Protein AF-0000000084926744 (afdb_homodimer)

Secondary structure (DSSP, 8-state):
----EEEEE--SHHHHHHHHHHHHTT-EEEEE-S-HHHHHHHHHTTS-SEE-S-GGG--S--SEEEE-S-HHHHHHHHHHHHHH-SSSEEEE--S--HHHHHHHHHTT-TTEEEEEE----S--SGGG--GGGGTT-EEEEE--TTS-HHHHHHHHHHHHHTT-EEEE--HHHHHHHHIIIIIHHHHHHHHHHHTTTT-HHHHHH--HHHHHHTGGGGS-HHHHHHHHHHTHHHHHHHHHHHHHHHHHHHHHHHTT-HHHHHHHHHHHHHHHHHHHHHT-/----EEEEE--SHHHHHHHHHHHHTT-EEEEE-S-HHHHHHHHHTTS-SEE-S-GGG--S--SEEEE-S-HHHHHHHHHHHHHH-SSSEEEE--S--HHHHHHHHHTT-TTEEEEEE----S--SGGG--GGGGTT-EEEEE--TTS-HHHHHHHHHHHHTTT-EEEE--HHHHHHHHIIIIIHHHHHHHHHHHTTTT-HHHHHH--HHHHHHTGGGGS-HHHHHHHHHHTHHHHHHHHHHHHHHHHHHHHHHHTT-HHHHHHHHHHHHHHHHHHHHHT-

Radius of gyration: 28.36 Å; Cα contacts (8 Å, |Δi|>4): 1069; chains: 2; bounding box: 51×88×56 Å

Nearest PDB structures (foldseek):
  3ggp-assembly2_D  TM=9.443E-01  e=4.704E-26  Aquifex aeolicus
  5uyy-assembly2_D  TM=9.403E-01  e=2.926E-25  Bacillus anthracis
  2g5c-assembly1_A  TM=9.363E-01  e=4.675E-24  Aquifex aeolicus VF5
  2f1k-assembly2_C  TM=8.724E-01  e=5.919E-24  Synechocystis sp. PCC 6803
  3dzb-assembly1_B  TM=9.112E-01  e=1.608E-22  Streptococcus thermophilus LMG 18311

Organism: Caldicellulosiruptor owensensis (strain ATCC 700167 / DSM 13100 / OL) (NCBI:txid632518)

Foldseek 3Di:
DQQLEEEEEDQKQVSLLLLQQSVVVVGAYEYEYPPVVLVVVCVVVVSHVYYDDDLLPDAQRHQEYEYEDFPVVRQVSCVSNLVHHPNHAYEYAYQAQVVNVVSCVVVLSQRYKYKHWPFDDLDMGSVNHHHLRAAATEMEIEDDPSYDPVSVVVVVVSSVSSHYDYDYDHRVVSLLVCLVPPLLLLVVLLVVVVVCVPPPVCVVPCDDVNCVSNVCPSHDPVNSVSSCVNSVVSNVVVVVVVVVVVVVLVVCVVVVVVVVVVVVVVVVVVVVVVVVVVVD/DQQLEEEEEDQKQVSLLLLQQSVVVVGAYEYEDPPVVLVVVCVVVVSHVYYDDDLLPDAQRHQEYEYEDFPVVRQVSCVSNLVHHPNHAYEYAYQAQVVNVVSCVVVLSQRYKYKHWPFDDLDMGSVNHHHLRAAATEMEIEDDPSYDPVSVVVVVVSSVSSHYDYDYDHRVVSLLVCLVPPLLLLVVLLVVVVVCVPPPVCVVPCDDVNCVSNVCPSHDPVNSVSSCVNSVVSNVVVVVVVVVVVVVLVVCVVVVVVVVVVVVVVVVVVVVVVVVVVVD

Sequence (560 aa):
MVRERILIAGLGLIGGSLAKAFNKCGYEIHAYDVNKTAVEKAIYEGIVKEKIENLDETEDEYAFTFICVPVLESIPILGKLASKIKNGIITDVGSTKTQICKYSIEHKIKNFIGGHPMAGTEKIGYEHSFDALFNGAYYFITPTEINRKEDIEKLKKLLQSIGCKVEEIDFELHDKITAVISHLPHVVSAGLVNMLNSSEIYCKFAGGGFKDITRISSSSPKMWADISVSNKNTLLELIESYIELLKNFKLSLQNQNYNEIYSYFEKAKLIRDKIVSDGKMVRERILIAGLGLIGGSLAKAFNKCGYEIHAYDVNKTAVEKAIYEGIVKEKIENLDETEDEYAFTFICVPVLESIPILGKLASKIKNGIITDVGSTKTQICKYSIEHKIKNFIGGHPMAGTEKIGYEHSFDALFNGAYYFITPTEINRKEDIEKLKKLLQSIGCKVEEIDFELHDKITAVISHLPHVVSAGLVNMLNSSEIYCKFAGGGFKDITRISSSSPKMWADISVSNKNTLLELIESYIELLKNFKLSLQNQNYNEIYSYFEKAKLIRDKIVSDGK

pLDDT: mean 95.23, std 7.41, range [35.88, 98.88]

Structure (mmCIF, N/CA/C/O backbone):
data_AF-0000000084926744-model_v1
#
loop_
_entity.id
_entity.type
_entity.pdbx_description
1 polymer 'Prephenate dehydrogenase'
#
loop_
_atom_site.group_PDB
_atom_site.id
_atom_site.type_symbol
_atom_site.label_atom_id
_atom_site.label_alt_id
_atom_site.label_comp_id
_atom_site.label_asym_id
_atom_site.label_entity_id
_atom_site.label_seq_id
_atom_site.pdbx_PDB_ins_code
_atom_site.Cartn_x
_atom_site.Cartn_y
_atom_site.Cartn_z
_atom_site.occupancy
_atom_site.B_iso_or_equiv
_atom_site.auth_seq_id
_atom_site.auth_comp_id
_atom_site.auth_asym_id
_atom_site.auth_atom_id
_atom_site.pdbx_PDB_model_num
ATOM 1 N N . MET A 1 1 ? -13.742 -44.25 -19.391 1 35.88 1 MET A N 1
ATOM 2 C CA . MET A 1 1 ? -14.656 -43.531 -18.516 1 35.88 1 MET A CA 1
ATOM 3 C C . MET A 1 1 ? -13.984 -42.281 -17.922 1 35.88 1 MET A C 1
ATOM 5 O O . MET A 1 1 ? -12.812 -42.312 -17.562 1 35.88 1 MET A O 1
ATOM 9 N N . VAL A 1 2 ? -14.312 -41.094 -18.359 1 45.53 2 VAL A N 1
ATOM 10 C CA . VAL A 1 2 ? -13.672 -39.812 -18.016 1 45.53 2 VAL A CA 1
ATOM 11 C C . VAL A 1 2 ? -13.328 -39.812 -16.531 1 45.53 2 VAL A C 1
ATOM 13 O O . VAL A 1 2 ? -14.188 -40.094 -15.688 1 45.53 2 VAL A O 1
ATOM 16 N N . ARG A 1 3 ? -12.008 -40.094 -16.203 1 61.88 3 ARG A N 1
ATOM 17 C CA . ARG A 1 3 ? -11.617 -40.188 -14.797 1 61.88 3 ARG A CA 1
ATOM 18 C C . ARG A 1 3 ? -12.18 -39 -14.016 1 61.88 3 ARG A C 1
ATOM 20 O O . ARG A 1 3 ? -12.109 -37.844 -14.469 1 61.88 3 ARG A O 1
ATOM 27 N N . GLU A 1 4 ? -12.93 -39.188 -13.07 1 85.94 4 GLU A N 1
ATOM 28 C CA . GLU A 1 4 ? -13.688 -38.219 -12.273 1 85.94 4 GLU A CA 1
ATOM 29 C C . GLU A 1 4 ? -12.945 -37.875 -10.984 1 85.94 4 GLU A C 1
ATOM 31 O O . GLU A 1 4 ? -13.531 -37.344 -10.047 1 85.94 4 GLU A O 1
ATOM 36 N N . ARG A 1 5 ? -11.516 -38.25 -11.133 1 96.81 5 ARG A N 1
ATOM 37 C CA . ARG A 1 5 ? -10.75 -38.062 -9.898 1 96.81 5 ARG A CA 1
ATOM 38 C C . ARG A 1 5 ? -9.711 -36.969 -10.07 1 96.81 5 ARG A C 1
ATOM 40 O O . ARG A 1 5 ? -9.07 -36.875 -11.117 1 96.81 5 ARG A O 1
ATOM 47 N N . ILE A 1 6 ? -9.578 -36.188 -9.062 1 98.25 6 ILE A N 1
ATOM 48 C CA . ILE A 1 6 ? -8.586 -35.125 -9.016 1 98.25 6 ILE A CA 1
ATOM 49 C C . ILE A 1 6 ? -7.68 -35.312 -7.801 1 98.25 6 ILE A C 1
ATOM 51 O O . ILE A 1 6 ? -8.156 -35.625 -6.707 1 98.25 6 ILE A O 1
ATOM 55 N N . LEU A 1 7 ? -6.371 -35.281 -8.07 1 98.25 7 LEU A N 1
ATOM 56 C CA . LEU A 1 7 ? -5.406 -35.312 -6.977 1 98.25 7 LEU A CA 1
ATOM 57 C C . LEU A 1 7 ? -4.938 -33.906 -6.645 1 98.25 7 LEU A C 1
ATOM 59 O O . LEU A 1 7 ? -4.535 -33.156 -7.539 1 98.25 7 LEU A O 1
ATOM 63 N N . ILE A 1 8 ? -5.039 -33.562 -5.391 1 98.62 8 ILE A N 1
ATOM 64 C CA . ILE A 1 8 ? -4.523 -32.281 -4.914 1 98.62 8 ILE A CA 1
ATOM 65 C C . ILE A 1 8 ? -3.336 -32.531 -3.98 1 98.62 8 ILE A C 1
ATOM 67 O O . ILE A 1 8 ? -3.494 -33.094 -2.9 1 98.62 8 ILE A O 1
ATOM 71 N N . ALA A 1 9 ? -2.17 -32.094 -4.426 1 98.19 9 ALA A N 1
ATOM 72 C CA . ALA A 1 9 ? -0.977 -32.156 -3.586 1 98.19 9 ALA A CA 1
ATOM 73 C C . ALA A 1 9 ? -0.736 -30.844 -2.875 1 98.19 9 ALA A C 1
ATOM 75 O O . ALA A 1 9 ? -0.091 -29.938 -3.422 1 98.19 9 ALA A O 1
ATOM 76 N N . GLY A 1 10 ? -1.075 -30.75 -1.598 1 97.81 10 GLY A N 1
ATOM 77 C CA . GLY A 1 10 ? -1.06 -29.531 -0.817 1 97.81 10 GLY A CA 1
ATOM 78 C C . GLY A 1 10 ? -2.447 -29 -0.516 1 97.81 10 GLY A C 1
ATOM 79 O O . GLY A 1 10 ? -3.162 -28.562 -1.423 1 97.81 10 GLY A O 1
ATOM 80 N N . LEU A 1 11 ? -2.803 -29.047 0.76 1 97.75 11 LEU A N 1
ATOM 81 C CA . LEU A 1 11 ? -4.129 -28.609 1.182 1 97.75 11 LEU A CA 1
ATOM 82 C C . LEU A 1 11 ? -4.031 -27.328 2.02 1 97.75 11 LEU A C 1
ATOM 84 O O . LEU A 1 11 ? -4.555 -27.281 3.135 1 97.75 11 LEU A O 1
ATOM 88 N N . GLY A 1 12 ? -3.416 -26.328 1.443 1 96.19 12 GLY A N 1
ATOM 89 C CA . GLY A 1 12 ? -3.49 -25 2.01 1 96.19 12 GLY A CA 1
ATOM 90 C C . GLY A 1 12 ? -4.738 -24.25 1.594 1 96.19 12 GLY A C 1
ATOM 91 O O . GLY A 1 12 ? -5.77 -24.859 1.296 1 96.19 12 GLY A O 1
ATOM 92 N N . LEU A 1 13 ? -4.688 -22.984 1.627 1 96.19 13 LEU A N 1
ATOM 93 C CA . LEU A 1 13 ? -5.824 -22.156 1.237 1 96.19 13 LEU A CA 1
ATOM 94 C C . LEU A 1 13 ? -6.23 -22.438 -0.206 1 96.19 13 LEU A C 1
ATOM 96 O O . LEU A 1 13 ? -7.402 -22.703 -0.484 1 96.19 13 LEU A O 1
ATOM 100 N N . ILE A 1 14 ? -5.211 -22.375 -1.109 1 97.31 14 ILE A N 1
ATOM 101 C CA . ILE A 1 14 ? -5.488 -22.547 -2.531 1 97.31 14 ILE A CA 1
ATOM 102 C C . ILE A 1 14 ? -5.891 -24 -2.811 1 97.31 14 ILE A C 1
ATOM 104 O O . ILE A 1 14 ? -6.953 -24.25 -3.377 1 97.31 14 ILE A O 1
ATOM 108 N N . GLY A 1 15 ? -5.062 -24.922 -2.316 1 98.31 15 GLY A N 1
ATOM 109 C CA . GLY A 1 15 ? -5.363 -26.328 -2.543 1 98.31 15 GLY A CA 1
ATOM 110 C C . GLY A 1 15 ? -6.672 -26.766 -1.915 1 98.31 15 GLY A C 1
ATOM 111 O O . GLY A 1 15 ? -7.438 -27.516 -2.521 1 98.31 15 GLY A O 1
ATOM 112 N N . GLY A 1 16 ? -6.891 -26.266 -0.723 1 98.56 16 GLY A N 1
ATOM 113 C CA . GLY A 1 16 ? -8.156 -26.562 -0.066 1 98.56 16 GLY A CA 1
ATOM 114 C C . GLY A 1 16 ? -9.352 -25.969 -0.795 1 98.56 16 GLY A C 1
ATOM 115 O O . GLY A 1 16 ? -10.391 -26.625 -0.909 1 98.56 16 GLY A O 1
ATOM 116 N N . SER A 1 17 ? -9.188 -24.797 -1.308 1 98.75 17 SER A N 1
ATOM 117 C CA . SER A 1 17 ? -10.273 -24.141 -2.039 1 98.75 17 SER A CA 1
ATOM 118 C C . SER A 1 17 ? -10.555 -24.859 -3.359 1 98.75 17 SER A C 1
ATOM 120 O O . SER A 1 17 ? -11.711 -25.016 -3.756 1 98.75 17 SER A O 1
ATOM 122 N N . LEU A 1 18 ? -9.523 -25.328 -3.996 1 98.69 18 LEU A N 1
ATOM 123 C CA . LEU A 1 18 ? -9.703 -26.109 -5.215 1 98.69 18 LEU A CA 1
ATOM 124 C C . LEU A 1 18 ? -10.422 -27.422 -4.914 1 98.69 18 LEU A C 1
ATOM 126 O O . LEU A 1 18 ? -11.336 -27.812 -5.641 1 98.69 18 LEU A O 1
ATOM 130 N N . ALA A 1 19 ? -9.977 -28.078 -3.865 1 98.62 19 ALA A N 1
ATOM 131 C CA . ALA A 1 19 ? -10.609 -29.344 -3.459 1 98.62 19 ALA A CA 1
ATOM 132 C C . ALA A 1 19 ? -12.109 -29.156 -3.242 1 98.62 19 ALA A C 1
ATOM 134 O O . ALA A 1 19 ? -12.914 -29.922 -3.768 1 98.62 19 ALA A O 1
ATOM 135 N N . LYS A 1 20 ? -12.438 -28.109 -2.518 1 98.62 20 LYS A N 1
ATOM 136 C CA . LYS A 1 20 ? -13.836 -27.828 -2.219 1 98.62 20 LYS A CA 1
ATOM 137 C C . LYS A 1 20 ? -14.609 -27.5 -3.49 1 98.62 20 LYS A C 1
ATOM 139 O O . LYS A 1 20 ? -15.727 -27.984 -3.691 1 98.62 20 LYS A O 1
ATOM 144 N N . ALA A 1 21 ? -14.047 -26.672 -4.309 1 98.38 21 ALA A N 1
ATOM 145 C CA . ALA A 1 21 ? -14.711 -26.25 -5.535 1 98.38 21 ALA A CA 1
ATOM 146 C C . ALA A 1 21 ? -14.953 -27.422 -6.473 1 98.38 21 ALA A C 1
ATOM 148 O O . ALA A 1 21 ? -16.062 -27.609 -6.988 1 98.38 21 ALA A O 1
ATOM 149 N N . PHE A 1 22 ? -13.961 -28.266 -6.676 1 98.12 22 PHE A N 1
ATOM 150 C CA . PHE A 1 22 ? -14.078 -29.391 -7.605 1 98.12 22 PHE A CA 1
ATOM 151 C C . PHE A 1 22 ? -14.969 -30.484 -7.027 1 98.12 22 PHE A C 1
ATOM 153 O O . PHE A 1 22 ? -15.672 -31.172 -7.766 1 98.12 22 PHE A O 1
ATOM 160 N N . ASN A 1 23 ? -14.859 -30.641 -5.73 1 97.56 23 ASN A N 1
ATOM 161 C CA . ASN A 1 23 ? -15.797 -31.562 -5.086 1 97.56 23 ASN A CA 1
ATOM 162 C C . ASN A 1 23 ? -17.25 -31.188 -5.363 1 97.56 23 ASN A C 1
ATOM 164 O O . ASN A 1 23 ? -18.062 -32.031 -5.672 1 97.56 23 ASN A O 1
ATOM 168 N N . LYS A 1 24 ? -17.5 -29.953 -5.293 1 96.75 24 LYS A N 1
ATOM 169 C CA . LYS A 1 24 ? -18.844 -29.453 -5.57 1 96.75 24 LYS A CA 1
ATOM 170 C C . LYS A 1 24 ? -19.234 -29.719 -7.016 1 96.75 24 LYS A C 1
ATOM 172 O O . LYS A 1 24 ? -20.422 -29.906 -7.316 1 96.75 24 LYS A O 1
ATOM 177 N N . CYS A 1 25 ? -18.281 -29.734 -7.879 1 95.94 25 CYS A N 1
ATOM 178 C CA . CYS A 1 25 ? -18.531 -30 -9.289 1 95.94 25 CYS A CA 1
ATOM 179 C C . CYS A 1 25 ? -18.719 -31.5 -9.539 1 95.94 25 CYS A C 1
ATOM 181 O O . CYS A 1 25 ? -18.969 -31.922 -10.664 1 95.94 25 CYS A O 1
ATOM 183 N N . GLY A 1 26 ? -18.516 -32.312 -8.547 1 95.25 26 GLY A N 1
ATOM 184 C CA . GLY A 1 26 ? -18.828 -33.75 -8.664 1 95.25 26 GLY A CA 1
ATOM 185 C C . GLY A 1 26 ? -17.578 -34.594 -8.805 1 95.25 26 GLY A C 1
ATOM 186 O O . GLY A 1 26 ? -17.688 -35.812 -8.961 1 95.25 26 GLY A O 1
ATOM 187 N N . TYR A 1 27 ? -16.422 -34 -8.695 1 97.44 27 TYR A N 1
ATOM 188 C CA . TYR A 1 27 ? -15.188 -34.781 -8.805 1 97.44 27 TYR A CA 1
ATOM 189 C C . TYR A 1 27 ? -14.867 -35.5 -7.496 1 97.44 27 TYR A C 1
ATOM 191 O O . TYR A 1 27 ? -15.156 -34.969 -6.418 1 97.44 27 TYR A O 1
ATOM 199 N N . GLU A 1 28 ? -14.32 -36.656 -7.645 1 97.69 28 GLU A N 1
ATOM 200 C CA . GLU A 1 28 ? -13.734 -37.312 -6.48 1 97.69 28 GLU A CA 1
ATOM 201 C C . GLU A 1 28 ? -12.328 -36.812 -6.199 1 97.69 28 GLU A C 1
ATOM 203 O O . GLU A 1 28 ? -11.461 -36.844 -7.078 1 97.69 28 GLU A O 1
ATOM 208 N N . ILE A 1 29 ? -12.117 -36.344 -4.98 1 98.25 29 ILE A N 1
ATOM 209 C CA . ILE A 1 29 ? -10.859 -35.688 -4.656 1 98.25 29 ILE A CA 1
ATOM 210 C C . ILE A 1 29 ? -9.992 -36.594 -3.803 1 98.25 29 ILE A C 1
ATOM 212 O O . ILE A 1 29 ? -10.469 -37.188 -2.82 1 98.25 29 ILE A O 1
ATOM 216 N N . HIS A 1 30 ? -8.773 -36.812 -4.211 1 97.81 30 HIS A N 1
ATOM 217 C CA . HIS A 1 30 ? -7.711 -37.375 -3.383 1 97.81 30 HIS A CA 1
ATOM 218 C C . HIS A 1 30 ? -6.68 -36.312 -3.029 1 97.81 30 HIS A C 1
ATOM 220 O O . HIS A 1 30 ? -6.5 -35.344 -3.77 1 97.81 30 HIS A O 1
ATOM 226 N N . ALA A 1 31 ? -6.082 -36.469 -1.822 1 98.12 31 ALA A N 1
ATOM 227 C CA . ALA A 1 31 ? -5.199 -35.375 -1.41 1 98.12 31 ALA A CA 1
ATOM 228 C C . ALA A 1 31 ? -3.932 -35.906 -0.752 1 98.12 31 ALA A C 1
ATOM 230 O O . ALA A 1 31 ? -3.959 -36.969 -0.102 1 98.12 31 ALA A O 1
ATOM 231 N N . TYR A 1 32 ? -2.887 -35.219 -0.998 1 97.5 32 TYR A N 1
ATOM 232 C CA . TYR A 1 32 ? -1.612 -35.375 -0.304 1 97.5 32 TYR A CA 1
ATOM 233 C C . TYR A 1 32 ? -1.213 -34.062 0.382 1 97.5 32 TYR A C 1
ATOM 235 O O . TYR A 1 32 ? -1.303 -33 -0.213 1 97.5 32 TYR A O 1
ATOM 243 N N . ASP A 1 33 ? -0.879 -34.156 1.614 1 97.12 33 ASP A N 1
ATOM 244 C CA . ASP A 1 33 ? -0.331 -33 2.34 1 97.12 33 ASP A CA 1
ATOM 245 C C . ASP A 1 33 ? 0.577 -33.469 3.479 1 97.12 33 ASP A C 1
ATOM 247 O O . ASP A 1 33 ? 0.285 -34.469 4.152 1 97.12 33 ASP A O 1
ATOM 251 N N . VAL A 1 34 ? 1.639 -32.75 3.68 1 94.81 34 VAL A N 1
ATOM 252 C CA . VAL A 1 34 ? 2.523 -33.062 4.797 1 94.81 34 VAL A CA 1
ATOM 253 C C . VAL A 1 34 ? 1.807 -32.781 6.117 1 94.81 34 VAL A C 1
ATOM 255 O O . VAL A 1 34 ? 2.119 -33.406 7.141 1 94.81 34 VAL A O 1
ATOM 258 N N . ASN A 1 35 ? 0.881 -31.797 6.066 1 95.19 35 ASN A N 1
ATOM 259 C CA . ASN A 1 35 ? 0.017 -31.547 7.215 1 95.19 35 ASN A CA 1
ATOM 260 C C . ASN A 1 35 ? -1.136 -32.562 7.277 1 95.19 35 ASN A C 1
ATOM 262 O O . ASN A 1 35 ? -2.195 -32.312 6.691 1 95.19 35 ASN A O 1
ATOM 266 N N . LYS A 1 36 ? -0.979 -33.5 8.125 1 94.25 36 LYS A N 1
ATOM 267 C CA . LYS A 1 36 ? -1.942 -34.594 8.211 1 94.25 36 LYS A CA 1
ATOM 268 C C . LYS A 1 36 ? -3.289 -34.094 8.727 1 94.25 36 LYS A C 1
ATOM 270 O O . LYS A 1 36 ? -4.34 -34.625 8.344 1 94.25 36 LYS A O 1
ATOM 275 N N . THR A 1 37 ? -3.229 -33.125 9.547 1 96.06 37 THR A N 1
ATOM 276 C CA . THR A 1 37 ? -4.453 -32.562 10.125 1 96.06 37 THR A CA 1
ATOM 277 C C . THR A 1 37 ? -5.336 -31.953 9.047 1 96.06 37 THR A C 1
ATOM 279 O O . THR A 1 37 ? -6.566 -32.062 9.109 1 96.06 37 THR A O 1
ATOM 282 N N . ALA A 1 38 ? -4.711 -31.328 8.078 1 97.12 38 ALA A N 1
ATOM 283 C CA . ALA A 1 38 ? -5.461 -30.734 6.973 1 97.12 38 ALA A CA 1
ATOM 284 C C . ALA A 1 38 ? -6.199 -31.812 6.176 1 97.12 38 ALA A C 1
ATOM 286 O O . ALA A 1 38 ? -7.375 -31.641 5.84 1 97.12 38 ALA A O 1
ATOM 287 N N . VAL A 1 39 ? -5.559 -32.906 5.961 1 97.31 39 VAL A N 1
ATOM 288 C CA . VAL A 1 39 ? -6.148 -33.969 5.172 1 97.31 39 VAL A CA 1
ATOM 289 C C . VAL A 1 39 ? -7.289 -34.625 5.953 1 97.31 39 VAL A C 1
ATOM 291 O O . VAL A 1 39 ? -8.352 -34.906 5.398 1 97.31 39 VAL A O 1
ATOM 294 N N . GLU A 1 40 ? -7.039 -34.844 7.207 1 96.81 40 GLU A N 1
ATOM 295 C CA . GLU A 1 40 ? -8.055 -35.469 8.055 1 96.81 40 GLU A CA 1
ATOM 296 C C . GLU A 1 40 ? -9.312 -34.594 8.125 1 96.81 40 GLU A C 1
ATOM 298 O O . GLU A 1 40 ? -10.43 -35.125 8.023 1 96.81 40 GLU A O 1
ATOM 303 N N . LYS A 1 41 ? -9.094 -33.375 8.289 1 97.81 41 LYS A N 1
ATOM 304 C CA . LYS A 1 41 ? -10.219 -32.438 8.32 1 97.81 41 LYS A CA 1
ATOM 305 C C . LYS A 1 41 ? -10.984 -32.469 7.004 1 97.81 41 LYS A C 1
ATOM 307 O O . LYS A 1 41 ? -12.219 -32.469 7.004 1 97.81 41 LYS A O 1
ATOM 312 N N . ALA A 1 42 ? -10.266 -32.469 5.922 1 98.56 42 ALA A N 1
ATOM 313 C CA . ALA A 1 42 ? -10.883 -32.469 4.602 1 98.56 42 ALA A CA 1
ATOM 314 C C . ALA A 1 42 ? -11.703 -33.75 4.387 1 98.56 42 ALA A C 1
ATOM 316 O O . ALA A 1 42 ? -12.766 -33.688 3.758 1 98.56 42 ALA A O 1
ATOM 317 N N . ILE A 1 43 ? -11.234 -34.875 4.883 1 98.19 43 ILE A N 1
ATOM 318 C CA . ILE A 1 43 ? -11.945 -36.125 4.793 1 98.19 43 ILE A CA 1
ATOM 319 C C . ILE A 1 43 ? -13.203 -36.094 5.652 1 98.19 43 ILE A C 1
ATOM 321 O O . ILE A 1 43 ? -14.281 -36.469 5.207 1 98.19 43 ILE A O 1
ATOM 325 N N . TYR A 1 44 ? -12.992 -35.562 6.844 1 98 44 TYR A N 1
ATOM 326 C CA . TYR A 1 44 ? -14.109 -35.438 7.77 1 98 44 TYR A CA 1
ATOM 327 C C . TYR A 1 44 ? -15.227 -34.594 7.176 1 98 44 TYR A C 1
ATOM 329 O O . TYR A 1 44 ? -16.406 -34.906 7.352 1 98 44 TYR A O 1
ATOM 337 N N . GLU A 1 45 ? -14.859 -33.594 6.414 1 98.12 45 GLU A N 1
ATOM 338 C CA . GLU A 1 45 ? -15.82 -32.656 5.805 1 98.12 45 GLU A CA 1
ATOM 339 C C . GLU A 1 45 ? -16.422 -33.25 4.539 1 98.12 45 GLU A C 1
ATOM 341 O O . GLU A 1 45 ? -17.328 -32.656 3.936 1 98.12 45 GLU A O 1
ATOM 346 N N . GLY A 1 46 ? -15.914 -34.375 4.082 1 97.88 46 GLY A N 1
ATOM 347 C CA . GLY A 1 46 ? -16.422 -35 2.889 1 97.88 46 GLY A CA 1
ATOM 348 C C . GLY A 1 46 ? -15.859 -34.438 1.604 1 97.88 46 GLY A C 1
ATOM 349 O O . GLY A 1 46 ? -16.375 -34.719 0.516 1 97.88 46 GLY A O 1
ATOM 350 N N . ILE A 1 47 ? -14.859 -33.656 1.733 1 98.44 47 ILE A N 1
ATOM 351 C CA . ILE A 1 47 ? -14.266 -33 0.577 1 98.44 47 ILE A CA 1
ATOM 352 C C . ILE A 1 47 ? -13.258 -33.938 -0.097 1 98.44 47 ILE A C 1
ATOM 354 O O . ILE A 1 47 ? -13.211 -34 -1.326 1 98.44 47 ILE A O 1
ATOM 358 N N . VAL A 1 48 ? -12.484 -34.594 0.739 1 98.06 48 VAL A N 1
ATOM 359 C CA . VAL A 1 48 ? -11.461 -35.5 0.256 1 98.06 48 VAL A CA 1
ATOM 360 C C . VAL A 1 48 ? -11.883 -36.938 0.531 1 98.06 48 VAL A C 1
ATOM 362 O O . VAL A 1 48 ? -12.305 -37.281 1.642 1 98.06 48 VAL A O 1
ATOM 365 N N . LYS A 1 49 ? -11.812 -37.719 -0.494 1 97.25 49 LYS A N 1
ATOM 366 C CA . LYS A 1 49 ? -12.219 -39.125 -0.37 1 97.25 49 LYS A CA 1
ATOM 367 C C . LYS A 1 49 ? -11.094 -39.969 0.232 1 97.25 49 LYS A C 1
ATOM 369 O O . LYS A 1 49 ? -11.344 -40.812 1.074 1 97.25 49 LYS A O 1
ATOM 374 N N . GLU A 1 50 ? -9.875 -39.688 -0.236 1 95.31 50 GLU A N 1
ATOM 375 C CA . GLU A 1 50 ? -8.766 -40.562 0.162 1 95.31 50 GLU A CA 1
ATOM 376 C C . GLU A 1 50 ? -7.48 -39.75 0.347 1 95.31 50 GLU A C 1
ATOM 378 O O . GLU A 1 50 ? -7.188 -38.844 -0.44 1 95.31 50 GLU A O 1
ATOM 383 N N . LYS A 1 51 ? -6.809 -40.156 1.364 1 96.62 51 LYS A N 1
ATOM 384 C CA . LYS A 1 51 ? -5.48 -39.594 1.613 1 96.62 51 LYS A CA 1
ATOM 385 C C . LYS A 1 51 ? -4.41 -40.375 0.852 1 96.62 51 LYS A C 1
ATOM 387 O O . LYS A 1 51 ? -4.402 -41.625 0.864 1 96.62 51 LYS A O 1
ATOM 392 N N . ILE A 1 52 ? -3.58 -39.625 0.177 1 95.44 52 ILE A N 1
ATOM 393 C CA . ILE A 1 52 ? -2.381 -40.188 -0.411 1 95.44 52 ILE A CA 1
ATOM 394 C C . ILE A 1 52 ? -1.206 -40.031 0.551 1 95.44 52 ILE A C 1
ATOM 396 O O . ILE A 1 52 ? -0.756 -38.938 0.817 1 95.44 52 ILE A O 1
ATOM 400 N N . GLU A 1 53 ? -0.667 -41.094 1.011 1 94 53 GLU A N 1
ATOM 401 C CA . GLU A 1 53 ? 0.38 -41.062 2.027 1 94 53 GLU A CA 1
ATOM 402 C C . GLU A 1 53 ? 1.733 -40.719 1.415 1 94 53 GLU A C 1
ATOM 404 O O . GLU A 1 53 ? 2.527 -40 2.021 1 94 53 GLU A O 1
ATOM 409 N N . ASN A 1 54 ? 1.912 -41.312 0.29 1 94.25 54 ASN A N 1
ATOM 410 C CA . ASN A 1 54 ? 3.172 -41.125 -0.427 1 94.25 54 ASN A CA 1
ATOM 411 C C . ASN A 1 54 ? 2.941 -40.938 -1.921 1 94.25 54 ASN A C 1
ATOM 413 O O . ASN A 1 54 ? 2.297 -41.75 -2.578 1 94.25 54 ASN A O 1
ATOM 417 N N . LEU A 1 55 ? 3.549 -39.812 -2.424 1 94.69 55 LEU A N 1
ATOM 418 C CA . LEU A 1 55 ? 3.342 -39.469 -3.826 1 94.69 55 LEU A CA 1
ATOM 419 C C . LEU A 1 55 ? 3.975 -40.5 -4.742 1 94.69 55 LEU A C 1
ATOM 421 O O . LEU A 1 55 ? 3.541 -40.688 -5.883 1 94.69 55 LEU A O 1
ATOM 425 N N . ASP A 1 56 ? 4.926 -41.25 -4.207 1 91.06 56 ASP A N 1
ATOM 426 C CA . ASP A 1 56 ? 5.605 -42.281 -4.98 1 91.06 56 ASP A CA 1
ATOM 427 C C . ASP A 1 56 ? 4.672 -43.469 -5.262 1 91.06 56 ASP A C 1
ATOM 429 O O . ASP A 1 56 ? 4.945 -44.281 -6.141 1 91.06 56 ASP A O 1
ATOM 433 N N . GLU A 1 57 ? 3.6 -43.531 -4.562 1 88.12 57 GLU A N 1
ATOM 434 C CA . GLU A 1 57 ? 2.674 -44.656 -4.711 1 88.12 57 GLU A CA 1
ATOM 435 C C . GLU A 1 57 ? 1.429 -44.25 -5.492 1 88.12 57 GLU A C 1
ATOM 437 O O . GLU A 1 57 ? 0.499 -45.031 -5.652 1 88.12 57 GLU A O 1
ATOM 442 N N . THR A 1 58 ? 1.471 -43.062 -5.934 1 93 58 THR A N 1
ATOM 443 C CA . THR A 1 58 ? 0.33 -42.562 -6.691 1 93 58 THR A CA 1
ATOM 444 C C . THR A 1 58 ? 0.148 -43.344 -7.984 1 93 58 THR A C 1
ATOM 446 O O . THR A 1 58 ? 1.126 -43.688 -8.641 1 93 58 THR A O 1
ATOM 449 N N . GLU A 1 59 ? -1.065 -43.656 -8.344 1 91.31 59 GLU A N 1
ATOM 450 C CA . GLU A 1 59 ? -1.387 -44.375 -9.578 1 91.31 59 GLU A CA 1
ATOM 451 C C . GLU A 1 59 ? -1.886 -43.406 -10.656 1 91.31 59 GLU A C 1
ATOM 453 O O . GLU A 1 59 ? -2.248 -42.281 -10.367 1 91.31 59 GLU A O 1
ATOM 458 N N . ASP A 1 60 ? -1.849 -43.906 -11.922 1 94.5 60 ASP A N 1
ATOM 459 C CA . ASP A 1 60 ? -2.283 -43.094 -13.062 1 94.5 60 ASP A CA 1
ATOM 460 C C . ASP A 1 60 ? -3.799 -43.156 -13.234 1 94.5 60 ASP A C 1
ATOM 462 O O . ASP A 1 60 ? -4.297 -43.688 -14.234 1 94.5 60 ASP A O 1
ATOM 466 N N . GLU A 1 61 ? -4.52 -42.625 -12.25 1 94.19 61 GLU A N 1
ATOM 467 C CA . GLU A 1 61 ? -5.973 -42.75 -12.258 1 94.19 61 GLU A CA 1
ATOM 468 C C . GLU A 1 61 ? -6.645 -41.375 -12.211 1 94.19 61 GLU A C 1
ATOM 470 O O . GLU A 1 61 ? -7.871 -41.281 -12.172 1 94.19 61 GLU A O 1
ATOM 475 N N . TYR A 1 62 ? -5.859 -40.375 -12.203 1 96.38 62 TYR A N 1
ATOM 476 C CA . TYR A 1 62 ? -6.391 -39.031 -12.039 1 96.38 62 TYR A CA 1
ATOM 477 C C . TYR A 1 62 ? -6.516 -38.312 -13.375 1 96.38 62 TYR A C 1
ATOM 479 O O . TYR A 1 62 ? -5.586 -38.344 -14.188 1 96.38 62 TYR A O 1
ATOM 487 N N . ALA A 1 63 ? -7.68 -37.719 -13.531 1 96.75 63 ALA A N 1
ATOM 488 C CA . ALA A 1 63 ? -7.852 -36.844 -14.711 1 96.75 63 ALA A CA 1
ATOM 489 C C . ALA A 1 63 ? -6.988 -35.594 -14.609 1 96.75 63 ALA A C 1
ATOM 491 O O . ALA A 1 63 ? -6.43 -35.156 -15.609 1 96.75 63 ALA A O 1
ATOM 492 N N . PHE A 1 64 ? -6.953 -35.062 -13.422 1 98.25 64 PHE A N 1
ATOM 493 C CA . PHE A 1 64 ? -6.152 -33.875 -13.133 1 98.25 64 PHE A CA 1
ATOM 494 C C . PHE A 1 64 ? -5.406 -34.031 -11.82 1 98.25 64 PHE A C 1
ATOM 496 O O . PHE A 1 64 ? -5.914 -34.625 -10.875 1 98.25 64 PHE A O 1
ATOM 503 N N . THR A 1 65 ? -4.219 -33.5 -11.797 1 98.5 65 THR A N 1
ATOM 504 C CA . THR A 1 65 ? -3.422 -33.406 -10.578 1 98.5 65 THR A CA 1
ATOM 505 C C . THR A 1 65 ? -2.92 -31.984 -10.375 1 98.5 65 THR A C 1
ATOM 507 O O . THR A 1 65 ? -2.309 -31.406 -11.266 1 98.5 65 THR A O 1
ATOM 510 N N . PHE A 1 66 ? -3.225 -31.422 -9.195 1 98.88 66 PHE A N 1
ATOM 511 C CA . PHE A 1 66 ? -2.826 -30.062 -8.859 1 98.88 66 PHE A CA 1
ATOM 512 C C . PHE A 1 66 ? -1.704 -30.062 -7.828 1 98.88 66 PHE A C 1
ATOM 514 O O . PHE A 1 66 ? -1.865 -30.594 -6.727 1 98.88 66 PHE A O 1
ATOM 521 N N . ILE A 1 67 ? -0.599 -29.484 -8.219 1 98.75 67 ILE A N 1
ATOM 522 C CA . ILE A 1 67 ? 0.488 -29.234 -7.273 1 98.75 67 ILE A CA 1
ATOM 523 C C . ILE A 1 67 ? 0.267 -27.906 -6.562 1 98.75 67 ILE A C 1
ATOM 525 O O . ILE A 1 67 ? 0.416 -26.844 -7.168 1 98.75 67 ILE A O 1
ATOM 529 N N . CYS A 1 68 ? -0.084 -27.984 -5.273 1 98.25 68 CYS A N 1
ATOM 530 C CA . CYS A 1 68 ? -0.475 -26.797 -4.504 1 98.25 68 CYS A CA 1
ATOM 531 C C . CYS A 1 68 ? 0.448 -26.594 -3.309 1 98.25 68 CYS A C 1
ATOM 533 O O . CYS A 1 68 ? -0.015 -26.312 -2.205 1 98.25 68 CYS A O 1
ATOM 535 N N . VAL A 1 69 ? 1.754 -26.797 -3.504 1 96.56 69 VAL A N 1
ATOM 536 C CA . VAL A 1 69 ? 2.771 -26.609 -2.477 1 96.56 69 VAL A CA 1
ATOM 537 C C . VAL A 1 69 ? 3.564 -25.344 -2.766 1 96.56 69 VAL A C 1
ATOM 539 O O . VAL A 1 69 ? 3.412 -24.734 -3.828 1 96.56 69 VAL A O 1
ATOM 542 N N . PRO A 1 70 ? 4.383 -24.859 -1.834 1 95 70 PRO A N 1
ATOM 543 C CA . PRO A 1 70 ? 5.211 -23.688 -2.084 1 95 70 PRO A CA 1
ATOM 544 C C . PRO A 1 70 ? 6.074 -23.828 -3.338 1 95 70 PRO A C 1
ATOM 546 O O . PRO A 1 70 ? 6.512 -24.922 -3.67 1 95 70 PRO A O 1
ATOM 549 N N . VAL A 1 71 ? 6.316 -22.734 -3.959 1 96 71 VAL A N 1
ATOM 550 C CA . VAL A 1 71 ? 6.879 -22.688 -5.305 1 96 71 VAL A CA 1
ATOM 551 C C . VAL A 1 71 ? 8.211 -23.438 -5.332 1 96 71 VAL A C 1
ATOM 553 O O . VAL A 1 71 ? 8.508 -24.141 -6.293 1 96 71 VAL A O 1
ATOM 556 N N . LEU A 1 72 ? 9.023 -23.344 -4.309 1 95.62 72 LEU A N 1
ATOM 557 C CA . LEU A 1 72 ? 10.344 -23.969 -4.332 1 95.62 72 LEU A CA 1
ATOM 558 C C . LEU A 1 72 ? 10.234 -25.469 -4.133 1 95.62 72 LEU A C 1
ATOM 560 O O . LEU A 1 72 ? 11.188 -26.203 -4.41 1 95.62 72 LEU A O 1
ATOM 564 N N . GLU A 1 73 ? 9.094 -25.906 -3.711 1 95.88 73 GLU A N 1
ATOM 565 C CA . GLU A 1 73 ? 8.883 -27.344 -3.475 1 95.88 73 GLU A CA 1
ATOM 566 C C . GLU A 1 73 ? 8.148 -27.984 -4.645 1 95.88 73 GLU A C 1
ATOM 568 O O . GLU A 1 73 ? 8.031 -29.219 -4.703 1 95.88 73 GLU A O 1
ATOM 573 N N . SER A 1 74 ? 7.742 -27.234 -5.578 1 97.75 74 SER A N 1
ATOM 574 C CA . SER A 1 74 ? 6.844 -27.703 -6.625 1 97.75 74 SER A CA 1
ATOM 575 C C . SER A 1 74 ? 7.574 -28.578 -7.633 1 97.75 74 SER A C 1
ATOM 577 O O . SER A 1 74 ? 7.02 -29.562 -8.125 1 97.75 74 SER A O 1
ATOM 579 N N . ILE A 1 75 ? 8.82 -28.281 -7.902 1 97.12 75 ILE A N 1
ATOM 580 C CA . ILE A 1 75 ? 9.539 -28.953 -8.984 1 97.12 75 ILE A CA 1
ATOM 581 C C . ILE A 1 75 ? 9.836 -30.391 -8.602 1 97.12 75 ILE A C 1
ATOM 583 O O . ILE A 1 75 ? 9.547 -31.312 -9.359 1 97.12 75 ILE A O 1
ATOM 587 N N . PRO A 1 76 ? 10.359 -30.625 -7.367 1 96.69 76 PRO A N 1
ATOM 588 C CA . PRO A 1 76 ? 10.539 -32.031 -6.969 1 96.69 76 PRO A CA 1
ATOM 589 C C . PRO A 1 76 ? 9.234 -32.812 -6.996 1 96.69 76 PRO A C 1
ATOM 591 O O . PRO A 1 76 ? 9.227 -34 -7.375 1 96.69 76 PRO A O 1
ATOM 594 N N . ILE A 1 77 ? 8.172 -32.219 -6.656 1 97.81 77 ILE A N 1
ATOM 595 C CA . ILE A 1 77 ? 6.871 -32.875 -6.641 1 97.81 77 ILE A CA 1
ATOM 596 C C . ILE A 1 77 ? 6.43 -33.188 -8.07 1 97.81 77 ILE A C 1
ATOM 598 O O . ILE A 1 77 ? 5.934 -34.281 -8.352 1 97.81 77 ILE A O 1
ATOM 602 N N . LEU A 1 78 ? 6.645 -32.25 -8.945 1 98.31 78 LEU A N 1
ATOM 603 C CA . LEU A 1 78 ? 6.34 -32.5 -10.352 1 98.31 78 LEU A CA 1
ATOM 604 C C . LEU A 1 78 ? 7.117 -33.688 -10.875 1 98.31 78 LEU A C 1
ATOM 606 O O . LEU A 1 78 ? 6.562 -34.531 -11.586 1 98.31 78 LEU A O 1
ATOM 610 N N . GLY A 1 79 ? 8.398 -33.719 -10.516 1 97.19 79 GLY A N 1
ATOM 611 C CA . GLY A 1 79 ? 9.211 -34.844 -10.945 1 97.19 79 GLY A CA 1
ATOM 612 C C . GLY A 1 79 ? 8.641 -36.188 -10.516 1 97.19 79 GLY A C 1
ATOM 613 O O . GLY A 1 79 ? 8.547 -37.094 -11.32 1 97.19 79 GLY A O 1
ATOM 614 N N . LYS A 1 80 ? 8.219 -36.281 -9.281 1 96.81 80 LYS A N 1
ATOM 615 C CA . LYS A 1 80 ? 7.645 -37.5 -8.734 1 96.81 80 LYS A CA 1
ATOM 616 C C . LYS A 1 80 ? 6.336 -37.844 -9.438 1 96.81 80 LYS A C 1
ATOM 618 O O . LYS A 1 80 ? 6.145 -39 -9.867 1 96.81 80 LYS A O 1
ATOM 623 N N . LEU A 1 81 ? 5.48 -36.938 -9.602 1 97.69 81 LEU A N 1
ATOM 624 C CA . LEU A 1 81 ? 4.152 -37.156 -10.156 1 97.69 81 LEU A CA 1
ATOM 625 C C . LEU A 1 81 ? 4.234 -37.5 -11.633 1 97.69 81 LEU A C 1
ATOM 627 O O . LEU A 1 81 ? 3.455 -38.344 -12.125 1 97.69 81 LEU A O 1
ATOM 631 N N . ALA A 1 82 ? 5.184 -36.844 -12.336 1 97.25 82 ALA A N 1
ATOM 632 C CA . ALA A 1 82 ? 5.332 -37.062 -13.766 1 97.25 82 ALA A CA 1
ATOM 633 C C . ALA A 1 82 ? 5.742 -38.5 -14.062 1 97.25 82 ALA A C 1
ATOM 635 O O . ALA A 1 82 ? 5.438 -39.062 -15.133 1 97.25 82 ALA A O 1
ATOM 636 N N . SER A 1 83 ? 6.43 -39.156 -13.102 1 95.88 83 SER A N 1
ATOM 637 C CA . SER A 1 83 ? 6.852 -40.531 -13.273 1 95.88 83 SER A CA 1
ATOM 638 C C . SER A 1 83 ? 5.684 -41.5 -13.094 1 95.88 83 SER A C 1
ATOM 640 O O . SER A 1 83 ? 5.73 -42.625 -13.57 1 95.88 83 SER A O 1
ATOM 642 N N . LYS A 1 84 ? 4.609 -41.062 -12.461 1 95.88 84 LYS A N 1
ATOM 643 C CA . LYS A 1 84 ? 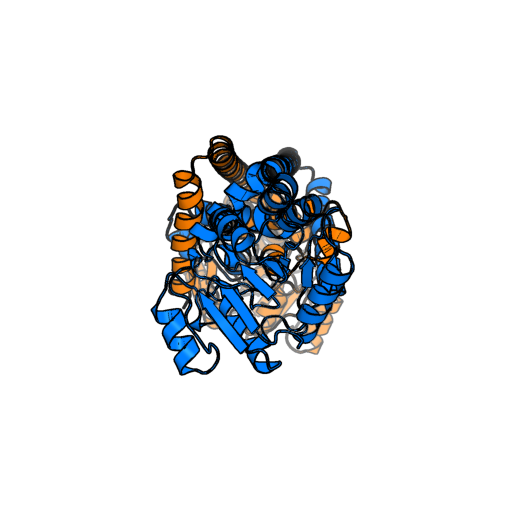3.496 -41.938 -12.102 1 95.88 84 LYS A CA 1
ATOM 644 C C . LYS A 1 84 ? 2.268 -41.656 -12.953 1 95.88 84 LYS A C 1
ATOM 646 O O . LYS A 1 84 ? 1.511 -42.562 -13.297 1 95.88 84 LYS A O 1
ATOM 651 N N . ILE A 1 85 ? 2.076 -40.438 -13.266 1 96 85 ILE A N 1
ATOM 652 C CA . ILE A 1 85 ? 0.891 -40 -13.992 1 96 85 ILE A CA 1
ATOM 653 C C . ILE A 1 85 ? 1.249 -39.719 -15.453 1 96 85 ILE A C 1
ATOM 655 O O . ILE A 1 85 ? 1.943 -38.75 -15.758 1 96 85 ILE A O 1
ATOM 659 N N . LYS A 1 86 ? 0.673 -40.531 -16.328 1 94.38 86 LYS A N 1
ATOM 660 C CA . LYS A 1 86 ? 1.062 -40.469 -17.734 1 94.38 86 LYS A CA 1
ATOM 661 C C . LYS A 1 86 ? -0.1 -40 -18.594 1 94.38 86 LYS A C 1
ATOM 663 O O . LYS A 1 86 ? 0.111 -39.344 -19.641 1 94.38 86 LYS A O 1
ATOM 668 N N . ASN A 1 87 ? -1.28 -40.25 -18.141 1 94 87 ASN A N 1
ATOM 669 C CA . ASN A 1 87 ? -2.439 -40 -18.984 1 94 87 ASN A CA 1
ATOM 670 C C . ASN A 1 87 ? -3.232 -38.781 -18.5 1 94 87 ASN A C 1
ATOM 672 O O . ASN A 1 87 ? -4.008 -38.188 -19.25 1 94 87 ASN A O 1
ATOM 676 N N . GLY A 1 88 ? -3.109 -38.438 -17.219 1 97 88 GLY A N 1
ATOM 677 C CA . GLY A 1 88 ? -3.787 -37.281 -16.656 1 97 88 GLY A CA 1
ATOM 678 C C . GLY A 1 88 ? -2.99 -36 -16.797 1 97 88 GLY A C 1
ATOM 679 O O . GLY A 1 88 ? -1.786 -36.031 -17.062 1 97 88 GLY A O 1
ATOM 680 N N . ILE A 1 89 ? -3.641 -34.875 -16.656 1 98.19 89 ILE A N 1
ATOM 681 C CA . ILE A 1 89 ? -3.006 -33.562 -16.734 1 98.19 89 ILE A CA 1
ATOM 682 C C . ILE A 1 89 ? -2.453 -33.188 -15.359 1 98.19 89 ILE A C 1
ATOM 684 O O . ILE A 1 89 ? -3.141 -33.312 -14.344 1 98.19 89 ILE A O 1
ATOM 688 N N . ILE A 1 90 ? -1.183 -32.812 -15.328 1 98.75 90 ILE A N 1
ATOM 689 C CA . ILE A 1 90 ? -0.572 -32.25 -14.125 1 98.75 90 ILE A CA 1
ATOM 690 C C . ILE A 1 90 ? -0.463 -30.734 -14.258 1 98.75 90 ILE A C 1
ATOM 692 O O . ILE A 1 90 ? -0.097 -30.219 -15.32 1 98.75 90 ILE A O 1
ATOM 696 N N . THR A 1 91 ? -0.893 -30.031 -13.25 1 98.88 91 THR A N 1
ATOM 697 C CA . THR A 1 91 ? -0.762 -28.578 -13.211 1 98.88 91 THR A CA 1
ATOM 698 C C . THR A 1 91 ? -0.33 -28.109 -11.828 1 98.88 91 THR A C 1
ATOM 700 O O . THR A 1 91 ? -0.139 -28.922 -10.922 1 98.88 91 THR A O 1
ATOM 703 N N . ASP A 1 92 ? 0.067 -26.875 -11.68 1 98.81 92 ASP A N 1
ATOM 704 C CA . ASP A 1 92 ? 0.38 -26.281 -10.383 1 98.81 92 ASP A CA 1
ATOM 705 C C . ASP A 1 92 ? -0.383 -24.969 -10.188 1 98.81 92 ASP A C 1
ATOM 707 O O . ASP A 1 92 ? -1.226 -24.609 -11.008 1 98.81 92 ASP A O 1
ATOM 711 N N . VAL A 1 93 ? -0.182 -24.406 -9 1 98.38 93 VAL A N 1
ATOM 712 C CA . VAL A 1 93 ? -0.87 -23.156 -8.695 1 98.38 93 VAL A CA 1
ATOM 713 C C . VAL A 1 93 ? 0.141 -22.109 -8.234 1 98.38 93 VAL A C 1
ATOM 715 O O . VAL A 1 93 ? -0.23 -21.125 -7.605 1 98.38 93 VAL A O 1
ATOM 718 N N . GLY A 1 94 ? 1.399 -22.344 -8.508 1 97.44 94 GLY A N 1
ATOM 719 C CA . GLY A 1 94 ? 2.479 -21.547 -7.941 1 97.44 94 GLY A CA 1
ATOM 720 C C . GLY A 1 94 ? 2.49 -20.109 -8.438 1 97.44 94 GLY A C 1
ATOM 721 O O . GLY A 1 94 ? 2.035 -19.828 -9.547 1 97.44 94 GLY A O 1
ATOM 722 N N . SER A 1 95 ? 3.178 -19.234 -7.742 1 97.38 95 SER A N 1
ATOM 723 C CA . SER A 1 95 ? 3.209 -17.797 -8 1 97.38 95 SER A CA 1
ATOM 724 C C . SER A 1 95 ? 4.215 -17.453 -9.094 1 97.38 95 SER A C 1
ATOM 726 O O . SER A 1 95 ? 4.223 -16.344 -9.602 1 97.38 95 SER A O 1
ATOM 728 N N . THR A 1 96 ? 5.055 -18.359 -9.422 1 98.5 96 THR A N 1
ATOM 729 C CA . THR A 1 96 ? 6.016 -18.203 -10.508 1 98.5 96 THR A CA 1
ATOM 730 C C . THR A 1 96 ? 5.973 -19.422 -11.438 1 98.5 96 THR A C 1
ATOM 732 O O . THR A 1 96 ? 5.652 -20.531 -11.008 1 98.5 96 THR A O 1
ATOM 735 N N . LYS A 1 97 ? 6.293 -19.188 -12.695 1 98.69 97 LYS A N 1
ATOM 736 C CA . LYS A 1 97 ? 6.02 -20.25 -13.672 1 98.69 97 LYS A CA 1
ATOM 737 C C . LYS A 1 97 ? 7.281 -20.625 -14.438 1 98.69 97 LYS A C 1
ATOM 739 O O . LYS A 1 97 ? 7.383 -21.75 -14.961 1 98.69 97 LYS A O 1
ATOM 744 N N . THR A 1 98 ? 8.281 -19.734 -14.547 1 98.62 98 THR A N 1
ATOM 745 C CA . THR A 1 98 ? 9.406 -19.953 -15.453 1 98.62 98 THR A CA 1
ATOM 746 C C . THR A 1 98 ? 10.18 -21.203 -15.07 1 98.62 98 THR A C 1
ATOM 748 O O . THR A 1 98 ? 10.398 -22.078 -15.906 1 98.62 98 THR A O 1
ATOM 751 N N . GLN A 1 99 ? 10.523 -21.391 -13.836 1 98 99 GLN A N 1
ATOM 752 C CA . GLN A 1 99 ? 11.359 -22.516 -13.406 1 98 99 GLN A CA 1
ATOM 753 C C . GLN A 1 99 ? 10.648 -23.844 -13.617 1 98 99 GLN A C 1
ATOM 755 O O . GLN A 1 99 ? 11.227 -24.781 -14.172 1 98 99 GLN A O 1
ATOM 760 N N . ILE A 1 100 ? 9.414 -23.953 -13.273 1 98.56 100 ILE A N 1
ATOM 761 C CA . ILE A 1 100 ? 8.703 -25.234 -13.336 1 98.56 100 ILE A CA 1
ATOM 762 C C . ILE A 1 100 ? 8.375 -25.562 -14.789 1 98.56 100 ILE A C 1
ATOM 764 O O . ILE A 1 100 ? 8.414 -26.734 -15.188 1 98.56 100 ILE A O 1
ATOM 768 N N . CYS A 1 101 ? 8.031 -24.562 -15.609 1 98.69 101 CYS A N 1
ATOM 769 C CA . CYS A 1 101 ? 7.762 -24.797 -17.031 1 98.69 101 CYS A CA 1
ATOM 770 C C . CYS A 1 101 ? 9.031 -25.234 -17.75 1 98.69 101 CYS A C 1
ATOM 772 O O . CYS A 1 101 ? 9 -26.156 -18.562 1 98.69 101 CYS A O 1
ATOM 774 N N . LYS A 1 102 ? 10.141 -24.578 -17.438 1 98.5 102 LYS A N 1
ATOM 775 C CA . LYS A 1 102 ? 11.406 -24.984 -18.047 1 98.5 102 LYS A CA 1
ATOM 776 C C . LYS A 1 102 ? 11.781 -26.406 -17.656 1 98.5 102 LYS A C 1
ATOM 778 O O . LYS A 1 102 ? 12.289 -27.172 -18.484 1 98.5 102 LYS A O 1
ATOM 783 N N . TYR A 1 103 ? 11.57 -26.703 -16.375 1 98.38 103 TYR A N 1
ATOM 784 C CA . TYR A 1 103 ? 11.805 -28.078 -15.922 1 98.38 103 TYR A CA 1
ATOM 785 C C . TYR A 1 103 ? 10.984 -29.078 -16.734 1 98.38 103 TYR A C 1
ATOM 787 O O . TYR A 1 103 ? 11.5 -30.094 -17.172 1 98.38 103 TYR A O 1
ATOM 795 N N . SER A 1 104 ? 9.68 -28.781 -16.953 1 98.69 104 SER A N 1
ATOM 796 C CA . SER A 1 104 ? 8.797 -29.672 -17.688 1 98.69 104 SER A CA 1
ATOM 797 C C . SER A 1 104 ? 9.273 -29.844 -19.125 1 98.69 104 SER A C 1
ATOM 799 O O . SER A 1 104 ? 9.227 -30.953 -19.672 1 98.69 104 SER A O 1
ATOM 801 N N . ILE A 1 105 ? 9.688 -28.719 -19.734 1 98.5 105 ILE A N 1
ATOM 802 C CA . ILE A 1 105 ? 10.188 -28.75 -21.109 1 98.5 105 ILE A CA 1
ATOM 803 C C . ILE A 1 105 ? 11.445 -29.609 -21.188 1 98.5 105 ILE A C 1
ATOM 805 O O . ILE A 1 105 ? 11.539 -30.516 -22.016 1 98.5 105 ILE A O 1
ATOM 809 N N . GLU A 1 106 ? 12.375 -29.344 -20.281 1 98.38 106 GLU A N 1
ATOM 810 C CA . GLU A 1 106 ? 13.656 -30.047 -20.25 1 98.38 106 GLU A CA 1
ATOM 811 C C . GLU A 1 106 ? 13.469 -31.547 -20.078 1 98.38 106 GLU A C 1
ATOM 813 O O . GLU A 1 106 ? 14.195 -32.344 -20.672 1 98.38 106 GLU A O 1
ATOM 818 N N . HIS A 1 107 ? 12.477 -31.969 -19.344 1 98.19 107 HIS A N 1
ATOM 819 C CA . HIS A 1 107 ? 12.281 -33.375 -19.016 1 98.19 107 HIS A CA 1
ATOM 820 C C . HIS A 1 107 ? 11.156 -33.969 -19.844 1 98.19 107 HIS A C 1
ATOM 822 O O . HIS A 1 107 ? 10.727 -35.094 -19.578 1 98.19 107 HIS A O 1
ATOM 828 N N . LYS A 1 108 ? 10.617 -33.219 -20.781 1 97.88 108 LYS A N 1
ATOM 829 C CA . LYS A 1 108 ? 9.625 -33.656 -21.766 1 97.88 108 LYS A CA 1
ATOM 830 C C . LYS A 1 108 ? 8.359 -34.188 -21.078 1 97.88 108 LYS A C 1
ATOM 832 O O . LYS A 1 108 ? 7.836 -35.219 -21.438 1 97.88 108 LYS A O 1
ATOM 837 N N . ILE A 1 109 ? 8.008 -33.5 -19.984 1 98.31 109 ILE A N 1
ATOM 838 C CA . ILE A 1 109 ? 6.746 -33.781 -19.312 1 98.31 109 ILE A CA 1
ATOM 839 C C . ILE A 1 109 ? 5.594 -33.125 -20.078 1 98.31 109 ILE A C 1
ATOM 841 O O . ILE A 1 109 ? 5.184 -32 -19.75 1 98.31 109 ILE A O 1
ATOM 845 N N . LYS A 1 110 ? 4.965 -33.844 -20.984 1 98.06 110 LYS A N 1
ATOM 846 C CA . LYS A 1 110 ? 4.059 -33.281 -21.984 1 98.06 110 LYS A CA 1
ATOM 847 C C . LYS A 1 110 ? 2.686 -33 -21.375 1 98.06 110 LYS A C 1
ATOM 849 O O . LYS A 1 110 ? 1.913 -32.188 -21.922 1 98.06 110 LYS A O 1
ATOM 854 N N . ASN A 1 111 ? 2.398 -33.688 -20.281 1 98.12 111 ASN A N 1
ATOM 855 C CA . ASN A 1 111 ? 1.061 -33.531 -19.734 1 98.12 111 ASN A CA 1
ATOM 856 C C . ASN A 1 111 ? 1.063 -32.562 -18.547 1 98.12 111 ASN A C 1
ATOM 858 O O . ASN A 1 111 ? 0.13 -32.562 -17.75 1 98.12 111 ASN A O 1
ATOM 862 N N . PHE A 1 112 ? 2.195 -31.781 -18.375 1 98.81 112 PHE A N 1
ATOM 863 C CA . PHE A 1 112 ? 2.217 -30.688 -17.391 1 98.81 112 PHE A CA 1
ATOM 864 C C . PHE A 1 112 ? 1.861 -29.359 -18.047 1 98.81 112 PHE A C 1
ATOM 866 O O . PHE A 1 112 ? 2.43 -29 -19.094 1 98.81 112 PHE A O 1
ATOM 873 N N . ILE A 1 113 ? 0.896 -28.641 -17.484 1 98.88 113 ILE A N 1
ATOM 874 C CA . ILE A 1 113 ? 0.541 -27.281 -17.859 1 98.88 113 ILE A CA 1
ATOM 875 C C . ILE A 1 113 ? 0.562 -26.375 -16.641 1 98.88 113 ILE A C 1
ATOM 877 O O . ILE A 1 113 ? -0.198 -26.578 -15.688 1 98.88 113 ILE A O 1
ATOM 881 N N . GLY A 1 114 ? 1.448 -25.344 -16.625 1 98.81 114 GLY A N 1
ATOM 882 C CA . GLY A 1 114 ? 1.538 -24.438 -15.484 1 98.81 114 GLY A CA 1
ATOM 883 C C . GLY A 1 114 ? 0.26 -23.656 -15.234 1 98.81 114 GLY A C 1
ATOM 884 O O . GLY A 1 114 ? -0.422 -23.25 -16.188 1 98.81 114 GLY A O 1
ATOM 885 N N . GLY A 1 115 ? -0.052 -23.422 -13.945 1 98.81 115 GLY A N 1
ATOM 886 C CA . GLY A 1 115 ? -1.227 -22.656 -13.555 1 98.81 115 GLY A CA 1
ATOM 887 C C . GLY A 1 115 ? -0.964 -21.719 -12.398 1 98.81 115 GLY A C 1
ATOM 888 O O . GLY A 1 115 ? -0.069 -21.953 -11.586 1 98.81 115 GLY A O 1
ATOM 889 N N . HIS A 1 116 ? -1.713 -20.656 -12.359 1 98.56 116 HIS A N 1
ATOM 890 C CA . HIS A 1 116 ? -1.604 -19.703 -11.273 1 98.56 116 HIS A CA 1
ATOM 891 C C . HIS A 1 116 ? -2.916 -18.953 -11.07 1 98.56 116 HIS A C 1
ATOM 893 O O . HIS A 1 116 ? -3.203 -17.984 -11.781 1 98.56 116 HIS A O 1
ATOM 899 N N . PRO A 1 117 ? -3.684 -19.375 -10.055 1 97.75 117 PRO A N 1
ATOM 900 C CA . PRO A 1 117 ? -4.855 -18.562 -9.727 1 97.75 117 PRO A CA 1
ATOM 901 C C . PRO A 1 117 ? -4.48 -17.234 -9.094 1 97.75 117 PRO A C 1
ATOM 903 O O . PRO A 1 117 ? -3.723 -17.188 -8.125 1 97.75 117 PRO A O 1
ATOM 906 N N . MET A 1 118 ? -4.969 -16.203 -9.719 1 94.62 118 MET A N 1
ATOM 907 C CA . MET A 1 118 ? -4.785 -14.875 -9.148 1 94.62 118 MET A CA 1
ATOM 908 C C . MET A 1 118 ? -5.855 -14.578 -8.109 1 94.62 118 MET A C 1
ATOM 910 O O . MET A 1 118 ? -6.594 -13.594 -8.234 1 94.62 118 MET A O 1
ATOM 914 N N . ALA A 1 119 ? -5.867 -15.453 -7.188 1 89.62 119 ALA A N 1
ATOM 915 C CA . ALA A 1 119 ? -6.816 -15.422 -6.082 1 89.62 119 ALA A CA 1
ATOM 916 C C . ALA A 1 119 ? -6.141 -15.797 -4.766 1 89.62 119 ALA A C 1
ATOM 918 O O . ALA A 1 119 ? -5.145 -16.531 -4.758 1 89.62 119 ALA A O 1
ATOM 919 N N . GLY A 1 120 ? -6.449 -15.234 -3.729 1 84.75 120 GLY A N 1
ATOM 920 C CA . GLY A 1 120 ? -5.895 -15.531 -2.416 1 84.75 120 GLY A CA 1
ATOM 921 C C . GLY A 1 120 ? -6.227 -14.477 -1.378 1 84.75 120 GLY A C 1
ATOM 922 O O . GLY A 1 120 ? -6.742 -13.406 -1.713 1 84.75 120 GLY A O 1
ATOM 923 N N . THR A 1 121 ? -6.055 -14.922 -0.175 1 80 121 THR A N 1
ATOM 924 C CA . THR A 1 121 ? -6.223 -14.031 0.968 1 80 121 THR A CA 1
ATOM 925 C C . THR A 1 121 ? -4.961 -14.016 1.827 1 80 121 THR A C 1
ATOM 927 O O . THR A 1 121 ? -3.988 -14.711 1.526 1 80 121 THR A O 1
ATOM 930 N N . GLU A 1 122 ? -4.883 -13.219 2.771 1 78.5 122 GLU A N 1
ATOM 931 C CA . GLU A 1 122 ? -3.75 -13.141 3.691 1 78.5 122 GLU A CA 1
ATOM 932 C C . GLU A 1 122 ? -3.762 -14.305 4.676 1 78.5 122 GLU A C 1
ATOM 934 O O . GLU A 1 122 ? -2.777 -14.539 5.383 1 78.5 122 GLU A O 1
ATOM 939 N N . LYS A 1 123 ? -4.797 -15.086 4.645 1 82.06 123 LYS A N 1
ATOM 940 C CA . LYS A 1 123 ? -4.926 -16.219 5.555 1 82.06 123 LYS A CA 1
ATOM 941 C C . LYS A 1 123 ? -4.258 -17.469 4.977 1 82.06 123 LYS A C 1
ATOM 943 O O . LYS A 1 123 ? -4.082 -17.578 3.764 1 82.06 123 LYS A O 1
ATOM 948 N N . ILE A 1 124 ? -3.807 -18.344 5.863 1 86.69 124 ILE A N 1
ATOM 949 C CA . ILE A 1 124 ? -3.094 -19.531 5.441 1 86.69 124 ILE A CA 1
ATOM 950 C C . ILE A 1 124 ? -3.771 -20.781 6.027 1 86.69 124 ILE A C 1
ATOM 952 O O . ILE A 1 124 ? -4.281 -20.734 7.148 1 86.69 124 ILE A O 1
ATOM 956 N N . GLY A 1 125 ? -3.76 -21.859 5.164 1 93.06 125 GLY A N 1
ATOM 957 C CA . GLY A 1 125 ? -4.211 -23.125 5.711 1 93.06 125 GLY A CA 1
ATOM 958 C C . GLY A 1 125 ? -5.555 -23.562 5.16 1 93.06 125 GLY A C 1
ATOM 959 O O . GLY A 1 125 ? -6.336 -22.734 4.684 1 93.06 125 GLY A O 1
ATOM 960 N N . TYR A 1 126 ? -5.789 -24.828 5.328 1 97.19 126 TYR A N 1
ATOM 961 C CA . TYR A 1 126 ? -7 -25.484 4.82 1 97.19 126 TYR A CA 1
ATOM 962 C C . TYR A 1 126 ? -8.242 -24.891 5.48 1 97.19 126 TYR A C 1
ATOM 964 O O . TYR A 1 126 ? -9.289 -24.75 4.836 1 97.19 126 TYR A O 1
ATOM 972 N N . GLU A 1 127 ? -8.062 -24.5 6.746 1 96 127 GLU A N 1
ATOM 973 C CA . GLU A 1 127 ? -9.195 -24.047 7.547 1 96 127 GLU A CA 1
ATOM 974 C C . GLU A 1 127 ? -9.789 -22.75 6.992 1 96 127 GLU A C 1
ATOM 976 O O . GLU A 1 127 ? -10.945 -22.422 7.27 1 96 127 GLU A O 1
ATOM 981 N N . HIS A 1 128 ? -9.078 -22.062 6.211 1 95.56 128 HIS A N 1
ATOM 982 C CA . HIS A 1 128 ? -9.555 -20.797 5.66 1 95.56 128 HIS A CA 1
ATOM 983 C C . HIS A 1 128 ? -9.977 -20.969 4.203 1 95.56 128 HIS A C 1
ATOM 985 O O . HIS A 1 128 ? -10.391 -20 3.561 1 95.56 128 HIS A O 1
ATOM 991 N N . SER A 1 129 ? -9.914 -22.156 3.689 1 97.5 129 SER A N 1
ATOM 992 C CA . SER A 1 129 ? -10.273 -22.422 2.301 1 97.5 129 SER A CA 1
ATOM 993 C C . SER A 1 129 ? -11.789 -22.422 2.111 1 97.5 129 SER A C 1
ATOM 995 O O . SER A 1 129 ? -12.531 -22.734 3.043 1 97.5 129 SER A O 1
ATOM 997 N N . PHE A 1 130 ? -12.219 -22.016 0.933 1 97.25 130 PHE A N 1
ATOM 998 C CA . PHE A 1 130 ? -13.641 -22.016 0.611 1 97.25 130 PHE A CA 1
ATOM 999 C C . PHE A 1 130 ? -13.859 -22.141 -0.893 1 97.25 130 PHE A C 1
ATOM 1001 O O . PHE A 1 130 ? -13 -21.75 -1.683 1 97.25 130 PHE A O 1
ATOM 1008 N N . ASP A 1 131 ? -14.969 -22.656 -1.32 1 97 131 ASP A N 1
ATOM 1009 C CA . ASP A 1 131 ? -15.219 -23.109 -2.684 1 97 131 ASP A CA 1
ATOM 1010 C C . ASP A 1 131 ? -15.359 -21.938 -3.645 1 97 131 ASP A C 1
ATOM 1012 O O . ASP A 1 131 ? -15.109 -22.078 -4.844 1 97 131 ASP A O 1
ATOM 1016 N N . ALA A 1 132 ? -15.758 -20.734 -3.178 1 97.25 132 ALA A N 1
ATOM 1017 C CA . ALA A 1 132 ? -16.062 -19.609 -4.055 1 97.25 132 ALA A CA 1
ATOM 1018 C C . ALA A 1 132 ? -14.844 -18.703 -4.246 1 97.25 132 ALA A C 1
ATOM 1020 O O . ALA A 1 132 ? -14.945 -17.625 -4.836 1 97.25 132 ALA A O 1
ATOM 1021 N N . LEU A 1 133 ? -13.672 -19.141 -3.814 1 96.75 133 LEU A N 1
ATOM 1022 C CA . LEU A 1 133 ? -12.461 -18.328 -3.822 1 96.75 133 LEU A CA 1
ATOM 1023 C C . LEU A 1 133 ? -12.125 -17.875 -5.238 1 96.75 133 LEU A C 1
ATOM 1025 O O . LEU A 1 133 ? -11.602 -16.781 -5.434 1 96.75 133 LEU A O 1
ATOM 1029 N N . PHE A 1 134 ? -12.438 -18.688 -6.219 1 96.88 134 PHE A N 1
ATOM 1030 C CA . PHE A 1 134 ? -11.906 -18.484 -7.562 1 96.88 134 PHE A CA 1
ATOM 1031 C C . PHE A 1 134 ? -12.961 -17.859 -8.461 1 96.88 134 PHE A C 1
ATOM 1033 O O . PHE A 1 134 ? -12.688 -17.547 -9.625 1 96.88 134 PHE A O 1
ATOM 1040 N N . ASN A 1 135 ? -14.172 -17.703 -7.926 1 96.25 135 ASN A N 1
ATOM 1041 C CA . ASN A 1 135 ? -15.25 -17.141 -8.727 1 96.25 135 ASN A CA 1
ATOM 1042 C C . ASN A 1 135 ? -14.891 -15.75 -9.258 1 96.25 135 ASN A C 1
ATOM 1044 O O . ASN A 1 135 ? -14.695 -14.812 -8.484 1 96.25 135 ASN A O 1
ATOM 1048 N N . GLY A 1 136 ? -14.719 -15.664 -10.586 1 95.12 136 GLY A N 1
ATOM 1049 C CA . GLY A 1 136 ? -14.445 -14.391 -11.234 1 95.12 136 GLY A CA 1
ATOM 1050 C C . GLY A 1 136 ? -12.977 -14.031 -11.25 1 95.12 136 GLY A C 1
ATOM 1051 O O . GLY A 1 136 ? -12.586 -13.008 -11.812 1 95.12 136 GLY A O 1
ATOM 1052 N N . ALA A 1 137 ? -12.18 -14.859 -10.719 1 95.31 137 ALA A N 1
ATOM 1053 C CA . ALA A 1 137 ? -10.758 -14.562 -10.633 1 95.31 137 ALA A CA 1
ATOM 1054 C C . ALA A 1 137 ? -10.031 -14.984 -11.906 1 95.31 137 ALA A C 1
ATOM 1056 O O . ALA A 1 137 ? -10.414 -15.961 -12.555 1 95.31 137 ALA A O 1
ATOM 1057 N N . TYR A 1 138 ? -9.07 -14.203 -12.25 1 96.25 138 TYR A N 1
ATOM 1058 C CA . TYR A 1 138 ? -8.188 -14.641 -13.32 1 96.25 138 TYR A CA 1
ATOM 1059 C C . TYR A 1 138 ? -7.41 -15.891 -12.922 1 96.25 138 TYR A C 1
ATOM 1061 O O . TYR A 1 138 ? -6.973 -16.016 -11.773 1 96.25 138 TYR A O 1
ATOM 1069 N N . TYR A 1 139 ? -7.273 -16.797 -13.797 1 98.31 139 TYR A N 1
ATOM 1070 C CA . TYR A 1 139 ? -6.434 -17.984 -13.68 1 98.31 139 TYR A CA 1
ATOM 1071 C C . TYR A 1 139 ? -5.512 -18.125 -14.883 1 98.31 139 TYR A C 1
ATOM 1073 O O . TYR A 1 139 ? -5.969 -18.391 -16 1 98.31 139 TYR A O 1
ATOM 1081 N N . PHE A 1 140 ? -4.211 -17.906 -14.633 1 98.56 140 PHE A N 1
ATOM 1082 C CA . PHE A 1 140 ? -3.244 -18.031 -15.719 1 98.56 140 PHE A CA 1
ATOM 1083 C C . PHE A 1 140 ? -2.896 -19.484 -15.977 1 98.56 140 PHE A C 1
ATOM 1085 O O . PHE A 1 140 ? -2.664 -20.25 -15.031 1 98.56 140 PHE A O 1
ATOM 1092 N N . ILE A 1 141 ? -2.959 -19.891 -17.172 1 98.88 141 ILE A N 1
ATOM 1093 C CA . ILE A 1 141 ? -2.32 -21.141 -17.562 1 98.88 141 ILE A CA 1
ATOM 1094 C C . ILE A 1 141 ? -1.188 -20.859 -18.547 1 98.88 141 ILE A C 1
ATOM 1096 O O . ILE A 1 141 ? -1.284 -19.938 -19.359 1 98.88 141 ILE A O 1
ATOM 1100 N N . THR A 1 142 ? -0.127 -21.594 -18.453 1 98.81 142 THR A N 1
ATOM 1101 C CA . THR A 1 142 ? 1.075 -21.328 -19.234 1 98.81 142 THR A CA 1
ATOM 1102 C C . THR A 1 142 ? 1.457 -22.547 -20.062 1 98.81 142 THR A C 1
ATOM 1104 O O . THR A 1 142 ? 2.508 -23.156 -19.844 1 98.81 142 THR A O 1
ATOM 1107 N N . PRO A 1 143 ? 0.653 -22.828 -21.062 1 98.75 143 PRO A N 1
ATOM 1108 C CA . PRO A 1 143 ? 1.003 -23.938 -21.938 1 98.75 143 PRO A CA 1
ATOM 1109 C C . PRO A 1 143 ? 2.322 -23.719 -22.672 1 98.75 143 PRO A C 1
ATOM 1111 O O . PRO A 1 143 ? 2.748 -22.578 -22.859 1 98.75 143 PRO A O 1
ATOM 1114 N N . THR A 1 144 ? 3.01 -24.828 -22.922 1 98.31 144 THR A N 1
ATOM 1115 C CA . THR A 1 144 ? 4.246 -24.797 -23.703 1 98.31 144 THR A CA 1
ATOM 1116 C C . THR A 1 144 ? 4.07 -25.547 -25.016 1 98.31 144 THR A C 1
ATOM 1118 O O . THR A 1 144 ? 3.008 -26.109 -25.281 1 98.31 144 THR A O 1
ATOM 1121 N N . GLU A 1 145 ? 5.109 -25.562 -25.844 1 97.31 145 GLU A N 1
ATOM 1122 C CA . GLU A 1 145 ? 5.055 -26.141 -27.188 1 97.31 145 GLU A CA 1
ATOM 1123 C C . GLU A 1 145 ? 4.898 -27.656 -27.109 1 97.31 145 GLU A C 1
ATOM 1125 O O . GLU A 1 145 ? 4.457 -28.297 -28.078 1 97.31 145 GLU A O 1
ATOM 1130 N N . ILE A 1 146 ? 5.133 -28.266 -25.984 1 98.06 146 ILE A N 1
ATOM 1131 C CA . ILE A 1 146 ? 5.117 -29.734 -25.906 1 98.06 146 ILE A CA 1
ATOM 1132 C C . ILE A 1 146 ? 3.748 -30.203 -25.438 1 98.06 146 ILE A C 1
ATOM 1134 O O . ILE A 1 146 ? 3.479 -31.406 -25.406 1 98.06 146 ILE A O 1
ATOM 1138 N N . ASN A 1 147 ? 2.928 -29.312 -25.062 1 98.5 147 ASN A N 1
ATOM 1139 C CA . ASN A 1 147 ? 1.599 -29.688 -24.594 1 98.5 147 ASN A CA 1
ATOM 1140 C C . ASN A 1 147 ? 0.66 -30 -25.75 1 98.5 147 ASN A C 1
ATOM 1142 O O . ASN A 1 147 ? 0.756 -29.391 -26.812 1 98.5 147 ASN A O 1
ATOM 1146 N N . ARG A 1 148 ? -0.247 -30.953 -25.531 1 97.62 148 ARG A N 1
ATOM 1147 C CA . ARG A 1 148 ? -1.32 -31.234 -26.484 1 97.62 148 ARG A CA 1
ATOM 1148 C C . ARG A 1 148 ? -2.443 -30.203 -26.359 1 97.62 148 ARG A C 1
ATOM 1150 O O . ARG A 1 148 ? -2.842 -29.844 -25.25 1 97.62 148 ARG A O 1
ATOM 1157 N N . LYS A 1 149 ? -2.941 -29.781 -27.469 1 97.94 149 LYS A N 1
ATOM 1158 C CA . LYS A 1 149 ? -4.023 -28.797 -27.5 1 97.94 149 LYS A CA 1
ATOM 1159 C C . LYS A 1 149 ? -5.242 -29.312 -26.734 1 97.94 149 LYS A C 1
ATOM 1161 O O . LYS A 1 149 ? -5.906 -28.531 -26.031 1 97.94 149 LYS A O 1
ATOM 1166 N N . GLU A 1 150 ? -5.5 -30.516 -26.875 1 97.75 150 GLU A N 1
ATOM 1167 C CA . GLU A 1 150 ? -6.652 -31.109 -26.203 1 97.75 150 GLU A CA 1
ATOM 1168 C C . GLU A 1 150 ? -6.523 -31.016 -24.688 1 97.75 150 GLU A C 1
ATOM 1170 O O . GLU A 1 150 ? -7.512 -30.797 -23.984 1 97.75 150 GLU A O 1
ATOM 1175 N N . ASP A 1 151 ? -5.332 -31.25 -24.203 1 98 151 ASP A N 1
ATOM 1176 C CA . ASP A 1 151 ? -5.086 -31.172 -22.766 1 98 151 ASP A CA 1
ATOM 1177 C C . ASP A 1 151 ? -5.27 -29.734 -22.25 1 98 151 ASP A C 1
ATOM 1179 O O . ASP A 1 151 ? -5.824 -29.531 -21.172 1 98 151 ASP A O 1
ATOM 1183 N N . ILE A 1 152 ? -4.812 -28.766 -23.062 1 98.62 152 ILE A N 1
ATOM 1184 C CA . ILE A 1 152 ? -4.969 -27.359 -22.719 1 98.62 152 ILE A CA 1
ATOM 1185 C C . ILE A 1 152 ? -6.453 -27.016 -22.609 1 98.62 152 ILE A C 1
ATOM 1187 O O . ILE A 1 152 ? -6.883 -26.406 -21.625 1 98.62 152 ILE A O 1
ATOM 1191 N N . GLU A 1 153 ? -7.219 -27.453 -23.516 1 98.38 153 GLU A N 1
ATOM 1192 C CA . GLU A 1 153 ? -8.648 -27.172 -23.531 1 98.38 153 GLU A CA 1
ATOM 1193 C C . GLU A 1 153 ? -9.359 -27.859 -22.359 1 98.38 153 GLU A C 1
ATOM 1195 O O . GLU A 1 153 ? -10.266 -27.281 -21.75 1 98.38 153 GLU A O 1
ATOM 1200 N N . LYS A 1 154 ? -8.93 -29.094 -22.094 1 97.81 154 LYS A N 1
ATOM 1201 C CA . LYS A 1 154 ? -9.508 -29.828 -20.969 1 97.81 154 LYS A CA 1
ATOM 1202 C C . LYS A 1 154 ? -9.273 -29.078 -19.656 1 97.81 154 LYS A C 1
ATOM 1204 O O . LYS A 1 154 ? -10.195 -28.938 -18.844 1 97.81 154 LYS A O 1
ATOM 1209 N N . LEU A 1 155 ? -8.07 -28.594 -19.484 1 98.62 155 LEU A N 1
ATOM 1210 C CA . LEU A 1 155 ? -7.746 -27.859 -18.266 1 98.62 155 LEU A CA 1
ATOM 1211 C C . LEU A 1 155 ? -8.523 -26.562 -18.203 1 98.62 155 LEU A C 1
ATOM 1213 O O . LEU A 1 155 ? -9.07 -26.219 -17.141 1 98.62 155 LEU A O 1
ATOM 1217 N N . LYS A 1 156 ? -8.609 -25.859 -19.281 1 98.69 156 LYS A N 1
ATOM 1218 C CA . LYS A 1 156 ? -9.367 -24.609 -19.344 1 98.69 156 LYS A CA 1
ATOM 1219 C C . LYS A 1 156 ? -10.82 -24.828 -18.938 1 98.69 156 LYS A C 1
ATOM 1221 O O . LYS A 1 156 ? -11.359 -24.078 -18.109 1 98.69 156 LYS A O 1
ATOM 1226 N N . LYS A 1 157 ? -11.375 -25.828 -19.484 1 98.25 157 LYS A N 1
ATOM 1227 C CA . LYS A 1 157 ? -12.781 -26.125 -19.203 1 98.25 157 LYS A CA 1
ATOM 1228 C C . LYS A 1 157 ? -12.984 -26.453 -17.734 1 98.25 157 LYS A C 1
ATOM 1230 O O . LYS A 1 157 ? -13.961 -26.031 -17.125 1 98.25 157 LYS A O 1
ATOM 1235 N N . LEU A 1 158 ? -12.07 -27.203 -17.219 1 98.25 158 LEU A N 1
ATOM 1236 C CA . LEU A 1 158 ? -12.148 -27.547 -15.805 1 98.25 158 LEU A CA 1
ATOM 1237 C C . LEU A 1 158 ? -12.109 -26.281 -14.938 1 98.25 158 LEU A C 1
ATOM 1239 O O . LEU A 1 158 ? -12.938 -26.125 -14.039 1 98.25 158 LEU A O 1
ATOM 1243 N N . LEU A 1 159 ? -11.164 -25.406 -15.219 1 98.62 159 LEU A N 1
ATOM 1244 C CA . LEU A 1 159 ? -10.977 -24.188 -14.43 1 98.62 159 LEU A CA 1
ATOM 1245 C C . LEU A 1 159 ? -12.164 -23.25 -14.594 1 98.62 159 LEU A C 1
ATOM 1247 O O . LEU A 1 159 ? -12.602 -22.609 -13.633 1 98.62 159 LEU A O 1
ATOM 1251 N N . GLN A 1 160 ? -12.703 -23.188 -15.727 1 98.44 160 GLN A N 1
ATOM 1252 C CA . GLN A 1 160 ? -13.875 -22.359 -15.992 1 98.44 160 GLN A CA 1
ATOM 1253 C C . GLN A 1 160 ? -15.094 -22.875 -15.234 1 98.44 160 GLN A C 1
ATOM 1255 O O . GLN A 1 160 ? -15.961 -22.094 -14.836 1 98.44 160 GLN A O 1
ATOM 1260 N N . SER A 1 161 ? -15.141 -24.156 -15.031 1 97.5 161 SER A N 1
ATOM 1261 C CA . SER A 1 161 ? -16.281 -24.75 -14.352 1 97.5 161 SER A CA 1
ATOM 1262 C C . SER A 1 161 ? -16.375 -24.281 -12.906 1 97.5 161 SER A C 1
ATOM 1264 O O . SER A 1 161 ? -17.438 -24.359 -12.289 1 97.5 161 SER A O 1
ATOM 1266 N N . ILE A 1 162 ? -15.25 -23.797 -12.391 1 97.56 162 ILE A N 1
ATOM 1267 C CA . ILE A 1 162 ? -15.297 -23.312 -11.008 1 97.56 162 ILE A CA 1
ATOM 1268 C C . ILE A 1 162 ? -15.297 -21.781 -11 1 97.56 162 ILE A C 1
ATOM 1270 O O . ILE A 1 162 ? -15.023 -21.172 -9.961 1 97.56 162 ILE A O 1
ATOM 1274 N N . GLY A 1 163 ? -15.469 -21.156 -12.117 1 97.69 163 GLY A N 1
ATOM 1275 C CA . GLY A 1 163 ? -15.789 -19.75 -12.195 1 97.69 163 GLY A CA 1
ATOM 1276 C C . GLY A 1 163 ? -14.594 -18.891 -12.578 1 97.69 163 GLY A C 1
ATOM 1277 O O . GLY A 1 163 ? -14.703 -17.656 -12.641 1 97.69 163 GLY A O 1
ATOM 1278 N N . CYS A 1 164 ? -13.492 -19.453 -12.977 1 97.75 164 CYS A N 1
ATOM 1279 C CA . CYS A 1 164 ? -12.281 -18.688 -13.273 1 97.75 164 CYS A CA 1
ATOM 1280 C C . CYS A 1 164 ? -12.344 -18.078 -14.664 1 97.75 164 CYS A C 1
ATOM 1282 O O . CYS A 1 164 ? -12.992 -18.609 -15.562 1 97.75 164 CYS A O 1
ATOM 1284 N N . LYS A 1 165 ? -11.688 -16.906 -14.773 1 97.5 165 LYS A N 1
ATOM 1285 C CA . LYS A 1 165 ? -11.344 -16.344 -16.078 1 97.5 165 LYS A CA 1
ATOM 1286 C C . LYS A 1 165 ? -9.961 -16.797 -16.531 1 97.5 165 LYS A C 1
ATOM 1288 O O . LYS A 1 165 ? -8.945 -16.219 -16.125 1 97.5 165 LYS A O 1
ATOM 1293 N N . VAL A 1 166 ? -9.969 -17.75 -17.438 1 98.5 166 VAL A N 1
ATOM 1294 C CA . VAL A 1 166 ? -8.711 -18.422 -17.766 1 98.5 166 VAL A CA 1
ATOM 1295 C C . VAL A 1 166 ? -7.973 -17.625 -18.844 1 98.5 166 VAL A C 1
ATOM 1297 O O . VAL A 1 166 ? -8.562 -17.25 -19.859 1 98.5 166 VAL A O 1
ATOM 1300 N N . GLU A 1 167 ? -6.715 -17.266 -18.594 1 97.94 167 GLU A N 1
ATOM 1301 C CA . GLU A 1 167 ? -5.848 -16.547 -19.516 1 97.94 167 GLU A CA 1
ATOM 1302 C C . GLU A 1 167 ? -4.613 -17.375 -19.875 1 97.94 167 GLU A C 1
ATOM 1304 O O . GLU A 1 167 ? -3.891 -17.828 -18.984 1 97.94 167 GLU A O 1
ATOM 1309 N N . GLU A 1 168 ? -4.465 -17.688 -21.172 1 98.44 168 GLU A N 1
ATOM 1310 C CA . GLU A 1 168 ? -3.225 -18.312 -21.609 1 98.44 168 GLU A CA 1
ATOM 1311 C C . GLU A 1 168 ? -2.117 -17.281 -21.797 1 98.44 168 GLU A C 1
ATOM 1313 O O . GLU A 1 168 ? -2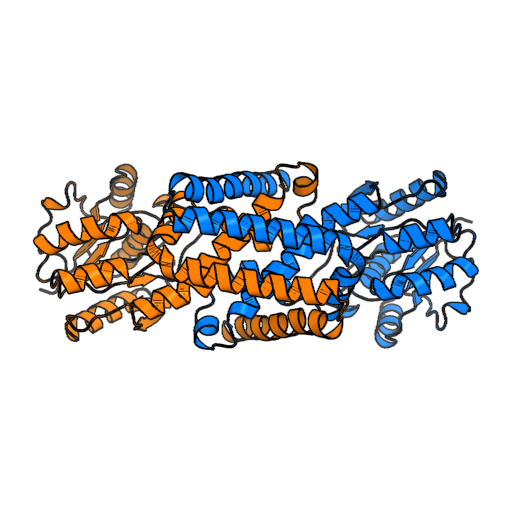.309 -16.266 -22.484 1 98.44 168 GLU A O 1
ATOM 1318 N N . ILE A 1 169 ? -1.028 -17.547 -21.156 1 98 169 ILE A N 1
ATOM 1319 C CA . ILE A 1 169 ? 0.061 -16.578 -21.234 1 98 169 ILE A CA 1
ATOM 1320 C C . ILE A 1 169 ? 1.4 -17.312 -21.25 1 98 169 ILE A C 1
ATOM 1322 O O . ILE A 1 169 ? 1.523 -18.406 -20.703 1 98 169 ILE A O 1
ATOM 1326 N N . ASP A 1 170 ? 2.391 -16.719 -21.922 1 98.31 170 ASP A N 1
ATOM 1327 C CA . ASP A 1 170 ? 3.756 -17.234 -21.859 1 98.31 170 ASP A CA 1
ATOM 1328 C C . ASP A 1 170 ? 4.277 -17.25 -20.422 1 98.31 170 ASP A C 1
ATOM 1330 O O . ASP A 1 170 ? 4.031 -16.312 -19.656 1 98.31 170 ASP A O 1
ATOM 1334 N N . PHE A 1 171 ? 5.023 -18.312 -20.062 1 98.56 171 PHE A N 1
ATOM 1335 C CA . PHE A 1 171 ? 5.41 -18.484 -18.672 1 98.56 171 PHE A CA 1
ATOM 1336 C C . PHE A 1 171 ? 6.406 -17.406 -18.25 1 98.56 171 PHE A C 1
ATOM 1338 O O . PHE A 1 171 ? 6.426 -16.969 -17.094 1 98.56 171 PHE A O 1
ATOM 1345 N N . GLU A 1 172 ? 7.293 -16.891 -19.125 1 98.25 172 GLU A N 1
ATOM 1346 C CA . GLU A 1 172 ? 8.203 -15.805 -18.797 1 98.25 172 GLU A CA 1
ATOM 1347 C C . GLU A 1 172 ? 7.457 -14.484 -18.672 1 98.25 172 GLU A C 1
ATOM 1349 O O . GLU A 1 172 ? 7.742 -13.695 -17.766 1 98.25 172 GLU A O 1
ATOM 1354 N N . LEU A 1 173 ? 6.535 -14.242 -19.594 1 97.38 173 LEU A N 1
ATOM 1355 C CA . LEU A 1 173 ? 5.703 -13.047 -19.5 1 97.38 173 LEU A CA 1
ATOM 1356 C C . LEU A 1 173 ? 4.867 -13.055 -18.219 1 97.38 173 LEU A C 1
ATOM 1358 O O . LEU A 1 173 ? 4.719 -12.023 -17.578 1 97.38 173 LEU A O 1
ATOM 1362 N N . HIS A 1 174 ? 4.316 -14.242 -17.891 1 98.19 174 HIS A N 1
ATOM 1363 C CA . HIS A 1 174 ? 3.602 -14.398 -16.625 1 98.19 174 HIS A CA 1
ATOM 1364 C C . HIS A 1 174 ? 4.434 -13.891 -15.461 1 98.19 174 HIS A C 1
ATOM 1366 O O . HIS A 1 174 ? 3.957 -13.086 -14.656 1 98.19 174 HIS A O 1
ATOM 1372 N N . ASP A 1 175 ? 5.688 -14.336 -15.406 1 98.31 175 ASP A N 1
ATOM 1373 C CA . ASP A 1 175 ? 6.535 -14 -14.266 1 98.31 175 ASP A CA 1
ATOM 1374 C C . ASP A 1 175 ? 6.887 -12.516 -14.266 1 98.31 175 ASP A C 1
ATOM 1376 O O . ASP A 1 175 ? 7.059 -11.914 -13.203 1 98.31 175 ASP A O 1
ATOM 1380 N N . LYS A 1 176 ? 6.98 -11.914 -15.445 1 97.06 176 LYS A N 1
ATOM 1381 C CA . LYS A 1 176 ? 7.199 -10.469 -15.539 1 97.06 176 LYS A CA 1
ATOM 1382 C C . LYS A 1 176 ? 5.988 -9.695 -15.031 1 97.06 176 LYS A C 1
ATOM 1384 O O . LYS A 1 176 ? 6.133 -8.742 -14.266 1 97.06 176 LYS A O 1
ATOM 1389 N N . ILE A 1 177 ? 4.828 -10.133 -15.43 1 96.12 177 ILE A N 1
ATOM 1390 C CA . ILE A 1 177 ? 3.588 -9.461 -15.047 1 96.12 177 ILE A CA 1
ATOM 1391 C C . ILE A 1 177 ? 3.404 -9.539 -13.531 1 96.12 177 ILE A C 1
ATOM 1393 O O . ILE A 1 177 ? 3.201 -8.516 -12.875 1 96.12 177 ILE A O 1
ATOM 1397 N N . THR A 1 178 ? 3.547 -10.711 -12.953 1 97.12 178 THR A N 1
ATOM 1398 C CA . THR A 1 178 ? 3.314 -10.883 -11.531 1 97.12 178 THR A CA 1
ATOM 1399 C C . THR A 1 178 ? 4.406 -10.195 -10.711 1 97.12 178 THR A C 1
ATOM 1401 O O . THR A 1 178 ? 4.16 -9.742 -9.594 1 97.12 178 THR A O 1
ATOM 1404 N N . ALA A 1 179 ? 5.621 -10.102 -11.305 1 97.25 179 ALA A N 1
ATOM 1405 C CA . ALA A 1 179 ? 6.691 -9.391 -10.617 1 97.25 179 ALA A CA 1
ATOM 1406 C C . ALA A 1 179 ? 6.34 -7.914 -10.43 1 97.25 179 ALA A C 1
ATOM 1408 O O . ALA A 1 179 ? 6.582 -7.344 -9.367 1 97.25 179 ALA A O 1
ATOM 1409 N N . VAL A 1 180 ? 5.738 -7.336 -11.438 1 96.56 180 VAL A N 1
ATOM 1410 C CA . VAL A 1 180 ? 5.426 -5.91 -11.414 1 96.56 180 VAL A CA 1
ATOM 1411 C C . VAL A 1 180 ? 4.242 -5.656 -10.484 1 96.56 180 VAL A C 1
ATOM 1413 O O . VAL A 1 180 ? 4.27 -4.723 -9.672 1 96.56 180 VAL A O 1
ATOM 1416 N N . ILE A 1 181 ? 3.25 -6.508 -10.508 1 95.56 181 ILE A N 1
ATOM 1417 C CA . ILE A 1 181 ? 1.989 -6.141 -9.867 1 95.56 181 ILE A CA 1
ATOM 1418 C C . ILE A 1 181 ? 1.889 -6.812 -8.5 1 95.56 181 ILE A C 1
ATOM 1420 O O . ILE A 1 181 ? 1.003 -6.484 -7.707 1 95.56 181 ILE A O 1
ATOM 1424 N N . SER A 1 182 ? 2.844 -7.703 -8.188 1 96.5 182 SER A N 1
ATOM 1425 C CA . SER A 1 182 ? 2.703 -8.438 -6.93 1 96.5 182 SER A CA 1
ATOM 1426 C C . SER A 1 182 ? 4.043 -8.547 -6.207 1 96.5 182 SER A C 1
ATOM 1428 O O . SER A 1 182 ? 4.176 -8.109 -5.062 1 96.5 182 SER A O 1
ATOM 1430 N N . HIS A 1 183 ? 5.145 -9.062 -6.891 1 98 183 HIS A N 1
ATOM 1431 C CA . HIS A 1 183 ? 6.391 -9.344 -6.191 1 98 183 HIS A CA 1
ATOM 1432 C C . HIS A 1 183 ? 7.059 -8.055 -5.715 1 98 183 HIS A C 1
ATOM 1434 O O . HIS A 1 183 ? 7.336 -7.902 -4.523 1 98 183 HIS A O 1
ATOM 1440 N N . LEU A 1 184 ? 7.246 -7.129 -6.621 1 98.25 184 LEU A N 1
ATOM 1441 C CA . LEU A 1 184 ? 7.863 -5.855 -6.27 1 98.25 184 LEU A CA 1
ATOM 1442 C C . LEU A 1 184 ? 7.043 -5.129 -5.207 1 98.25 184 LEU A C 1
ATOM 1444 O O . LEU A 1 184 ? 7.594 -4.633 -4.223 1 98.25 184 LEU A O 1
ATOM 1448 N N . PRO A 1 185 ? 5.699 -5.117 -5.352 1 98.19 185 PRO A N 1
ATOM 1449 C CA . PRO A 1 185 ? 4.879 -4.449 -4.336 1 98.19 185 PRO A CA 1
ATOM 1450 C C . PRO A 1 185 ? 5.098 -5.008 -2.936 1 98.19 185 PRO A C 1
ATOM 1452 O O . PRO A 1 185 ? 5.113 -4.254 -1.959 1 98.19 185 PRO A O 1
ATOM 1455 N N . HIS A 1 186 ? 5.293 -6.289 -2.779 1 98.19 186 HIS A N 1
ATOM 1456 C CA . HIS A 1 186 ? 5.516 -6.871 -1.462 1 98.19 186 HIS A CA 1
ATOM 1457 C C . HIS A 1 186 ? 6.875 -6.469 -0.902 1 98.19 186 HIS A C 1
ATOM 1459 O O . HIS A 1 186 ? 7.008 -6.215 0.297 1 98.19 186 HIS A O 1
ATOM 1465 N N . VAL A 1 187 ? 7.879 -6.406 -1.752 1 98.75 187 VAL A N 1
ATOM 1466 C CA . VAL A 1 187 ? 9.203 -5.953 -1.331 1 98.75 187 VAL A CA 1
ATOM 1467 C C . VAL A 1 187 ? 9.125 -4.5 -0.867 1 98.75 187 VAL A C 1
ATOM 1469 O O . VAL A 1 187 ? 9.656 -4.152 0.191 1 98.75 187 VAL A O 1
ATOM 1472 N N . VAL A 1 188 ? 8.43 -3.705 -1.626 1 98.75 188 VAL A N 1
ATOM 1473 C CA . VAL A 1 188 ? 8.297 -2.273 -1.374 1 98.75 188 VAL A CA 1
ATOM 1474 C C . VAL A 1 188 ? 7.516 -2.045 -0.084 1 98.75 188 VAL A C 1
ATOM 1476 O O . VAL A 1 188 ? 7.922 -1.248 0.764 1 98.75 188 VAL A O 1
ATOM 1479 N N . SER A 1 189 ? 6.422 -2.758 0.071 1 98.25 189 SER A N 1
ATOM 1480 C CA . SER A 1 189 ? 5.598 -2.652 1.271 1 98.25 189 SER A CA 1
ATOM 1481 C C . SER A 1 189 ? 6.387 -3.025 2.52 1 98.25 189 SER A C 1
ATOM 1483 O O . SER A 1 189 ? 6.371 -2.293 3.512 1 98.25 189 SER A O 1
ATOM 1485 N N . ALA A 1 190 ? 7.051 -4.148 2.469 1 98.12 190 ALA A N 1
ATOM 1486 C CA . ALA A 1 190 ? 7.875 -4.582 3.596 1 98.12 190 ALA A CA 1
ATOM 1487 C C . ALA A 1 190 ? 8.945 -3.549 3.922 1 98.12 190 ALA A C 1
ATOM 1489 O O . ALA A 1 190 ? 9.258 -3.314 5.094 1 98.12 190 ALA A O 1
ATOM 1490 N N . GLY A 1 191 ? 9.523 -2.939 2.885 1 98.12 191 GLY A N 1
ATOM 1491 C CA . GLY A 1 191 ? 10.516 -1.892 3.084 1 98.12 191 GLY A CA 1
ATOM 1492 C C . GLY A 1 191 ? 9.984 -0.719 3.889 1 98.12 191 GLY A C 1
ATOM 1493 O O . GLY A 1 191 ? 10.672 -0.218 4.785 1 98.12 191 GLY A O 1
ATOM 1494 N N . LEU A 1 192 ? 8.766 -0.282 3.578 1 97.88 192 LEU A N 1
ATOM 1495 C CA . LEU A 1 192 ? 8.148 0.819 4.309 1 97.88 192 LEU A CA 1
ATOM 1496 C C . LEU A 1 192 ? 8.016 0.485 5.789 1 97.88 192 LEU A C 1
ATOM 1498 O O . LEU A 1 192 ? 8.32 1.317 6.648 1 97.88 192 LEU A O 1
ATOM 1502 N N . VAL A 1 193 ? 7.566 -0.748 6.074 1 97.31 193 VAL A N 1
ATOM 1503 C CA . VAL A 1 193 ? 7.387 -1.164 7.461 1 97.31 193 VAL A CA 1
ATOM 1504 C C . VAL A 1 193 ? 8.742 -1.202 8.172 1 97.31 193 VAL A C 1
ATOM 1506 O O . VAL A 1 193 ? 8.859 -0.755 9.312 1 97.31 193 VAL A O 1
ATOM 1509 N N . ASN A 1 194 ? 9.719 -1.669 7.453 1 96.5 194 ASN A N 1
ATOM 1510 C CA . ASN A 1 194 ? 11.047 -1.801 8.039 1 96.5 194 ASN A CA 1
ATOM 1511 C C . ASN A 1 194 ? 11.664 -0.438 8.328 1 96.5 194 ASN A C 1
ATOM 1513 O O . ASN A 1 194 ? 12.633 -0.342 9.086 1 96.5 194 ASN A O 1
ATOM 1517 N N . MET A 1 195 ? 11.195 0.673 7.699 1 94.94 195 MET A N 1
ATOM 1518 C CA . MET A 1 195 ? 11.664 2.029 7.969 1 94.94 195 MET A CA 1
ATOM 1519 C C . MET A 1 195 ? 11.273 2.473 9.375 1 94.94 195 MET A C 1
ATOM 1521 O O . MET A 1 195 ? 11.867 3.404 9.922 1 94.94 195 MET A O 1
ATOM 1525 N N . LEU A 1 196 ? 10.195 1.93 9.992 1 92.12 196 LEU A N 1
ATOM 1526 C CA . LEU A 1 196 ? 9.742 2.314 11.328 1 92.12 196 LEU A CA 1
ATOM 1527 C C . LEU A 1 196 ? 10.781 1.938 12.383 1 92.12 196 LEU A C 1
ATOM 1529 O O . LEU A 1 196 ? 10.75 2.455 13.5 1 92.12 196 LEU A O 1
ATOM 1533 N N . ASN A 1 197 ? 12.023 1.511 12 1 73.38 197 ASN A N 1
ATOM 1534 C CA . ASN A 1 197 ? 13.148 1.157 12.867 1 73.38 197 ASN A CA 1
ATOM 1535 C C . ASN A 1 197 ? 12.68 0.741 14.258 1 73.38 197 ASN A C 1
ATOM 1537 O O . ASN A 1 197 ? 13.328 1.06 15.25 1 73.38 197 ASN A O 1
ATOM 1541 N N . SER A 1 198 ? 11.609 0.104 14.469 1 68.06 198 SER A N 1
ATOM 1542 C CA . SER A 1 198 ? 11.062 -0.393 15.727 1 68.06 198 SER A CA 1
ATOM 1543 C C . SER A 1 198 ? 10.727 0.754 16.672 1 68.06 198 SER A C 1
ATOM 1545 O O . SER A 1 198 ? 10.492 0.536 17.859 1 68.06 198 SER A O 1
ATOM 1547 N N . SER A 1 199 ? 10.781 1.854 16.062 1 80.44 199 SER A N 1
ATOM 1548 C CA . SER A 1 199 ? 10.453 2.982 16.922 1 80.44 199 SER A CA 1
ATOM 1549 C C . SER A 1 199 ? 8.969 2.982 17.281 1 80.44 199 SER A C 1
ATOM 1551 O O . SER A 1 199 ? 8.109 3.049 16.406 1 80.44 199 SER A O 1
ATOM 1553 N N . GLU A 1 200 ? 8.688 3.043 18.5 1 82.25 200 GLU A N 1
ATOM 1554 C CA . GLU A 1 200 ? 7.336 2.975 19.031 1 82.25 200 GLU A CA 1
ATOM 1555 C C . GLU A 1 200 ? 6.523 4.207 18.641 1 82.25 200 GLU A C 1
ATOM 1557 O O . GLU A 1 200 ? 5.316 4.117 18.422 1 82.25 200 GLU A O 1
ATOM 1562 N N . ILE A 1 201 ? 7.203 5.324 18.438 1 87.75 201 ILE A N 1
ATOM 1563 C CA . ILE A 1 201 ? 6.477 6.562 18.188 1 87.75 201 ILE A CA 1
ATOM 1564 C C . ILE A 1 201 ? 5.855 6.523 16.797 1 87.75 201 ILE A C 1
ATOM 1566 O O . ILE A 1 201 ? 4.738 7 16.594 1 87.75 201 ILE A O 1
ATOM 1570 N N . TYR A 1 202 ? 6.559 5.973 15.852 1 89.25 202 TYR A N 1
ATOM 1571 C CA . TYR A 1 202 ? 6.012 5.871 14.508 1 89.25 202 TYR A CA 1
ATOM 1572 C C . TYR A 1 202 ? 4.82 4.918 14.469 1 89.25 202 TYR A C 1
ATOM 1574 O O . TYR A 1 202 ? 3.793 5.223 13.859 1 89.25 202 TYR A O 1
ATOM 1582 N N . CYS A 1 203 ? 4.93 3.846 15.219 1 88.81 203 CYS A N 1
ATOM 1583 C CA . CYS A 1 203 ? 3.885 2.826 15.25 1 88.81 203 CYS A CA 1
ATOM 1584 C C . CYS A 1 203 ? 2.609 3.369 15.883 1 88.81 203 CYS A C 1
ATOM 1586 O O . CYS A 1 203 ? 1.506 3.051 15.43 1 88.81 203 CYS A O 1
ATOM 1588 N N . LYS A 1 204 ? 2.797 4.23 16.844 1 89.06 204 LYS A N 1
ATOM 1589 C CA . LYS A 1 204 ? 1.673 4.809 17.562 1 89.06 204 LYS A CA 1
ATOM 1590 C C . LYS A 1 204 ? 0.788 5.637 16.641 1 89.06 204 LYS A C 1
ATOM 1592 O O . LYS A 1 204 ? -0.437 5.641 16.781 1 89.06 204 LYS A O 1
ATOM 1597 N N . PHE A 1 205 ? 1.382 6.254 15.656 1 91.75 205 PHE A N 1
ATOM 1598 C CA . PHE A 1 205 ? 0.632 7.223 14.867 1 91.75 205 PHE A CA 1
ATOM 1599 C C . PHE A 1 205 ? 0.375 6.695 13.461 1 91.75 205 PHE A C 1
ATOM 1601 O O . PHE A 1 205 ? -0.212 7.391 12.633 1 91.75 205 PHE A O 1
ATOM 1608 N N . ALA A 1 206 ? 0.845 5.453 13.258 1 88.25 206 ALA A N 1
ATOM 1609 C CA . ALA A 1 206 ? 0.596 4.863 11.945 1 88.25 206 ALA A CA 1
ATOM 1610 C C . ALA A 1 206 ? -0.9 4.75 11.672 1 88.25 206 ALA A C 1
ATOM 1612 O O . ALA A 1 206 ? -1.601 3.967 12.312 1 88.25 206 ALA A O 1
ATOM 1613 N N . GLY A 1 207 ? -1.478 5.605 10.828 1 83.06 207 GLY A N 1
ATOM 1614 C CA . GLY A 1 207 ? -2.904 5.719 10.562 1 83.06 207 GLY A CA 1
ATOM 1615 C C . GLY A 1 207 ? -3.371 4.84 9.422 1 83.06 207 GLY A C 1
ATOM 1616 O O . GLY A 1 207 ? -2.66 3.92 9.008 1 83.06 207 GLY A O 1
ATOM 1617 N N . GLY A 1 208 ? -4.566 5.203 8.922 1 82.5 208 GLY A N 1
ATOM 1618 C CA . GLY A 1 208 ? -5.254 4.41 7.918 1 82.5 208 GLY A CA 1
ATOM 1619 C C . GLY A 1 208 ? -4.488 4.301 6.613 1 82.5 208 GLY A C 1
ATOM 1620 O O . GLY A 1 208 ? -4.379 3.217 6.039 1 82.5 208 GLY A O 1
ATOM 1621 N N . GLY A 1 209 ? -3.828 5.414 6.168 1 87.19 209 GLY A N 1
ATOM 1622 C CA . GLY A 1 209 ? -3.08 5.367 4.922 1 87.19 209 GLY A CA 1
ATOM 1623 C C . GLY A 1 209 ? -1.89 4.426 4.977 1 87.19 209 GLY A C 1
ATOM 1624 O O . GLY A 1 209 ? -1.675 3.635 4.055 1 87.19 209 GLY A O 1
ATOM 1625 N N . PHE A 1 210 ? -1.138 4.484 6.109 1 93.94 210 PHE A N 1
ATOM 1626 C CA . PHE A 1 210 ? 0.023 3.619 6.281 1 93.94 210 PHE A CA 1
ATOM 1627 C C . PHE A 1 210 ? -0.402 2.16 6.402 1 93.94 210 PHE A C 1
ATOM 1629 O O . PHE A 1 210 ? 0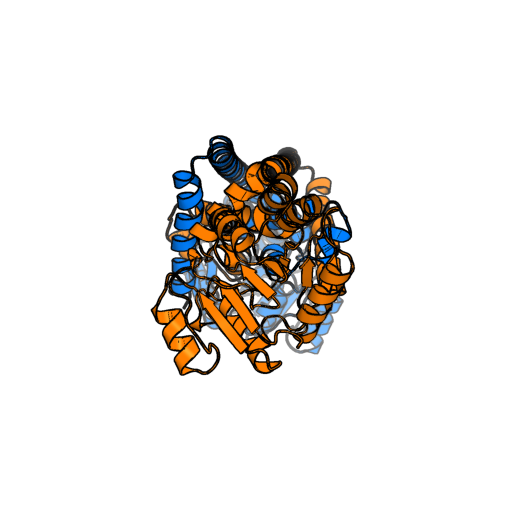.231 1.274 5.828 1 93.94 210 PHE A O 1
ATOM 1636 N N . LYS A 1 211 ? -1.471 1.963 7.117 1 92 211 LYS A N 1
ATOM 1637 C CA . LYS A 1 211 ? -1.984 0.606 7.285 1 92 211 LYS A CA 1
ATOM 1638 C C . LYS A 1 211 ? -2.426 0.017 5.949 1 92 211 LYS A C 1
ATOM 1640 O O . LYS A 1 211 ? -2.182 -1.16 5.672 1 92 211 LYS A O 1
ATOM 1645 N N . ASP A 1 212 ? -2.951 0.828 5.113 1 90.81 212 ASP A N 1
ATOM 1646 C CA . ASP A 1 212 ? -3.418 0.367 3.811 1 90.81 212 ASP A CA 1
ATOM 1647 C C . ASP A 1 212 ? -2.246 -0.039 2.92 1 90.81 212 ASP A C 1
ATOM 1649 O O . ASP A 1 212 ? -2.242 -1.132 2.35 1 90.81 212 ASP A O 1
ATOM 1653 N N . ILE A 1 213 ? -1.271 0.8 2.824 1 95.56 213 ILE A N 1
ATOM 1654 C CA . ILE A 1 213 ? -0.175 0.569 1.889 1 95.56 213 ILE A CA 1
ATOM 1655 C C . ILE A 1 213 ? 0.691 -0.587 2.383 1 95.56 213 ILE A C 1
ATOM 1657 O O . ILE A 1 213 ? 1.428 -1.195 1.603 1 95.56 213 ILE A O 1
ATOM 1661 N N . THR A 1 214 ? 0.543 -0.955 3.691 1 96.06 214 THR A N 1
ATOM 1662 C CA . THR A 1 214 ? 1.432 -1.984 4.219 1 96.06 214 THR A CA 1
ATOM 1663 C C . THR A 1 214 ? 0.65 -3.25 4.559 1 96.06 214 THR A C 1
ATOM 1665 O O . THR A 1 214 ? 1.187 -4.168 5.184 1 96.06 214 THR A O 1
ATOM 1668 N N . ARG A 1 215 ? -0.624 -3.322 4.219 1 93.19 215 ARG A N 1
ATOM 1669 C CA . ARG A 1 215 ? -1.48 -4.453 4.555 1 93.19 215 ARG A CA 1
ATOM 1670 C C . ARG A 1 215 ? -0.838 -5.77 4.133 1 93.19 215 ARG A C 1
ATOM 1672 O O . ARG A 1 215 ? -0.827 -6.738 4.898 1 93.19 215 ARG A O 1
ATOM 1679 N N . ILE A 1 216 ? -0.274 -5.801 2.963 1 93.94 216 ILE A N 1
ATOM 1680 C CA . ILE A 1 216 ? 0.224 -7.039 2.373 1 93.94 216 ILE A CA 1
ATOM 1681 C C . ILE A 1 216 ? 1.514 -7.461 3.072 1 93.94 216 ILE A C 1
ATOM 1683 O O . ILE A 1 216 ? 1.992 -8.578 2.883 1 93.94 216 ILE A O 1
ATOM 1687 N N . SER A 1 217 ? 2.109 -6.633 3.965 1 95.38 217 SER A N 1
ATOM 1688 C CA . SER A 1 217 ? 3.328 -6.961 4.699 1 95.38 217 SER A CA 1
ATOM 1689 C C . SER A 1 217 ? 3.051 -7.961 5.812 1 95.38 217 SER A C 1
ATOM 1691 O O . SER A 1 217 ? 3.98 -8.531 6.391 1 95.38 217 SER A O 1
ATOM 1693 N N . SER A 1 218 ? 1.809 -8.227 6.137 1 93.5 218 SER A N 1
ATOM 1694 C CA . SER A 1 218 ? 1.443 -9.203 7.152 1 93.5 218 SER A CA 1
ATOM 1695 C C . SER A 1 218 ? 1.391 -10.609 6.566 1 93.5 218 SER A C 1
ATOM 1697 O O . SER A 1 218 ? 1.107 -11.578 7.277 1 93.5 218 SER A O 1
ATOM 1699 N N . SER A 1 219 ? 1.729 -10.766 5.309 1 92.19 219 SER A N 1
ATOM 1700 C CA . SER A 1 219 ? 1.691 -12.047 4.613 1 92.19 219 SER A CA 1
ATOM 1701 C C . SER A 1 219 ? 2.832 -12.953 5.062 1 92.19 219 SER A C 1
ATOM 1703 O O . SER A 1 219 ? 3.684 -12.539 5.855 1 92.19 219 SER A O 1
ATOM 1705 N N . SER A 1 220 ? 2.842 -14.18 4.582 1 93.12 220 SER A N 1
ATOM 1706 C CA . SER A 1 220 ? 3.789 -15.211 4.984 1 93.12 220 SER A CA 1
ATOM 1707 C C . SER A 1 220 ? 5.207 -14.867 4.547 1 93.12 220 SER A C 1
ATOM 1709 O O . SER A 1 220 ? 5.488 -14.773 3.35 1 93.12 220 SER A O 1
ATOM 1711 N N . PRO A 1 221 ? 6.16 -14.758 5.539 1 96.75 221 PRO A N 1
ATOM 1712 C CA . PRO A 1 221 ? 7.551 -14.484 5.176 1 96.75 221 PRO A CA 1
ATOM 1713 C C . PRO A 1 221 ? 8.164 -15.578 4.301 1 96.75 221 PRO A C 1
ATOM 1715 O O . PRO A 1 221 ? 8.883 -15.281 3.344 1 96.75 221 PRO A O 1
ATOM 1718 N N . LYS A 1 222 ? 7.859 -16.797 4.586 1 95.5 222 LYS A N 1
ATOM 1719 C CA . LYS A 1 222 ? 8.375 -17.906 3.799 1 95.5 222 LYS A CA 1
ATOM 1720 C C . LYS A 1 222 ? 7.883 -17.844 2.357 1 95.5 222 LYS A C 1
ATOM 1722 O O . LYS A 1 222 ? 8.664 -18.031 1.418 1 95.5 222 LYS A O 1
ATOM 1727 N N . MET A 1 223 ? 6.605 -17.578 2.143 1 94.38 223 MET A N 1
ATOM 1728 C CA . MET A 1 223 ? 6.027 -17.5 0.804 1 94.38 223 MET A CA 1
ATOM 1729 C C . MET A 1 223 ? 6.73 -16.453 -0.035 1 94.38 223 MET A C 1
ATOM 1731 O O . MET A 1 223 ? 7.137 -16.719 -1.167 1 94.38 223 MET A O 1
ATOM 1735 N N . TRP A 1 224 ? 6.98 -15.344 0.558 1 97.06 224 TRP A N 1
ATOM 1736 C CA . TRP A 1 224 ? 7.508 -14.234 -0.225 1 97.06 224 TRP A CA 1
ATOM 1737 C C . TRP A 1 224 ? 9.016 -14.367 -0.411 1 97.06 224 TRP A C 1
ATOM 1739 O O . TRP A 1 224 ? 9.562 -13.93 -1.428 1 97.06 224 TRP A O 1
ATOM 1749 N N . ALA A 1 225 ? 9.648 -14.992 0.582 1 98.25 225 ALA A N 1
ATOM 1750 C CA . ALA A 1 225 ? 11.047 -15.344 0.352 1 98.25 225 ALA A CA 1
ATOM 1751 C C . ALA A 1 225 ? 11.188 -16.328 -0.813 1 98.25 225 ALA A C 1
ATOM 1753 O O . ALA A 1 225 ? 12.023 -16.141 -1.696 1 98.25 225 ALA A O 1
ATOM 1754 N N . ASP A 1 226 ? 10.312 -17.344 -0.858 1 97.31 226 ASP A N 1
ATOM 1755 C CA . ASP A 1 226 ? 10.312 -18.328 -1.93 1 97.31 226 ASP A CA 1
ATOM 1756 C C . ASP A 1 226 ? 10.055 -17.672 -3.285 1 97.31 226 ASP A C 1
ATOM 1758 O O . ASP A 1 226 ? 10.75 -17.969 -4.262 1 97.31 226 ASP A O 1
ATOM 1762 N N . ILE A 1 227 ? 9.062 -16.797 -3.344 1 97.88 227 ILE A N 1
ATOM 1763 C CA . ILE A 1 227 ? 8.703 -16.109 -4.574 1 97.88 227 ILE A CA 1
ATOM 1764 C C . ILE A 1 227 ? 9.867 -15.25 -5.051 1 97.88 227 ILE A C 1
ATOM 1766 O O . ILE A 1 227 ? 10.211 -15.258 -6.234 1 97.88 227 ILE A O 1
ATOM 1770 N N . SER A 1 228 ? 10.5 -14.531 -4.117 1 98.62 228 SER A N 1
ATOM 1771 C CA . SER A 1 228 ? 11.625 -13.672 -4.461 1 98.62 228 SER A CA 1
ATOM 1772 C C . SER A 1 228 ? 12.773 -14.461 -5.074 1 98.62 228 SER A C 1
ATOM 1774 O O . SER A 1 228 ? 13.336 -14.062 -6.094 1 98.62 228 SER A O 1
ATOM 1776 N N . VAL A 1 229 ? 13.062 -15.602 -4.469 1 97.94 229 VAL A N 1
ATOM 1777 C CA . VAL A 1 229 ? 14.156 -16.438 -4.938 1 97.94 229 VAL A CA 1
ATOM 1778 C C . VAL A 1 229 ? 13.789 -17.078 -6.273 1 97.94 229 VAL A C 1
ATOM 1780 O O . VAL A 1 229 ? 14.617 -17.156 -7.184 1 97.94 229 VAL A O 1
ATOM 1783 N N . SER A 1 230 ? 12.547 -17.484 -6.426 1 97.56 230 SER A N 1
ATOM 1784 C CA . SER A 1 230 ? 12.086 -18.188 -7.617 1 97.56 230 SER A CA 1
ATOM 1785 C C . SER A 1 230 ? 12.055 -17.266 -8.828 1 97.56 230 SER A C 1
ATOM 1787 O O . SER A 1 230 ? 12.258 -17.719 -9.961 1 97.56 230 SER A O 1
ATOM 1789 N N . ASN A 1 231 ? 11.781 -16.031 -8.625 1 98.19 231 ASN A N 1
ATOM 1790 C CA . ASN A 1 231 ? 11.727 -15.039 -9.695 1 98.19 231 ASN A CA 1
ATOM 1791 C C . ASN A 1 231 ? 12.844 -14.008 -9.57 1 98.19 231 ASN A C 1
ATOM 1793 O O . ASN A 1 231 ? 12.633 -12.828 -9.844 1 98.19 231 ASN A O 1
ATOM 1797 N N . LYS A 1 232 ? 13.992 -14.469 -9.125 1 98.19 232 LYS A N 1
ATOM 1798 C CA . LYS A 1 232 ? 15.125 -13.648 -8.711 1 98.19 232 LYS A CA 1
ATOM 1799 C C . LYS A 1 232 ? 15.531 -12.68 -9.82 1 98.19 232 LYS A C 1
ATOM 1801 O O . LYS A 1 232 ? 15.602 -11.469 -9.602 1 98.19 232 LYS A O 1
ATOM 1806 N N . ASN A 1 233 ? 15.766 -13.148 -11.055 1 98.06 233 ASN A N 1
ATOM 1807 C CA . ASN A 1 233 ? 16.312 -12.328 -12.125 1 98.06 233 ASN A CA 1
ATOM 1808 C C . ASN A 1 233 ? 15.367 -11.195 -12.5 1 98.06 233 ASN A C 1
ATOM 1810 O O . ASN A 1 233 ? 15.789 -10.039 -12.617 1 98.06 233 ASN A O 1
ATOM 1814 N N . THR A 1 234 ? 14.102 -11.492 -12.648 1 98.12 234 THR A N 1
ATOM 1815 C CA . THR A 1 234 ? 13.102 -10.484 -12.984 1 98.12 234 THR A CA 1
ATOM 1816 C C . THR A 1 234 ? 12.969 -9.461 -11.859 1 98.12 234 THR A C 1
ATOM 1818 O O . THR A 1 234 ? 12.914 -8.258 -12.109 1 98.12 234 THR A O 1
ATOM 1821 N N . LEU A 1 235 ? 12.953 -9.969 -10.641 1 98.56 235 LEU A N 1
ATOM 1822 C CA . LEU A 1 235 ? 12.773 -9.102 -9.477 1 98.56 235 LEU A CA 1
ATOM 1823 C C . LEU A 1 235 ? 13.977 -8.172 -9.297 1 98.56 235 LEU A C 1
ATOM 1825 O O . LEU A 1 235 ? 13.812 -7.004 -8.953 1 98.56 235 LEU A O 1
ATOM 1829 N N . LEU A 1 236 ? 15.211 -8.688 -9.539 1 98.75 236 LEU A N 1
ATOM 1830 C CA . LEU A 1 236 ? 16.422 -7.875 -9.453 1 98.75 236 LEU A CA 1
ATOM 1831 C C . LEU A 1 236 ? 16.344 -6.703 -10.43 1 98.75 236 LEU A C 1
ATOM 1833 O O . LEU A 1 236 ? 16.641 -5.562 -10.062 1 98.75 236 LEU A O 1
ATOM 1837 N N . GLU A 1 237 ? 15.906 -6.965 -11.625 1 98.31 237 GLU A N 1
ATOM 1838 C CA . GLU A 1 237 ? 15.781 -5.922 -12.641 1 98.31 237 GLU A CA 1
ATOM 1839 C C . GLU A 1 237 ? 14.734 -4.887 -12.242 1 98.31 237 GLU A C 1
ATOM 1841 O O . GLU A 1 237 ? 14.953 -3.684 -12.414 1 98.31 237 GLU A O 1
ATOM 1846 N N . LEU A 1 238 ? 13.672 -5.328 -11.711 1 97.75 238 LEU A N 1
ATOM 1847 C CA . LEU A 1 238 ? 12.578 -4.441 -11.328 1 97.75 238 LEU A CA 1
ATOM 1848 C C . LEU A 1 238 ? 12.977 -3.561 -10.148 1 97.75 238 LEU A C 1
ATOM 1850 O O . LEU A 1 238 ? 12.672 -2.365 -10.133 1 97.75 238 LEU A O 1
ATOM 1854 N N . ILE A 1 239 ? 13.633 -4.18 -9.164 1 98.75 239 ILE A N 1
ATOM 1855 C CA . ILE A 1 239 ? 14.086 -3.42 -8 1 98.75 239 ILE A CA 1
ATOM 1856 C C . ILE A 1 239 ? 15.055 -2.328 -8.453 1 98.75 239 ILE A C 1
ATOM 1858 O O . ILE A 1 239 ? 14.977 -1.189 -7.98 1 98.75 239 ILE A O 1
ATOM 1862 N N . GLU A 1 240 ? 15.938 -2.688 -9.375 1 98.56 240 GLU A N 1
ATOM 1863 C CA . GLU A 1 240 ? 16.875 -1.706 -9.906 1 98.56 240 GLU A CA 1
ATOM 1864 C C . GLU A 1 240 ? 16.141 -0.56 -10.602 1 98.56 240 GLU A C 1
ATOM 1866 O O . GLU A 1 240 ? 16.469 0.61 -10.383 1 98.56 240 GLU A O 1
ATOM 1871 N N . SER A 1 241 ? 15.203 -0.881 -11.453 1 98.06 241 SER A N 1
ATOM 1872 C CA . SER A 1 241 ? 14.414 0.133 -12.148 1 98.06 241 SER A CA 1
ATOM 1873 C C . SER A 1 241 ? 13.641 1.003 -11.164 1 98.06 241 SER A C 1
ATOM 1875 O O . SER A 1 241 ? 13.523 2.215 -11.359 1 98.06 241 SER A O 1
ATOM 1877 N N . TYR A 1 242 ? 13.102 0.387 -10.148 1 98.56 242 TYR A N 1
ATOM 1878 C CA . TYR A 1 242 ? 12.336 1.106 -9.133 1 98.56 242 TYR A CA 1
ATOM 1879 C C . TYR A 1 242 ? 13.234 2.061 -8.352 1 98.56 242 TYR A C 1
ATOM 1881 O O . TYR A 1 242 ? 12.844 3.199 -8.078 1 98.56 242 TYR A O 1
ATOM 1889 N N . ILE A 1 243 ? 14.445 1.609 -7.977 1 98.75 243 ILE A N 1
ATOM 1890 C CA . ILE A 1 243 ? 15.422 2.447 -7.293 1 98.75 243 ILE A CA 1
ATOM 1891 C C . ILE A 1 243 ? 15.766 3.656 -8.164 1 98.75 243 ILE A C 1
ATOM 1893 O O . ILE A 1 243 ? 15.836 4.781 -7.668 1 98.75 243 ILE A O 1
ATOM 1897 N N . GLU A 1 244 ? 15.945 3.422 -9.43 1 98.56 244 GLU A N 1
ATOM 1898 C CA . GLU A 1 244 ? 16.25 4.52 -10.344 1 98.56 244 GLU A CA 1
ATOM 1899 C C . GLU A 1 244 ? 15.102 5.527 -10.398 1 98.56 244 GLU A C 1
ATOM 1901 O O . GLU A 1 244 ? 15.336 6.734 -10.461 1 98.56 244 GLU A O 1
ATOM 1906 N N . LEU A 1 245 ? 13.914 5.02 -10.43 1 98.06 245 LEU A N 1
ATOM 1907 C CA . LEU A 1 245 ? 12.742 5.883 -10.414 1 98.06 245 LEU A CA 1
ATOM 1908 C C . LEU A 1 245 ? 12.727 6.758 -9.164 1 98.06 245 LEU A C 1
ATOM 1910 O O . LEU A 1 245 ? 12.469 7.961 -9.25 1 98.06 245 LEU A O 1
ATOM 1914 N N . LEU A 1 246 ? 13.023 6.18 -7.977 1 98.75 246 LEU A N 1
ATOM 1915 C CA . LEU A 1 246 ? 13.07 6.922 -6.723 1 98.75 246 LEU A CA 1
ATOM 1916 C C . LEU A 1 246 ? 14.203 7.949 -6.746 1 98.75 246 LEU A C 1
ATOM 1918 O O . LEU A 1 246 ? 14.047 9.055 -6.23 1 98.75 246 LEU A O 1
ATOM 1922 N N . LYS A 1 247 ? 15.359 7.578 -7.309 1 98.75 247 LYS A N 1
ATOM 1923 C CA . LYS A 1 247 ? 16.484 8.5 -7.43 1 98.75 247 LYS A CA 1
ATOM 1924 C C . LYS A 1 247 ? 16.109 9.719 -8.273 1 98.75 247 LYS A C 1
ATOM 1926 O O . LYS A 1 247 ? 16.5 10.844 -7.957 1 98.75 247 LYS A O 1
ATOM 1931 N N . ASN A 1 248 ? 15.383 9.461 -9.336 1 98.69 248 ASN A N 1
ATOM 1932 C CA . ASN A 1 248 ? 14.938 10.562 -10.188 1 98.69 248 ASN A CA 1
ATOM 1933 C C . ASN A 1 248 ? 14 11.508 -9.438 1 98.69 248 ASN A C 1
ATOM 1935 O O . ASN A 1 248 ? 14.094 12.727 -9.586 1 98.69 248 ASN A O 1
ATOM 1939 N N . PHE A 1 249 ? 13.062 10.961 -8.719 1 98.75 249 PHE A N 1
ATOM 1940 C CA . PHE A 1 249 ? 12.195 11.797 -7.898 1 98.75 249 PHE A CA 1
ATOM 1941 C C . PHE A 1 249 ? 13.016 12.602 -6.895 1 98.75 249 PHE A C 1
ATOM 1943 O O . PHE A 1 249 ? 12.781 13.797 -6.715 1 98.75 249 PHE A O 1
ATOM 1950 N N . LYS A 1 250 ? 13.93 11.883 -6.203 1 98.69 250 LYS A N 1
ATOM 1951 C CA . LYS A 1 250 ? 14.805 12.531 -5.23 1 98.69 250 LYS A CA 1
ATOM 1952 C C . LYS A 1 250 ? 15.547 13.703 -5.859 1 98.69 250 LYS A C 1
ATOM 1954 O O . LYS A 1 250 ? 15.648 14.781 -5.258 1 98.69 250 LYS A O 1
ATOM 1959 N N . LEU A 1 251 ? 16.047 13.531 -7.062 1 98.69 251 LEU A N 1
ATOM 1960 C CA . LEU A 1 251 ? 16.766 14.578 -7.777 1 98.69 251 LEU A CA 1
ATOM 1961 C C . LEU A 1 251 ? 15.852 15.758 -8.086 1 98.69 251 LEU A C 1
ATOM 1963 O O . LEU A 1 251 ? 16.25 16.906 -7.941 1 98.69 251 LEU A O 1
ATOM 1967 N N . SER A 1 252 ? 14.625 15.461 -8.555 1 98.69 252 SER A N 1
ATOM 1968 C CA . SER A 1 252 ? 13.648 16.516 -8.805 1 98.69 252 SER A CA 1
ATOM 1969 C C . SER A 1 252 ? 13.367 17.328 -7.535 1 98.69 252 SER A C 1
ATOM 1971 O O . SER A 1 252 ? 13.234 18.547 -7.586 1 98.69 252 SER A O 1
ATOM 1973 N N . LEU A 1 253 ? 13.234 16.562 -6.414 1 98.62 253 LEU A N 1
ATOM 1974 C CA . LEU A 1 253 ? 12.984 17.219 -5.133 1 98.62 253 LEU A CA 1
ATOM 1975 C C . LEU A 1 253 ? 14.188 18.062 -4.703 1 98.62 253 LEU A C 1
ATOM 1977 O O . LEU A 1 253 ? 14.023 19.203 -4.262 1 98.62 253 LEU A O 1
ATOM 1981 N N . GLN A 1 254 ? 15.398 17.5 -4.848 1 98.31 254 GLN A N 1
ATOM 1982 C CA . GLN A 1 254 ? 16.641 18.203 -4.508 1 98.31 254 GLN A CA 1
ATOM 1983 C C . GLN A 1 254 ? 16.75 19.516 -5.285 1 98.31 254 GLN A C 1
ATOM 1985 O O . GLN A 1 254 ? 17.172 20.531 -4.727 1 98.31 254 GLN A O 1
ATOM 1990 N N . ASN A 1 255 ? 16.391 19.516 -6.543 1 98 255 ASN A N 1
ATOM 1991 C CA . ASN A 1 255 ? 16.516 20.672 -7.426 1 98 255 ASN A CA 1
ATOM 1992 C C . ASN A 1 255 ? 15.273 21.562 -7.352 1 98 255 ASN A C 1
ATOM 1994 O O . ASN A 1 255 ? 15.172 22.547 -8.094 1 98 255 ASN A O 1
ATOM 1998 N N . GLN A 1 256 ? 14.328 21.234 -6.594 1 96.88 256 GLN A N 1
ATOM 1999 C CA . GLN A 1 256 ? 13.102 21.984 -6.383 1 96.88 256 GLN A CA 1
ATOM 2000 C C . GLN A 1 256 ? 12.352 22.203 -7.699 1 96.88 256 GLN A C 1
ATOM 2002 O O . GLN A 1 256 ? 11.875 23.297 -7.977 1 96.88 256 GLN A O 1
ATOM 2007 N N . ASN A 1 257 ? 12.438 21.203 -8.531 1 98.12 257 ASN A N 1
ATOM 2008 C CA . ASN A 1 257 ? 11.656 21.203 -9.758 1 98.12 257 ASN A CA 1
ATOM 2009 C C . ASN A 1 257 ? 10.203 20.812 -9.508 1 98.12 257 ASN A C 1
ATOM 2011 O O . ASN A 1 257 ? 9.812 19.656 -9.719 1 98.12 257 ASN A O 1
ATOM 2015 N N . TYR A 1 258 ? 9.383 21.797 -9.133 1 98.12 258 TYR A N 1
ATOM 2016 C CA . TYR A 1 258 ? 8.008 21.562 -8.703 1 98.12 258 TYR A CA 1
ATOM 2017 C C . TYR A 1 258 ? 7.215 20.844 -9.781 1 98.12 258 TYR A C 1
ATOM 2019 O O . TYR A 1 258 ? 6.426 19.938 -9.484 1 98.12 258 TYR A O 1
ATOM 2027 N N . ASN A 1 259 ? 7.438 21.203 -11.031 1 98.31 259 ASN A N 1
ATOM 2028 C CA . ASN A 1 259 ? 6.68 20.625 -12.133 1 98.31 259 ASN A CA 1
ATOM 2029 C C . ASN A 1 259 ? 6.93 19.125 -12.25 1 98.31 259 ASN A C 1
ATOM 2031 O O . ASN A 1 259 ? 6 18.344 -12.492 1 98.31 259 ASN A O 1
ATOM 2035 N N . GLU A 1 260 ? 8.164 18.719 -12.102 1 98.56 260 GLU A N 1
ATOM 2036 C CA . GLU A 1 260 ? 8.508 17.297 -12.172 1 98.56 260 GLU A CA 1
ATOM 2037 C C . GLU A 1 260 ? 7.93 16.531 -10.992 1 98.56 260 GLU A C 1
ATOM 2039 O O . GLU A 1 260 ? 7.473 15.398 -11.148 1 98.56 260 GLU A O 1
ATOM 2044 N N . ILE A 1 261 ? 7.961 17.188 -9.844 1 98.69 261 ILE A N 1
ATOM 2045 C CA . ILE A 1 261 ? 7.402 16.562 -8.648 1 98.69 261 ILE A CA 1
ATOM 2046 C C . ILE A 1 261 ? 5.898 16.391 -8.812 1 98.69 261 ILE A C 1
ATOM 2048 O O . ILE A 1 261 ? 5.363 15.305 -8.562 1 98.69 261 ILE A O 1
ATOM 2052 N N . TYR A 1 262 ? 5.234 17.438 -9.273 1 98.56 262 TYR A N 1
ATOM 2053 C CA . TYR A 1 262 ? 3.803 17.406 -9.539 1 98.56 262 TYR A CA 1
ATOM 2054 C C . TYR A 1 262 ? 3.471 16.312 -10.555 1 98.56 262 TYR A C 1
ATOM 2056 O O . TYR A 1 262 ? 2.541 15.523 -10.352 1 98.56 262 TYR A O 1
ATOM 2064 N N . SER A 1 263 ? 4.215 16.234 -11.633 1 98.38 263 SER A N 1
ATOM 2065 C CA . SER A 1 263 ? 3.973 15.281 -12.711 1 98.38 263 SER A CA 1
ATOM 2066 C C . SER A 1 263 ? 4.117 13.844 -12.219 1 98.38 263 SER A C 1
ATOM 2068 O O . SER A 1 263 ? 3.402 12.945 -12.68 1 98.38 263 SER A O 1
ATOM 2070 N N . TYR A 1 264 ? 5.059 13.625 -11.344 1 98.12 264 TYR A N 1
ATOM 2071 C CA . TYR A 1 264 ? 5.27 12.312 -10.742 1 98.12 264 TYR A CA 1
ATOM 2072 C C . TYR A 1 264 ? 3.984 11.781 -10.117 1 98.12 264 TYR A C 1
ATOM 2074 O O . TYR A 1 264 ? 3.584 10.648 -10.367 1 98.12 264 TYR A O 1
ATOM 2082 N N . PHE A 1 265 ? 3.314 12.625 -9.352 1 98.06 265 PHE A N 1
ATOM 2083 C CA . PHE A 1 265 ? 2.09 12.227 -8.656 1 98.06 265 PHE A CA 1
ATOM 2084 C C . PHE A 1 265 ? 0.906 12.227 -9.617 1 98.06 265 PHE A C 1
ATOM 2086 O O . PHE A 1 265 ? 0.015 11.383 -9.508 1 98.06 265 PHE A O 1
ATOM 2093 N N . GLU A 1 266 ? 0.896 13.141 -10.547 1 97.88 266 GLU A N 1
ATOM 2094 C CA . GLU A 1 266 ? -0.204 13.234 -11.5 1 97.88 266 GLU A CA 1
ATOM 2095 C C . GLU A 1 266 ? -0.279 11.992 -12.383 1 97.88 266 GLU A C 1
ATOM 2097 O O . GLU A 1 266 ? -1.359 11.438 -12.586 1 97.88 266 GLU A O 1
ATOM 2102 N N . LYS A 1 267 ? 0.886 11.609 -12.914 1 96.81 267 LYS A N 1
ATOM 2103 C CA . LYS A 1 267 ? 0.944 10.414 -13.742 1 96.81 267 LYS A CA 1
ATOM 2104 C C . LYS A 1 267 ? 0.43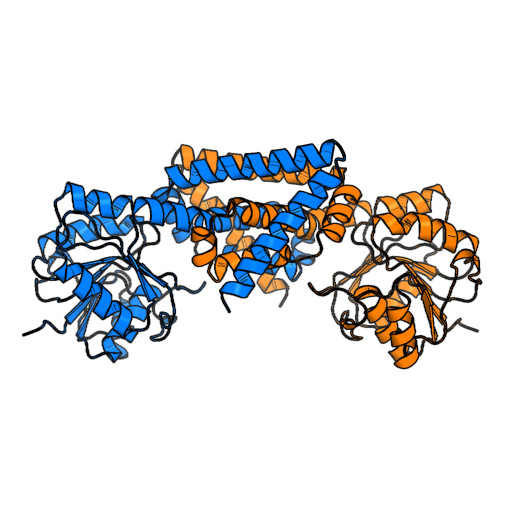5 9.195 -12.984 1 96.81 267 LYS A C 1
ATOM 2106 O O . LYS A 1 267 ? -0.356 8.406 -13.516 1 96.81 267 LYS A O 1
ATOM 2111 N N . ALA A 1 268 ? 0.89 9.047 -11.758 1 96.69 268 ALA A N 1
ATOM 2112 C CA . ALA A 1 268 ? 0.47 7.918 -10.93 1 96.69 268 ALA A CA 1
ATOM 2113 C C . ALA A 1 268 ? -1.042 7.922 -10.719 1 96.69 268 ALA A C 1
ATOM 2115 O O . ALA A 1 268 ? -1.696 6.887 -10.844 1 96.69 268 ALA A O 1
ATOM 2116 N N . LYS A 1 269 ? -1.591 9.102 -10.445 1 95.56 269 LYS A N 1
ATOM 2117 C CA . LYS A 1 269 ? -3.029 9.219 -10.227 1 95.56 269 LYS A CA 1
ATOM 2118 C C . LYS A 1 269 ? -3.812 8.797 -11.461 1 95.56 269 LYS A C 1
ATOM 2120 O O . LYS A 1 269 ? -4.789 8.055 -11.367 1 95.56 269 LYS A O 1
ATOM 2125 N N . LEU A 1 270 ? -3.395 9.227 -12.57 1 94.38 270 LEU A N 1
ATOM 2126 C CA . LEU A 1 270 ? -4.094 8.93 -13.82 1 94.38 270 LEU A CA 1
ATOM 2127 C C . LEU A 1 270 ? -4.113 7.434 -14.094 1 94.38 270 LEU A C 1
ATOM 2129 O O . LEU A 1 270 ? -5.156 6.871 -14.422 1 94.38 270 LEU A O 1
ATOM 2133 N N . ILE A 1 271 ? -2.99 6.828 -13.922 1 93.88 271 ILE A N 1
ATOM 2134 C CA . ILE A 1 271 ? -2.863 5.395 -14.18 1 93.88 271 ILE A CA 1
ATOM 2135 C C . ILE A 1 271 ? -3.686 4.617 -13.156 1 93.88 271 ILE A C 1
ATOM 2137 O O . ILE A 1 271 ? -4.441 3.711 -13.516 1 93.88 271 ILE A O 1
ATOM 2141 N N . ARG A 1 272 ? -3.564 4.973 -11.875 1 94.06 272 ARG A N 1
ATOM 2142 C CA . ARG A 1 272 ? -4.266 4.273 -10.805 1 94.06 272 ARG A CA 1
ATOM 2143 C C . ARG A 1 272 ? -5.777 4.391 -10.977 1 94.06 272 ARG A C 1
ATOM 2145 O O . ARG A 1 272 ? -6.508 3.418 -10.773 1 94.06 272 ARG A O 1
ATOM 2152 N N . ASP A 1 273 ? -6.23 5.594 -11.352 1 91.94 273 ASP A N 1
ATOM 2153 C CA . ASP A 1 273 ? -7.66 5.816 -11.547 1 91.94 273 ASP A CA 1
ATOM 2154 C C . ASP A 1 273 ? -8.195 4.977 -12.703 1 91.94 273 ASP A C 1
ATOM 2156 O O . ASP A 1 273 ? -9.328 4.512 -12.672 1 91.94 273 ASP A O 1
ATOM 2160 N N . LYS A 1 274 ? -7.398 4.773 -13.625 1 89.88 274 LYS A N 1
ATOM 2161 C CA . LYS A 1 274 ? -7.781 3.928 -14.75 1 89.88 274 LYS A CA 1
ATOM 2162 C C . LYS A 1 274 ? -7.906 2.469 -14.328 1 89.88 274 LYS A C 1
ATOM 2164 O O . LYS A 1 274 ? -8.836 1.771 -14.75 1 89.88 274 LYS A O 1
ATOM 2169 N N . ILE A 1 275 ? -7.016 1.987 -13.523 1 90 275 ILE A N 1
ATOM 2170 C CA . ILE A 1 275 ? -7.02 0.614 -13.031 1 90 275 ILE A CA 1
ATOM 2171 C C . ILE A 1 275 ? -8.305 0.352 -12.25 1 90 275 ILE A C 1
ATOM 2173 O O . ILE A 1 275 ? -8.922 -0.707 -12.391 1 90 275 ILE A O 1
ATOM 2177 N N . VAL A 1 276 ? -8.688 1.297 -11.414 1 87.12 276 VAL A N 1
ATOM 2178 C CA . VAL A 1 276 ? -9.867 1.142 -10.57 1 87.12 276 VAL A CA 1
ATOM 2179 C C . VAL A 1 276 ? -11.125 1.188 -11.422 1 87.12 276 VAL A C 1
ATOM 2181 O O . VAL A 1 276 ? -12.086 0.453 -11.172 1 87.12 276 VAL A O 1
ATOM 2184 N N . SER A 1 277 ? -11.164 2.053 -12.422 1 82.5 277 SER A N 1
ATOM 2185 C CA . SER A 1 277 ? -12.328 2.186 -13.289 1 82.5 277 SER A CA 1
ATOM 2186 C C . SER A 1 277 ? -12.523 0.943 -14.156 1 82.5 277 SER A C 1
ATOM 2188 O O . SER A 1 277 ? -13.656 0.521 -14.398 1 82.5 277 SER A O 1
ATOM 2190 N N . ASP A 1 278 ? -11.477 0.338 -14.617 1 74.12 278 ASP A N 1
ATOM 2191 C CA . ASP A 1 278 ? -11.531 -0.841 -15.477 1 74.12 278 ASP A CA 1
ATOM 2192 C C . ASP A 1 278 ? -11.922 -2.084 -14.68 1 74.12 278 ASP A C 1
ATOM 2194 O O . ASP A 1 278 ? -12.445 -3.049 -15.234 1 74.12 278 ASP A O 1
ATOM 2198 N N . GLY A 1 279 ? -11.508 -2.174 -13.484 1 64.94 279 GLY A N 1
ATOM 2199 C CA . GLY A 1 279 ? -11.828 -3.324 -12.648 1 64.94 279 GLY A CA 1
ATOM 2200 C C . GLY A 1 279 ? -13.273 -3.35 -12.195 1 64.94 279 GLY A C 1
ATOM 2201 O O . GLY A 1 279 ? -13.703 -4.305 -11.547 1 64.94 279 GLY A O 1
ATOM 2202 N N . LYS A 1 280 ? -13.977 -2.203 -12.523 1 54.88 280 LYS A N 1
ATOM 2203 C CA . LYS A 1 280 ? -15.414 -2.172 -12.273 1 54.88 280 LYS A CA 1
ATOM 2204 C C . LYS A 1 280 ? -16.188 -2.783 -13.438 1 54.88 280 LYS A C 1
ATOM 2206 O O . LYS A 1 280 ? -15.734 -2.736 -14.586 1 54.88 280 LYS A O 1
ATOM 2211 N N . MET B 1 1 ? -16.578 38.75 27.047 1 35.88 1 MET B N 1
ATOM 2212 C CA . MET B 1 1 ? -17.516 37.688 26.656 1 35.88 1 MET B CA 1
ATOM 2213 C C . MET B 1 1 ? -16.844 36.688 25.734 1 35.88 1 MET B C 1
ATOM 2215 O O . MET B 1 1 ? -16.078 37.062 24.859 1 35.88 1 MET B O 1
ATOM 2219 N N . VAL B 1 2 ? -16.531 35.469 26.203 1 46.16 2 VAL B N 1
ATOM 2220 C CA . VAL B 1 2 ? -15.766 34.469 25.5 1 46.16 2 VAL B CA 1
ATOM 2221 C C . VAL B 1 2 ? -16.188 34.406 24.047 1 46.16 2 VAL B C 1
ATOM 2223 O O . VAL B 1 2 ? -17.375 34.312 23.734 1 46.16 2 VAL B O 1
ATOM 2226 N N . ARG B 1 3 ? -15.359 35.062 23.125 1 62 3 ARG B N 1
ATOM 2227 C CA . ARG B 1 3 ? -15.727 35.125 21.703 1 62 3 ARG B CA 1
ATOM 2228 C C . ARG B 1 3 ? -16.172 33.781 21.203 1 62 3 ARG B C 1
ATOM 2230 O O . ARG B 1 3 ? -15.516 32.75 21.469 1 62 3 ARG B O 1
ATOM 2237 N N . GLU B 1 4 ? -17.297 33.594 20.781 1 85.88 4 GLU B N 1
ATOM 2238 C CA . GLU B 1 4 ? -17.984 32.375 20.344 1 85.88 4 GLU B CA 1
ATOM 2239 C C . GLU B 1 4 ? -17.875 32.188 18.844 1 85.88 4 GLU B C 1
ATOM 2241 O O . GLU B 1 4 ? -18.625 31.422 18.25 1 85.88 4 GLU B O 1
ATOM 2246 N N . ARG B 1 5 ? -16.766 33.031 18.312 1 96.81 5 ARG B N 1
ATOM 2247 C CA . ARG B 1 5 ? -16.656 33 16.859 1 96.81 5 ARG B CA 1
ATOM 2248 C C . ARG B 1 5 ? -15.367 32.312 16.422 1 96.81 5 ARG B C 1
ATOM 2250 O O . ARG B 1 5 ? -14.312 32.531 17.016 1 96.81 5 ARG B O 1
ATOM 2257 N N . ILE B 1 6 ? -15.484 31.547 15.406 1 98.25 6 ILE B N 1
ATOM 2258 C CA . ILE B 1 6 ? -14.344 30.875 14.797 1 98.25 6 ILE B CA 1
ATOM 2259 C C . ILE B 1 6 ? -14.25 31.25 13.32 1 98.25 6 ILE B C 1
ATOM 2261 O O . ILE B 1 6 ? -15.258 31.297 12.617 1 98.25 6 ILE B O 1
ATOM 2265 N N . LEU B 1 7 ? -13.047 31.688 12.938 1 98.31 7 LEU B N 1
ATOM 2266 C CA . LEU B 1 7 ? -12.789 31.922 11.516 1 98.31 7 LEU B CA 1
ATOM 2267 C C . LEU B 1 7 ? -12.094 30.734 10.883 1 98.31 7 LEU B C 1
ATOM 2269 O O . LEU B 1 7 ? -11.094 30.234 11.414 1 98.31 7 LEU B O 1
ATOM 2273 N N . ILE B 1 8 ? -12.664 30.281 9.805 1 98.62 8 ILE B N 1
ATOM 2274 C CA . ILE B 1 8 ? -12.047 29.203 9.031 1 98.62 8 ILE B CA 1
ATOM 2275 C C . ILE B 1 8 ? -11.609 29.734 7.668 1 98.62 8 ILE B C 1
ATOM 2277 O O . ILE B 1 8 ? -12.438 30.141 6.852 1 98.62 8 ILE B O 1
ATOM 2281 N N . ALA B 1 9 ? -10.297 29.766 7.477 1 98.25 9 ALA B N 1
ATOM 2282 C CA . ALA B 1 9 ? -9.75 30.156 6.18 1 98.25 9 ALA B CA 1
ATOM 2283 C C . ALA B 1 9 ? -9.453 28.922 5.328 1 98.25 9 ALA B C 1
ATOM 2285 O O . ALA B 1 9 ? -8.367 28.344 5.418 1 98.25 9 ALA B O 1
ATOM 2286 N N . GLY B 1 10 ? -10.305 28.625 4.355 1 97.88 10 GLY B N 1
ATOM 2287 C CA . GLY B 1 10 ? -10.258 27.406 3.559 1 97.88 10 GLY B CA 1
ATOM 2288 C C . GLY B 1 10 ? -11.359 26.422 3.91 1 97.88 10 GLY B C 1
ATOM 2289 O O . GLY B 1 10 ? -11.367 25.859 5.008 1 97.88 10 GLY B O 1
ATOM 2290 N N . LEU B 1 11 ? -12.266 26.234 2.973 1 97.81 11 LEU B N 1
ATOM 2291 C CA . LEU B 1 11 ? -13.398 25.344 3.195 1 97.81 11 LEU B CA 1
ATOM 2292 C C . LEU B 1 11 ? -13.297 24.109 2.307 1 97.81 11 LEU B C 1
ATOM 2294 O O . LEU B 1 11 ? -14.242 23.781 1.579 1 97.81 11 LEU B O 1
ATOM 2298 N N . GLY B 1 12 ? -12.188 23.438 2.428 1 96.25 12 GLY B N 1
ATOM 2299 C CA . GLY B 1 12 ? -12.078 22.109 1.853 1 96.25 12 GLY B CA 1
ATOM 2300 C C . GLY B 1 12 ? -12.641 21.016 2.746 1 96.25 12 GLY B C 1
ATOM 2301 O O . GLY B 1 12 ? -13.539 21.266 3.553 1 96.25 12 GLY B O 1
ATOM 2302 N N . LEU B 1 13 ? -12.195 19.844 2.578 1 96.25 13 LEU B N 1
ATOM 2303 C CA . LEU B 1 13 ? -12.656 18.719 3.389 1 96.25 13 LEU B CA 1
ATOM 2304 C C . LEU B 1 13 ? -12.398 18.984 4.871 1 96.25 13 LEU B C 1
ATOM 2306 O O . LEU B 1 13 ? -13.312 18.859 5.691 1 96.25 13 LEU B O 1
ATOM 2310 N N . ILE B 1 14 ? -11.125 19.344 5.168 1 97.38 14 ILE B N 1
ATOM 2311 C CA . ILE B 1 14 ? -10.734 19.531 6.562 1 97.38 14 ILE B CA 1
ATOM 2312 C C . ILE B 1 14 ? -11.406 20.781 7.121 1 97.38 14 ILE B C 1
ATOM 2314 O O . ILE B 1 14 ? -12.086 20.734 8.148 1 97.38 14 ILE B O 1
ATOM 2318 N N . GLY B 1 15 ? -11.281 21.891 6.371 1 98.31 15 GLY B N 1
ATOM 2319 C CA . GLY B 1 15 ? -11.883 23.125 6.832 1 98.31 15 GLY B CA 1
ATOM 2320 C C . GLY B 1 15 ? -13.398 23.047 6.945 1 98.31 15 GLY B C 1
ATOM 2321 O O . GLY B 1 15 ? -13.977 23.547 7.91 1 98.31 15 GLY B O 1
ATOM 2322 N N . GLY B 1 16 ? -13.977 22.406 5.961 1 98.56 16 GLY B N 1
ATOM 2323 C CA . GLY B 1 16 ? -15.414 22.203 6.012 1 98.56 16 GLY B CA 1
ATOM 2324 C C . GLY B 1 16 ? -15.852 21.312 7.172 1 98.56 16 GLY B C 1
ATOM 2325 O O . GLY B 1 16 ? -16.859 21.594 7.824 1 98.56 16 GLY B O 1
ATOM 2326 N N . SER B 1 17 ? -15.078 20.312 7.441 1 98.75 17 SER B N 1
ATOM 2327 C CA . SER B 1 17 ? -15.398 19.406 8.539 1 98.75 17 SER B CA 1
ATOM 2328 C C . SER B 1 17 ? -15.234 20.094 9.891 1 98.75 17 SER B C 1
ATOM 2330 O O . SER B 1 17 ? -16.031 19.891 10.805 1 98.75 17 SER B O 1
ATOM 2332 N N . LEU B 1 18 ? -14.25 20.922 10 1 98.69 18 LEU B N 1
ATOM 2333 C CA . LEU B 1 18 ? -14.07 21.719 11.219 1 98.69 18 LEU B CA 1
ATOM 2334 C C . LEU B 1 18 ? -15.234 22.672 11.414 1 98.69 18 LEU B C 1
ATOM 2336 O O . LEU B 1 18 ? -15.766 22.812 12.516 1 98.69 18 LEU B O 1
ATOM 2340 N N . ALA B 1 19 ? -15.594 23.359 10.336 1 98.62 19 ALA B N 1
ATOM 2341 C CA . ALA B 1 19 ? -16.719 24.281 10.391 1 98.62 19 ALA B CA 1
ATOM 2342 C C . ALA B 1 19 ? -17.984 23.594 10.906 1 98.62 19 ALA B C 1
ATOM 2344 O O . ALA B 1 19 ? -18.641 24.094 11.812 1 98.62 19 ALA B O 1
ATOM 2345 N N . LYS B 1 20 ? -18.234 22.453 10.336 1 98.69 20 LYS B N 1
ATOM 2346 C CA . LYS B 1 20 ? -19.438 21.688 10.719 1 98.69 20 LYS B CA 1
ATOM 2347 C C . LYS B 1 20 ? -19.344 21.234 12.172 1 98.69 20 LYS B C 1
ATOM 2349 O O . LYS B 1 20 ? -20.328 21.344 12.914 1 98.69 20 LYS B O 1
ATOM 2354 N N . ALA B 1 21 ? -18.219 20.719 12.539 1 98.38 21 ALA B N 1
ATOM 2355 C CA . ALA B 1 21 ? -18.031 20.203 13.898 1 98.38 21 ALA B CA 1
ATOM 2356 C C . ALA B 1 21 ? -18.172 21.312 14.93 1 98.38 21 ALA B C 1
ATOM 2358 O O . ALA B 1 21 ? -18.891 21.156 15.922 1 98.38 21 ALA B O 1
ATOM 2359 N N . PHE B 1 22 ? -17.562 22.453 14.711 1 98.12 22 PHE B N 1
ATOM 2360 C CA . PHE B 1 22 ? -17.578 23.547 15.672 1 98.12 22 PHE B CA 1
ATOM 2361 C C . PHE B 1 22 ? -18.953 24.234 15.688 1 98.12 22 PHE B C 1
ATOM 2363 O O . PHE B 1 22 ? -19.406 24.703 16.734 1 98.12 22 PHE B O 1
ATOM 2370 N N . ASN B 1 23 ? -19.547 24.297 14.516 1 97.62 23 ASN B N 1
ATOM 2371 C CA . ASN B 1 23 ? -20.906 24.797 14.477 1 97.62 23 ASN B CA 1
ATOM 2372 C C . ASN B 1 23 ? -21.828 23.984 15.375 1 97.62 23 ASN B C 1
ATOM 2374 O O . ASN B 1 23 ? -22.656 24.547 16.109 1 97.62 23 ASN B O 1
ATOM 2378 N N . LYS B 1 24 ? -21.656 22.734 15.328 1 96.75 24 LYS B N 1
ATOM 2379 C CA . LYS B 1 24 ? -22.453 21.844 16.172 1 96.75 24 LYS B CA 1
ATOM 2380 C C . LYS B 1 24 ? -22.188 22.094 17.641 1 96.75 24 LYS B C 1
ATOM 2382 O O . LYS B 1 24 ? -23.062 21.906 18.484 1 96.75 24 LYS B O 1
ATOM 2387 N N . CYS B 1 25 ? -21 22.5 17.953 1 95.94 25 CYS B N 1
ATOM 2388 C CA . CYS B 1 25 ? -20.609 22.797 19.328 1 95.94 25 CYS B CA 1
ATOM 2389 C C . CYS B 1 25 ? -21.141 24.156 19.766 1 95.94 25 CYS B C 1
ATOM 2391 O O . CYS B 1 25 ? -20.953 24.578 20.906 1 95.94 25 CYS B O 1
ATOM 2393 N N . GLY B 1 26 ? -21.734 24.906 18.875 1 95.25 26 GLY B N 1
ATOM 2394 C CA . GLY B 1 26 ? -22.391 26.156 19.25 1 95.25 26 GLY B CA 1
ATOM 2395 C C . GLY B 1 26 ? -21.594 27.391 18.844 1 95.25 26 GLY B C 1
ATOM 2396 O O . GLY B 1 26 ? -22 28.516 19.141 1 95.25 26 GLY B O 1
ATOM 2397 N N . TYR B 1 27 ? -20.5 27.203 18.141 1 97.44 27 TYR B N 1
ATOM 2398 C CA . TYR B 1 27 ? -19.703 28.344 17.734 1 97.44 27 TYR B CA 1
ATOM 2399 C C . TYR B 1 27 ? -20.297 29 16.484 1 97.44 27 TYR B C 1
ATOM 2401 O O . TYR B 1 27 ? -20.875 28.328 15.641 1 97.44 27 TYR B O 1
ATOM 2409 N N . GLU B 1 28 ? -20.172 30.297 16.469 1 97.69 28 GLU B N 1
ATOM 2410 C CA . GLU B 1 28 ? -20.469 31.016 15.227 1 97.69 28 GLU B CA 1
ATOM 2411 C C . GLU B 1 28 ? -19.281 30.969 14.266 1 97.69 28 GLU B C 1
ATOM 2413 O O . GLU B 1 28 ? -18.172 31.359 14.625 1 97.69 28 GLU B O 1
ATOM 2418 N N . ILE B 1 29 ? -19.547 30.5 13.055 1 98.25 29 ILE B N 1
ATOM 2419 C CA . ILE B 1 29 ? -18.453 30.266 12.109 1 98.25 29 ILE B CA 1
ATOM 2420 C C . ILE B 1 29 ? -18.469 31.344 11.031 1 98.25 29 ILE B C 1
ATOM 2422 O O . ILE B 1 29 ? -19.516 31.641 10.453 1 98.25 29 ILE B O 1
ATOM 2426 N N . HIS B 1 30 ? -17.344 31.984 10.828 1 97.81 30 HIS B N 1
ATOM 2427 C CA . HIS B 1 30 ? -17.062 32.781 9.648 1 97.81 30 HIS B CA 1
ATOM 2428 C C . HIS B 1 30 ? -16.031 32.094 8.75 1 97.81 30 HIS B C 1
ATOM 2430 O O . HIS B 1 30 ? -15.211 31.312 9.227 1 97.81 30 HIS B O 1
ATOM 2436 N N . ALA B 1 31 ? -16.172 32.344 7.43 1 98.12 31 ALA B N 1
ATOM 2437 C CA . ALA B 1 31 ? -15.297 31.578 6.555 1 98.12 31 ALA B CA 1
ATOM 2438 C C . ALA B 1 31 ? -14.758 32.438 5.418 1 98.12 31 ALA B C 1
ATOM 2440 O O . ALA B 1 31 ? -15.438 33.375 4.957 1 98.12 31 ALA B O 1
ATOM 2441 N N . TYR B 1 32 ? -13.555 32.156 5.078 1 97.5 32 TYR B N 1
ATOM 2442 C CA . TYR B 1 32 ? -12.898 32.656 3.873 1 97.5 32 TYR B CA 1
ATOM 2443 C C . TYR B 1 32 ? -12.469 31.516 2.971 1 97.5 32 TYR B C 1
ATOM 2445 O O . TYR B 1 32 ? -11.906 30.531 3.443 1 97.5 32 TYR B O 1
ATOM 2453 N N . ASP B 1 33 ? -12.812 31.594 1.732 1 97.12 33 ASP B N 1
ATOM 2454 C CA . ASP B 1 33 ? -12.328 30.641 0.739 1 97.12 33 ASP B CA 1
ATOM 2455 C C . ASP B 1 33 ? -12.281 31.266 -0.651 1 97.12 33 ASP B C 1
ATOM 2457 O O . ASP B 1 33 ? -13.164 32.031 -1.017 1 97.12 33 ASP B O 1
ATOM 2461 N N . VAL B 1 34 ? -11.281 30.938 -1.385 1 94.75 34 VAL B N 1
ATOM 2462 C CA . VAL B 1 34 ? -11.195 31.422 -2.758 1 94.75 34 VAL B CA 1
ATOM 2463 C C . VAL B 1 34 ? -12.312 30.812 -3.594 1 94.75 34 VAL B C 1
ATOM 2465 O O . VAL B 1 34 ? -12.75 31.391 -4.586 1 94.75 34 VAL B O 1
ATOM 2468 N N . ASN B 1 35 ? -12.711 29.578 -3.189 1 95.25 35 ASN B N 1
ATOM 2469 C CA . ASN B 1 35 ? -13.883 28.953 -3.801 1 95.25 35 ASN B CA 1
ATOM 2470 C C . ASN B 1 35 ? -15.18 29.5 -3.223 1 95.25 35 ASN B C 1
ATOM 2472 O O . ASN B 1 35 ? -15.688 28.984 -2.227 1 95.25 35 ASN B O 1
ATOM 2476 N N . LYS B 1 36 ? -15.773 30.375 -3.957 1 94.31 36 LYS B N 1
ATOM 2477 C CA . LYS B 1 36 ? -16.969 31.078 -3.477 1 94.31 36 LYS B CA 1
ATOM 2478 C C . LYS B 1 36 ? -18.141 30.125 -3.334 1 94.31 36 LYS B C 1
ATOM 2480 O O . LYS B 1 36 ? -18.984 30.297 -2.449 1 94.31 36 LYS B O 1
ATOM 2485 N N . THR B 1 37 ? -18.141 29.141 -4.16 1 96.06 37 THR B N 1
ATOM 2486 C CA . THR B 1 37 ? -19.234 28.172 -4.133 1 96.06 37 THR B CA 1
ATOM 2487 C C . THR B 1 37 ? -19.25 27.391 -2.82 1 96.06 37 THR B C 1
ATOM 2489 O O . THR B 1 37 ? -20.312 27.078 -2.283 1 96.06 37 THR B O 1
ATOM 2492 N N . ALA B 1 38 ? -18.062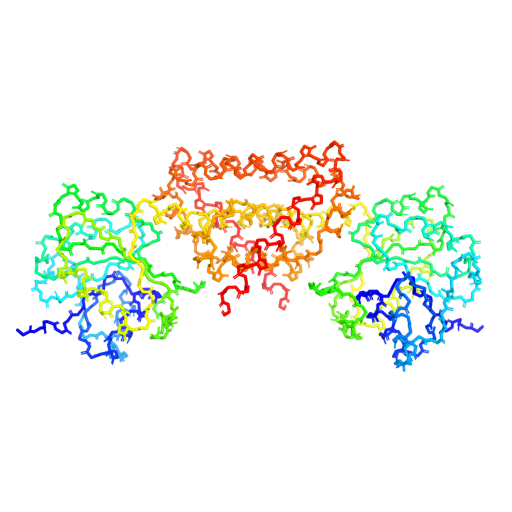 27.109 -2.326 1 97.19 38 ALA B N 1
ATOM 2493 C CA . ALA B 1 38 ? -17.953 26.406 -1.053 1 97.19 38 ALA B CA 1
ATOM 2494 C C . ALA B 1 38 ? -18.531 27.234 0.09 1 97.19 38 ALA B C 1
ATOM 2496 O O . ALA B 1 38 ? -19.266 26.719 0.927 1 97.19 38 ALA B O 1
ATOM 2497 N N . VAL B 1 39 ? -18.266 28.5 0.066 1 97.31 39 VAL B N 1
ATOM 2498 C CA . VAL B 1 39 ? -18.734 29.375 1.131 1 97.31 39 VAL B CA 1
ATOM 2499 C C . VAL B 1 39 ? -20.25 29.547 1.043 1 97.31 39 VAL B C 1
ATOM 2501 O O . VAL B 1 39 ? -20.938 29.5 2.061 1 97.31 39 VAL B O 1
ATOM 2504 N N . GLU B 1 40 ? -20.719 29.719 -0.155 1 96.81 40 GLU B N 1
ATOM 2505 C CA . GLU B 1 40 ? -22.156 29.891 -0.364 1 96.81 40 GLU B CA 1
ATOM 2506 C C . GLU B 1 40 ? -22.922 28.656 0.104 1 96.81 40 GLU B C 1
ATOM 2508 O O . GLU B 1 40 ? -23.953 28.781 0.766 1 96.81 40 GLU B O 1
ATOM 2513 N N . LYS B 1 41 ? -22.406 27.578 -0.253 1 97.88 41 LYS B N 1
ATOM 2514 C CA . LYS B 1 41 ? -23.031 26.328 0.171 1 97.88 41 LYS B CA 1
ATOM 2515 C C . LYS B 1 41 ? -23.047 26.203 1.692 1 97.88 41 LYS B C 1
ATOM 2517 O O . LYS B 1 41 ? -24.047 25.797 2.281 1 97.88 41 LYS B O 1
ATOM 2522 N N . ALA B 1 42 ? -21.938 26.531 2.291 1 98.56 42 ALA B N 1
ATOM 2523 C CA . ALA B 1 42 ? -21.828 26.438 3.744 1 98.56 42 ALA B CA 1
ATOM 2524 C C . ALA B 1 42 ? -22.812 27.375 4.434 1 98.56 42 ALA B C 1
ATOM 2526 O O . ALA B 1 42 ? -23.359 27.047 5.488 1 98.56 42 ALA B O 1
ATOM 2527 N N . ILE B 1 43 ? -23.031 28.562 3.869 1 98.19 43 ILE B N 1
ATOM 2528 C CA . ILE B 1 43 ? -23.984 29.531 4.398 1 98.19 43 ILE B CA 1
ATOM 2529 C C . ILE B 1 43 ? -25.406 28.984 4.234 1 98.19 43 ILE B C 1
ATOM 2531 O O . ILE B 1 43 ? -26.203 29.031 5.176 1 98.19 43 ILE B O 1
ATOM 2535 N N . TYR B 1 44 ? -25.625 28.438 3.045 1 97.94 44 TYR B N 1
ATOM 2536 C CA . TYR B 1 44 ? -26.938 27.875 2.754 1 97.94 44 TYR B CA 1
ATOM 2537 C C . TYR B 1 44 ? -27.281 26.766 3.732 1 97.94 44 TYR B C 1
ATOM 2539 O O . TYR B 1 44 ? -28.438 26.641 4.16 1 97.94 44 TYR B O 1
ATOM 2547 N N . GLU B 1 45 ? -26.281 26.016 4.145 1 98.12 45 GLU B N 1
ATOM 2548 C CA . GLU B 1 45 ? -26.484 24.875 5.051 1 98.12 45 GLU B CA 1
ATOM 2549 C C . GLU B 1 45 ? -26.562 25.344 6.5 1 98.12 45 GLU B C 1
ATOM 2551 O O . GLU B 1 45 ? -26.812 24.547 7.402 1 98.12 45 GLU B O 1
ATOM 2556 N N . GLY B 1 46 ? -26.297 26.594 6.762 1 97.94 46 GLY B N 1
ATOM 2557 C CA . GLY B 1 46 ? -26.359 27.141 8.109 1 97.94 46 GLY B CA 1
ATOM 2558 C C . GLY B 1 46 ? -25.094 26.906 8.914 1 97.94 46 GLY B C 1
ATOM 2559 O O . GLY B 1 46 ? -25.094 27.094 10.133 1 97.94 46 GLY B O 1
ATOM 2560 N N . ILE B 1 47 ? -24.078 26.484 8.242 1 98.5 47 ILE B N 1
ATOM 2561 C CA . ILE B 1 47 ? -22.828 26.156 8.914 1 98.5 47 ILE B CA 1
ATOM 2562 C C . ILE B 1 47 ? -22 27.422 9.102 1 98.5 47 ILE B C 1
ATOM 2564 O O . ILE B 1 47 ? -21.406 27.625 10.164 1 98.5 47 ILE B O 1
ATOM 2568 N N . VAL B 1 48 ? -21.984 28.234 8.055 1 98.12 48 VAL B N 1
ATOM 2569 C CA . VAL B 1 48 ? -21.219 29.469 8.07 1 98.12 48 VAL B CA 1
ATOM 2570 C C . VAL B 1 48 ? -22.172 30.656 8.164 1 98.12 48 VAL B C 1
ATOM 2572 O O . VAL B 1 48 ? -23.156 30.734 7.414 1 98.12 48 VAL B O 1
ATOM 2575 N N . LYS B 1 49 ? -21.875 31.5 9.102 1 97.31 49 LYS B N 1
ATOM 2576 C CA . LYS B 1 49 ? -22.734 32.656 9.305 1 97.31 49 LYS B CA 1
ATOM 2577 C C . LYS B 1 49 ? -22.391 33.781 8.32 1 97.31 49 LYS B C 1
ATOM 2579 O O . LYS B 1 49 ? -23.281 34.438 7.777 1 97.31 49 LYS B O 1
ATOM 2584 N N . GLU B 1 50 ? -21.078 33.969 8.117 1 95.31 50 GLU B N 1
ATOM 2585 C CA . GLU B 1 50 ? -20.656 35.125 7.316 1 95.31 50 GLU B CA 1
ATOM 2586 C C . GLU B 1 50 ? -19.438 34.781 6.477 1 95.31 50 GLU B C 1
ATOM 2588 O O . GLU B 1 50 ? -18.516 34.094 6.945 1 95.31 50 GLU B O 1
ATOM 2593 N N . LYS B 1 51 ? -19.5 35.281 5.297 1 96.62 51 LYS B N 1
ATOM 2594 C CA . LYS B 1 51 ? -18.359 35.188 4.398 1 96.62 51 LYS B CA 1
ATOM 2595 C C . LYS B 1 51 ? -17.375 36.312 4.621 1 96.62 51 LYS B C 1
ATOM 2597 O O . LYS B 1 51 ? -17.781 37.5 4.707 1 96.62 51 LYS B O 1
ATOM 2602 N N . ILE B 1 52 ? -16.125 35.938 4.758 1 95.44 52 ILE B N 1
ATOM 2603 C CA . ILE B 1 52 ? -15.07 36.938 4.754 1 95.44 52 ILE B CA 1
ATOM 2604 C C . ILE B 1 52 ? -14.516 37.094 3.336 1 95.44 52 ILE B C 1
ATOM 2606 O O . ILE B 1 52 ? -13.922 36.188 2.791 1 95.44 52 ILE B O 1
ATOM 2610 N N . GLU B 1 53 ? -14.633 38.25 2.766 1 94 53 GLU B N 1
ATOM 2611 C CA . GLU B 1 53 ? -14.258 38.469 1.375 1 94 53 GLU B CA 1
ATOM 2612 C C . GLU B 1 53 ? -12.75 38.625 1.236 1 94 53 GLU B C 1
ATOM 2614 O O . GLU B 1 53 ? -12.148 38.156 0.261 1 94 53 GLU B O 1
ATOM 2619 N N . ASN B 1 54 ? -12.258 39.344 2.193 1 94.31 54 ASN B N 1
ATOM 2620 C CA . ASN B 1 54 ? -10.836 39.656 2.207 1 94.31 54 ASN B CA 1
ATOM 2621 C C . ASN B 1 54 ? -10.242 39.531 3.604 1 94.31 54 ASN B C 1
ATOM 2623 O O . ASN B 1 54 ? -10.719 40.125 4.559 1 94.31 54 ASN B O 1
ATOM 2627 N N . LEU B 1 55 ? -9.141 38.719 3.65 1 94.75 55 LEU B N 1
ATOM 2628 C CA . LEU B 1 55 ? -8.523 38.438 4.945 1 94.75 55 LEU B CA 1
ATOM 2629 C C . LEU B 1 55 ? -7.918 39.719 5.539 1 94.75 55 LEU B C 1
ATOM 2631 O O . LEU B 1 55 ? -7.789 39.844 6.758 1 94.75 55 LEU B O 1
ATOM 2635 N N . ASP B 1 56 ? -7.645 40.688 4.676 1 91.12 56 ASP B N 1
ATOM 2636 C CA . ASP B 1 56 ? -7.07 41.938 5.121 1 91.12 56 ASP B CA 1
ATOM 2637 C C . ASP B 1 56 ? -8.086 42.781 5.91 1 91.12 56 ASP B C 1
ATOM 2639 O O . ASP B 1 56 ? -7.723 43.719 6.617 1 91.12 56 ASP B O 1
ATOM 2643 N N . GLU B 1 57 ? -9.32 42.406 5.812 1 88.19 57 GLU B N 1
ATOM 2644 C CA . GLU B 1 57 ? -10.375 43.188 6.473 1 88.19 57 GLU B CA 1
ATOM 2645 C C . GLU B 1 57 ? -10.883 42.438 7.715 1 88.19 57 GLU B C 1
ATOM 2647 O O . GLU B 1 57 ? -11.828 42.906 8.367 1 88.19 57 GLU B O 1
ATOM 2652 N N . THR B 1 58 ? -10.234 41.375 7.984 1 92.94 58 THR B N 1
ATOM 2653 C CA . THR B 1 58 ? -10.641 40.594 9.148 1 92.94 58 THR B CA 1
ATOM 2654 C C . THR B 1 58 ? -10.445 41.406 10.43 1 92.94 58 THR B C 1
ATOM 2656 O O . THR B 1 58 ? -9.453 42.125 10.57 1 92.94 58 THR B O 1
ATOM 2659 N N . GLU B 1 59 ? -11.359 41.312 11.359 1 91.38 59 GLU B N 1
ATOM 2660 C CA . GLU B 1 59 ? -11.281 42 12.656 1 91.38 59 GLU B CA 1
ATOM 2661 C C . GLU B 1 59 ? -10.852 41.031 13.758 1 91.38 59 GLU B C 1
ATOM 2663 O O . GLU B 1 59 ? -10.914 39.812 13.578 1 91.38 59 GLU B O 1
ATOM 2668 N N . ASP B 1 60 ? -10.375 41.594 14.883 1 94.5 60 ASP B N 1
ATOM 2669 C CA . ASP B 1 60 ? -9.914 40.812 16.031 1 94.5 60 ASP B CA 1
ATOM 2670 C C . ASP B 1 60 ? -11.094 40.375 16.906 1 94.5 60 ASP B C 1
ATOM 2672 O O . ASP B 1 60 ? -11.195 40.812 18.062 1 94.5 60 ASP B O 1
ATOM 2676 N N . GLU B 1 61 ? -11.969 39.562 16.344 1 94.25 61 GLU B N 1
ATOM 2677 C CA . GLU B 1 61 ? -13.195 39.188 17.047 1 94.25 61 GLU B CA 1
ATOM 2678 C C . GLU B 1 61 ? -13.312 37.688 17.219 1 94.25 61 GLU B C 1
ATOM 2680 O O . GLU B 1 61 ? -14.297 37.188 17.75 1 94.25 61 GLU B O 1
ATOM 2685 N N . TYR B 1 62 ? -12.336 37 16.75 1 96.31 62 TYR B N 1
ATOM 2686 C CA . TYR B 1 62 ? -12.406 35.531 16.75 1 96.31 62 TYR B CA 1
ATOM 2687 C C . TYR B 1 62 ? -11.633 34.938 17.922 1 96.31 62 TYR B C 1
ATOM 2689 O O . TYR B 1 62 ? -10.492 35.344 18.188 1 96.31 62 TYR B O 1
ATOM 2697 N N . ALA B 1 63 ? -12.305 34 18.562 1 96.75 63 ALA B N 1
ATOM 2698 C CA . ALA B 1 63 ? -11.602 33.25 19.594 1 96.75 63 ALA B CA 1
ATOM 2699 C C . ALA B 1 63 ? -10.531 32.344 18.984 1 96.75 63 ALA B C 1
ATOM 2701 O O . ALA B 1 63 ? -9.445 32.188 19.562 1 96.75 63 ALA B O 1
ATOM 2702 N N . PHE B 1 64 ? -10.883 31.734 17.875 1 98.25 64 PHE B N 1
ATOM 2703 C CA . PHE B 1 64 ? -9.977 30.859 17.141 1 98.25 64 PHE B CA 1
ATOM 2704 C C . PHE B 1 64 ? -10.047 31.141 15.648 1 98.25 64 PHE B C 1
ATOM 2706 O O . PHE B 1 64 ? -11.109 31.469 15.125 1 98.25 64 PHE B O 1
ATOM 2713 N N . THR B 1 65 ? -8.922 31.047 15.016 1 98.5 65 THR B N 1
ATOM 2714 C CA . THR B 1 65 ? -8.82 31.125 13.562 1 98.5 65 THR B CA 1
ATOM 2715 C C . THR B 1 65 ? -8.039 29.922 13.023 1 98.5 65 THR B C 1
ATOM 2717 O O . THR B 1 65 ? -6.918 29.656 13.461 1 98.5 65 THR B O 1
ATOM 2720 N N . PHE B 1 66 ? -8.664 29.188 12.086 1 98.88 66 PHE B N 1
ATOM 2721 C CA . PHE B 1 66 ? -8.047 28.016 11.492 1 98.88 66 PHE B CA 1
ATOM 2722 C C . PHE B 1 66 ? -7.625 28.297 10.055 1 98.88 66 PHE B C 1
ATOM 2724 O O . PHE B 1 66 ? -8.453 28.641 9.211 1 98.88 66 PHE B O 1
ATOM 2731 N N . ILE B 1 67 ? -6.344 28.156 9.812 1 98.75 67 ILE B N 1
ATOM 2732 C CA . ILE B 1 67 ? -5.828 28.219 8.453 1 98.75 67 ILE B CA 1
ATOM 2733 C C . ILE B 1 67 ? -5.906 26.828 7.82 1 98.75 67 ILE B C 1
ATOM 2735 O O . ILE B 1 67 ? -5.145 25.922 8.188 1 98.75 67 ILE B O 1
ATOM 2739 N N . CYS B 1 68 ? -6.832 26.656 6.867 1 98.31 68 CYS B N 1
ATOM 2740 C CA . CYS B 1 68 ? -7.129 25.359 6.277 1 98.31 68 CYS B CA 1
ATOM 2741 C C . CYS B 1 68 ? -6.879 25.375 4.773 1 98.31 68 CYS B C 1
ATOM 2743 O O . CYS B 1 68 ? -7.691 24.859 4 1 98.31 68 CYS B O 1
ATOM 2745 N N . VAL B 1 69 ? -5.781 26.016 4.34 1 96.62 69 VAL B N 1
ATOM 2746 C CA . VAL B 1 69 ? -5.379 26.078 2.938 1 96.62 69 VAL B CA 1
ATOM 2747 C C . VAL B 1 69 ? -4.176 25.172 2.703 1 96.62 69 VAL B C 1
ATOM 2749 O O . VAL B 1 69 ? -3.592 24.641 3.652 1 96.62 69 VAL B O 1
ATOM 2752 N N . PRO B 1 70 ? -3.799 24.922 1.455 1 95.06 70 PRO B N 1
ATOM 2753 C CA . PRO B 1 70 ? -2.613 24.109 1.177 1 95.06 70 PRO B CA 1
ATOM 2754 C C . PRO B 1 70 ? -1.361 24.625 1.88 1 95.06 70 PRO B C 1
ATOM 2756 O O . PRO B 1 70 ? -1.206 25.828 2.057 1 95.06 70 PRO B O 1
ATOM 2759 N N . VAL B 1 71 ? -0.499 23.734 2.211 1 96.06 71 VAL B N 1
ATOM 2760 C CA . VAL B 1 71 ? 0.613 23.984 3.119 1 96.06 71 VAL B CA 1
ATOM 2761 C C . VAL B 1 71 ? 1.47 25.125 2.572 1 96.06 71 VAL B C 1
ATOM 2763 O O . VAL B 1 71 ? 1.934 25.984 3.33 1 96.06 71 VAL B O 1
ATOM 2766 N N . LEU B 1 72 ? 1.668 25.234 1.281 1 95.62 72 LEU B N 1
ATOM 2767 C CA . LEU B 1 72 ? 2.549 26.25 0.725 1 95.62 72 LEU B CA 1
ATOM 2768 C C . LEU B 1 72 ? 1.873 27.609 0.735 1 95.62 72 LEU B C 1
ATOM 2770 O O . LEU B 1 72 ? 2.537 28.641 0.585 1 95.62 72 LEU B O 1
ATOM 2774 N N . GLU B 1 73 ? 0.588 27.609 0.954 1 95.94 73 GLU B N 1
ATOM 2775 C CA . GLU B 1 73 ? -0.167 28.859 0.969 1 95.94 73 GLU B CA 1
ATOM 2776 C C . GLU B 1 73 ? -0.419 29.328 2.398 1 95.94 73 GLU B C 1
ATOM 2778 O O . GLU B 1 73 ? -0.893 30.453 2.611 1 95.94 73 GLU B O 1
ATOM 2783 N N . SER B 1 74 ? -0.053 28.578 3.338 1 97.75 74 SER B N 1
ATOM 2784 C CA . SER B 1 74 ? -0.444 28.812 4.723 1 97.75 74 SER B CA 1
ATOM 2785 C C . SER B 1 74 ? 0.34 29.969 5.336 1 97.75 74 SER B C 1
ATOM 2787 O O . SER B 1 74 ? -0.205 30.75 6.113 1 97.75 74 SER B O 1
ATOM 2789 N N . ILE B 1 75 ? 1.581 30.125 4.949 1 97.25 75 ILE B N 1
ATOM 2790 C CA . ILE B 1 75 ? 2.459 31.078 5.609 1 97.25 75 ILE B CA 1
ATOM 2791 C C . ILE B 1 75 ? 2.033 32.5 5.25 1 97.25 75 ILE B C 1
ATOM 2793 O O . ILE B 1 75 ? 1.857 33.344 6.137 1 97.25 75 ILE B O 1
ATOM 2797 N N . PRO B 1 76 ? 1.796 32.781 3.945 1 96.75 76 PRO B N 1
ATOM 2798 C CA . PRO B 1 76 ? 1.288 34.125 3.631 1 96.75 76 PRO B CA 1
ATOM 2799 C C . PRO B 1 76 ? -0.027 34.438 4.34 1 96.75 76 PRO B C 1
ATOM 2801 O O . PRO B 1 76 ? -0.243 35.562 4.773 1 96.75 76 PRO B O 1
ATOM 2804 N N . ILE B 1 77 ? -0.853 33.5 4.5 1 97.88 77 ILE B N 1
ATOM 2805 C CA . ILE B 1 77 ? -2.141 33.688 5.164 1 97.88 77 ILE B CA 1
ATOM 2806 C C . ILE B 1 77 ? -1.923 33.938 6.648 1 97.88 77 ILE B C 1
ATOM 2808 O O . ILE B 1 77 ? -2.561 34.844 7.227 1 97.88 77 ILE B O 1
ATOM 2812 N N . LEU B 1 78 ? -1.011 33.219 7.23 1 98.38 78 LEU B N 1
ATOM 2813 C CA . LEU B 1 78 ? -0.67 33.469 8.625 1 98.38 78 LEU B CA 1
ATOM 2814 C C . LEU B 1 78 ? -0.184 34.906 8.82 1 98.38 78 LEU B C 1
ATOM 2816 O O . LEU B 1 78 ? -0.579 35.562 9.773 1 98.38 78 LEU B O 1
ATOM 2820 N N . GLY B 1 79 ? 0.676 35.312 7.898 1 97.19 79 GLY B N 1
ATOM 2821 C CA . GLY B 1 79 ? 1.164 36.688 7.98 1 97.19 79 GLY B CA 1
ATOM 2822 C C . GLY B 1 79 ? 0.052 37.719 7.984 1 97.19 79 GLY B C 1
ATOM 2823 O O . GLY B 1 79 ? 0.053 38.625 8.805 1 97.19 79 GLY B O 1
ATOM 2824 N N . LYS B 1 80 ? -0.909 37.531 7.113 1 96.81 80 LYS B N 1
ATOM 2825 C CA . LYS B 1 80 ? -2.043 38.469 7.016 1 96.81 80 LYS B CA 1
ATOM 2826 C C . LYS B 1 80 ? -2.893 38.438 8.281 1 96.81 80 LYS B C 1
ATOM 2828 O O . LYS B 1 80 ? -3.223 39.469 8.844 1 96.81 80 LYS B O 1
ATOM 2833 N N . LEU B 1 81 ? -3.195 37.281 8.758 1 97.75 81 LEU B N 1
ATOM 2834 C CA . LEU B 1 81 ? -4.09 37.125 9.898 1 97.75 81 LEU B CA 1
ATOM 2835 C C . LEU B 1 81 ? -3.436 37.594 11.18 1 97.75 81 LEU B C 1
ATOM 2837 O O . LEU B 1 81 ? -4.109 38.156 12.055 1 97.75 81 LEU B O 1
ATOM 2841 N N . ALA B 1 82 ? -2.113 37.375 11.281 1 97.25 82 ALA B N 1
ATOM 2842 C CA . ALA B 1 82 ? -1.379 37.75 12.484 1 97.25 82 ALA B CA 1
ATOM 2843 C C . ALA B 1 82 ? -1.383 39.25 12.672 1 97.25 82 ALA B C 1
ATOM 2845 O O . ALA B 1 82 ? -1.292 39.75 13.797 1 97.25 82 ALA B O 1
ATOM 2846 N N . SER B 1 83 ? -1.496 40 11.555 1 95.88 83 SER B N 1
ATOM 2847 C CA . SER B 1 83 ? -1.525 41.469 11.625 1 95.88 83 SER B CA 1
ATOM 2848 C C . SER B 1 83 ? -2.881 41.969 12.117 1 95.88 83 SER B C 1
ATOM 2850 O O . SER B 1 83 ? -2.99 43.094 12.609 1 95.88 83 SER B O 1
ATOM 2852 N N . LYS B 1 84 ? -3.912 41.125 12.039 1 95.88 84 LYS B N 1
ATOM 2853 C CA . LYS B 1 84 ? -5.281 41.562 12.328 1 95.88 84 LYS B CA 1
ATOM 2854 C C . LYS B 1 84 ? -5.773 40.938 13.641 1 95.88 84 LYS B C 1
ATOM 2856 O O . LYS B 1 84 ? -6.527 41.594 14.383 1 95.88 84 LYS B O 1
ATOM 2861 N N . ILE B 1 85 ? -5.379 39.781 13.898 1 96 85 ILE B N 1
ATOM 2862 C CA . ILE B 1 85 ? -5.852 39.031 15.062 1 96 85 ILE B CA 1
ATOM 2863 C C . ILE B 1 85 ? -4.773 39.031 16.141 1 96 85 ILE B C 1
ATOM 2865 O O . ILE B 1 85 ? -3.742 38.375 16 1 96 85 ILE B O 1
ATOM 2869 N N . LYS B 1 86 ? -5.105 39.688 17.25 1 94.31 86 LYS B N 1
ATOM 2870 C CA . LYS B 1 86 ? -4.098 39.844 18.281 1 94.31 86 LYS B CA 1
ATOM 2871 C C . LYS B 1 86 ? -4.473 39.094 19.562 1 94.31 86 LYS B C 1
ATOM 2873 O O . LYS B 1 86 ? -3.596 38.656 20.312 1 94.31 86 LYS B O 1
ATOM 2878 N N . ASN B 1 87 ? -5.742 38.906 19.75 1 93.88 87 ASN B N 1
ATOM 2879 C CA . ASN B 1 87 ? -6.191 38.344 21.016 1 93.88 87 ASN B CA 1
ATOM 2880 C C . ASN B 1 87 ? -6.68 36.906 20.859 1 93.88 87 ASN B C 1
ATOM 2882 O O . ASN B 1 87 ? -6.75 36.156 21.828 1 93.88 87 ASN B O 1
ATOM 2886 N N . GLY B 1 88 ? -7.066 36.531 19.656 1 96.94 88 GLY B N 1
ATOM 2887 C CA . GLY B 1 88 ? -7.504 35.156 19.391 1 96.94 88 GLY B CA 1
ATOM 2888 C C . GLY B 1 88 ? -6.367 34.219 19.016 1 96.94 88 GLY B C 1
ATOM 2889 O O . GLY B 1 88 ? -5.277 34.688 18.656 1 96.94 88 GLY B O 1
ATOM 2890 N N . ILE B 1 89 ? -6.582 32.938 19.125 1 98.19 89 ILE B N 1
ATOM 2891 C CA . ILE B 1 89 ? -5.602 31.922 18.766 1 98.19 89 ILE B CA 1
ATOM 2892 C C . ILE B 1 89 ? -5.68 31.641 17.266 1 98.19 89 ILE B C 1
ATOM 2894 O O . ILE B 1 89 ? -6.77 31.453 16.719 1 98.19 89 ILE B O 1
ATOM 2898 N N . ILE B 1 90 ? -4.531 31.703 16.594 1 98.75 90 ILE B N 1
ATOM 2899 C CA . ILE B 1 90 ? -4.422 31.281 15.211 1 98.75 90 ILE B CA 1
ATOM 2900 C C . ILE B 1 90 ? -3.77 29.906 15.141 1 98.75 90 ILE B C 1
ATOM 2902 O O . ILE B 1 90 ? -2.797 29.641 15.852 1 98.75 90 ILE B O 1
ATOM 2906 N N . THR B 1 91 ? -4.371 29.016 14.406 1 98.81 91 THR B N 1
ATOM 2907 C CA . THR B 1 91 ? -3.803 27.688 14.18 1 98.81 91 THR B CA 1
ATOM 2908 C C . THR B 1 91 ? -3.959 27.266 12.727 1 98.81 91 THR B C 1
ATOM 2910 O O . THR B 1 91 ? -4.512 28.016 11.914 1 98.81 91 THR B O 1
ATOM 2913 N N . ASP B 1 92 ? -3.297 26.25 12.297 1 98.81 92 ASP B N 1
ATOM 2914 C CA . ASP B 1 92 ? -3.461 25.672 10.961 1 98.81 92 ASP B CA 1
ATOM 2915 C C . ASP B 1 92 ? -3.742 24.172 11.039 1 98.81 92 ASP B C 1
ATOM 2917 O O . ASP B 1 92 ? -3.92 23.625 12.133 1 98.81 92 ASP B O 1
ATOM 2921 N N . VAL B 1 93 ? -3.941 23.594 9.859 1 98.38 93 VAL B N 1
ATOM 2922 C CA . VAL B 1 93 ? -4.23 22.172 9.812 1 98.38 93 VAL B CA 1
ATOM 2923 C C . VAL B 1 93 ? -3.279 21.484 8.836 1 98.38 93 VAL B C 1
ATOM 2925 O O . VAL B 1 93 ? -3.553 20.375 8.375 1 98.38 93 VAL B O 1
ATOM 2928 N N . GLY B 1 94 ? -2.201 22.125 8.508 1 97.5 94 GLY B N 1
ATOM 2929 C CA . GLY B 1 94 ? -1.325 21.703 7.43 1 97.5 94 GLY B CA 1
ATOM 2930 C C . GLY B 1 94 ? -0.609 20.391 7.734 1 97.5 94 GLY B C 1
ATOM 2931 O O . GLY B 1 94 ? -0.352 20.078 8.898 1 97.5 94 GLY B O 1
ATOM 2932 N N . SER B 1 95 ? -0.096 19.734 6.711 1 97.44 95 SER B N 1
ATOM 2933 C CA . SER B 1 95 ? 0.526 18.422 6.789 1 97.44 95 SER B CA 1
ATOM 2934 C C . SER B 1 95 ? 1.981 18.516 7.234 1 97.44 95 SER B C 1
ATOM 2936 O O . SER B 1 95 ? 2.6 17.516 7.586 1 97.44 95 SER B O 1
ATOM 2938 N N . THR B 1 96 ? 2.516 19.688 7.219 1 98.5 96 THR B N 1
ATOM 2939 C CA . THR B 1 96 ? 3.867 19.953 7.695 1 98.5 96 THR B CA 1
ATOM 2940 C C . THR B 1 96 ? 3.881 21.156 8.625 1 98.5 96 THR B C 1
ATOM 2942 O O . THR B 1 96 ? 3.045 22.062 8.5 1 98.5 96 THR B O 1
ATOM 2945 N N . LYS B 1 97 ? 4.816 21.172 9.555 1 98.75 97 LYS B N 1
ATOM 2946 C CA . LYS B 1 97 ? 4.707 22.156 10.625 1 98.75 97 LYS B CA 1
ATOM 2947 C C . LYS B 1 97 ? 5.973 23 10.727 1 98.75 97 LYS B C 1
ATOM 2949 O O . LYS B 1 97 ? 5.934 24.125 11.227 1 98.75 97 LYS B O 1
ATOM 2954 N N . THR B 1 98 ? 7.129 22.5 10.273 1 98.62 98 THR B N 1
ATOM 2955 C CA . THR B 1 98 ? 8.414 23.141 10.547 1 98.62 98 THR B CA 1
ATOM 2956 C C . THR B 1 98 ? 8.445 24.547 9.953 1 98.62 98 THR B C 1
ATOM 2958 O O . THR B 1 98 ? 8.742 25.516 10.648 1 98.62 98 THR B O 1
ATOM 2961 N N . GLN B 1 99 ? 8.062 24.734 8.727 1 98 99 GLN B N 1
ATOM 2962 C CA . GLN B 1 99 ? 8.18 26.016 8.055 1 98 99 GLN B CA 1
ATOM 2963 C C . GLN B 1 99 ? 7.262 27.047 8.695 1 98 99 GLN B C 1
ATOM 2965 O O . GLN B 1 99 ? 7.688 28.172 8.984 1 98 99 GLN B O 1
ATOM 2970 N N . ILE B 1 100 ? 6.059 26.719 8.984 1 98.62 100 ILE B N 1
ATOM 2971 C CA . ILE B 1 100 ? 5.09 27.688 9.492 1 98.62 100 ILE B CA 1
ATOM 2972 C C . ILE B 1 100 ? 5.402 28.016 10.945 1 98.62 100 ILE B C 1
ATOM 2974 O O . ILE B 1 100 ? 5.238 29.156 11.383 1 98.62 100 ILE B O 1
ATOM 2978 N N . CYS B 1 101 ? 5.848 27.031 11.742 1 98.69 101 CYS B N 1
ATOM 2979 C CA . CYS B 1 101 ? 6.223 27.297 13.125 1 98.69 101 CYS B CA 1
ATOM 2980 C C . CYS B 1 101 ? 7.461 28.172 13.195 1 98.69 101 CYS B C 1
ATOM 2982 O O . CYS B 1 101 ? 7.523 29.109 14.008 1 98.69 101 CYS B O 1
ATOM 2984 N N . LYS B 1 102 ? 8.422 27.922 12.336 1 98.5 102 LYS B N 1
ATOM 2985 C CA . LYS B 1 102 ? 9.609 28.766 12.297 1 98.5 102 LYS B CA 1
ATOM 2986 C C . LYS B 1 102 ? 9.258 30.188 11.898 1 98.5 102 LYS B C 1
ATOM 2988 O O . LYS B 1 102 ? 9.805 31.156 12.445 1 98.5 102 LYS B O 1
ATOM 2993 N N . TYR B 1 103 ? 8.375 30.297 10.914 1 98.44 103 TYR B N 1
ATOM 2994 C CA . TYR B 1 103 ? 7.902 31.609 10.523 1 98.44 103 TYR B CA 1
ATOM 2995 C C . TYR B 1 103 ? 7.285 32.344 11.711 1 98.44 103 TYR B C 1
ATOM 2997 O O . TYR B 1 103 ? 7.578 33.531 11.938 1 98.44 103 TYR B O 1
ATOM 3005 N N . SER B 1 104 ? 6.43 31.656 12.492 1 98.69 104 SER B N 1
ATOM 3006 C CA . SER B 1 104 ? 5.77 32.25 13.641 1 98.69 104 SER B CA 1
ATOM 3007 C C . SER B 1 104 ? 6.781 32.719 14.688 1 98.69 104 SER B C 1
ATOM 3009 O O . SER B 1 104 ? 6.641 33.781 15.281 1 98.69 104 SER B O 1
ATOM 3011 N N . ILE B 1 105 ? 7.781 31.844 14.914 1 98.5 105 ILE B N 1
ATOM 3012 C CA . ILE B 1 105 ? 8.828 32.156 15.883 1 98.5 105 ILE B CA 1
ATOM 3013 C C . ILE B 1 105 ? 9.602 33.406 15.422 1 98.5 105 ILE B C 1
ATOM 3015 O O . ILE B 1 105 ? 9.789 34.344 16.188 1 98.5 105 ILE B O 1
ATOM 3019 N N . GLU B 1 106 ? 10.008 33.375 14.164 1 98.38 106 GLU B N 1
ATOM 3020 C CA . GLU B 1 106 ? 10.812 34.438 13.594 1 98.38 106 GLU B CA 1
ATOM 3021 C C . GLU B 1 106 ? 10.07 35.781 13.656 1 98.38 106 GLU B C 1
ATOM 3023 O O . GLU B 1 106 ? 10.688 36.844 13.898 1 98.38 106 GLU B O 1
ATOM 3028 N N . HIS B 1 107 ? 8.789 35.781 13.531 1 98.19 107 HIS B N 1
ATOM 3029 C CA . HIS B 1 107 ? 8.008 37.031 13.461 1 98.19 107 HIS B CA 1
ATOM 3030 C C . HIS B 1 107 ? 7.281 37.281 14.773 1 98.19 107 HIS B C 1
ATOM 3032 O O . HIS B 1 107 ? 6.434 38.188 14.844 1 98.19 107 HIS B O 1
ATOM 3038 N N . LYS B 1 108 ? 7.539 36.5 15.789 1 97.88 108 LYS B N 1
ATOM 3039 C CA . LYS B 1 108 ? 7.051 36.656 17.156 1 97.88 108 LYS B CA 1
ATOM 3040 C C . LYS B 1 108 ? 5.527 36.656 17.203 1 97.88 108 LYS B C 1
ATOM 3042 O O . LYS B 1 108 ? 4.922 37.5 17.859 1 97.88 108 LYS B O 1
ATOM 3047 N N . ILE B 1 109 ? 4.949 35.781 16.359 1 98.31 109 ILE B N 1
ATOM 3048 C CA . ILE B 1 109 ? 3.506 35.594 16.391 1 98.31 109 ILE B CA 1
ATOM 3049 C C . ILE B 1 109 ? 3.143 34.656 17.547 1 98.31 109 ILE B C 1
ATOM 3051 O O . ILE B 1 109 ? 3.021 33.438 17.359 1 98.31 109 ILE B O 1
ATOM 3055 N N . LYS B 1 110 ? 2.838 35.188 18.703 1 98.06 110 LYS B N 1
ATOM 3056 C CA . LYS B 1 110 ? 2.756 34.469 19.969 1 98.06 110 LYS B CA 1
ATOM 3057 C C . LYS B 1 110 ? 1.442 33.688 20.062 1 98.06 110 LYS B C 1
ATOM 3059 O O . LYS B 1 110 ? 1.329 32.75 20.844 1 98.06 110 LYS B O 1
ATOM 3064 N N . ASN B 1 111 ? 0.453 34.156 19.297 1 98.12 111 ASN B N 1
ATOM 3065 C CA . ASN B 1 111 ? -0.848 33.5 19.438 1 98.12 111 ASN B CA 1
ATOM 3066 C C . ASN B 1 111 ? -1.088 32.5 18.312 1 98.12 111 ASN B C 1
ATOM 3068 O O . ASN B 1 111 ? -2.23 32.125 18.062 1 98.12 111 ASN B O 1
ATOM 3072 N N . PHE B 1 112 ? 0.016 32.125 17.562 1 98.81 112 PHE B N 1
ATOM 3073 C CA . PHE B 1 112 ? -0.072 31.016 16.609 1 98.81 112 PHE B CA 1
ATOM 3074 C C . PHE B 1 112 ? 0.385 29.719 17.234 1 98.81 112 PHE B C 1
ATOM 3076 O O . PHE B 1 112 ? 1.46 29.656 17.828 1 98.81 112 PHE B O 1
ATOM 3083 N N . ILE B 1 113 ? -0.433 28.672 17.125 1 98.88 113 ILE B N 1
ATOM 3084 C CA . ILE B 1 113 ? -0.09 27.312 17.516 1 98.88 113 ILE B CA 1
ATOM 3085 C C . ILE B 1 113 ? -0.357 26.359 16.359 1 98.88 113 ILE B C 1
ATOM 3087 O O . ILE B 1 113 ? -1.498 26.219 15.906 1 98.88 113 ILE B O 1
ATOM 3091 N N . GLY B 1 114 ? 0.695 25.672 15.828 1 98.81 114 GLY B N 1
ATOM 3092 C CA . GLY B 1 114 ? 0.526 24.75 14.711 1 98.81 114 GLY B CA 1
ATOM 3093 C C . GLY B 1 114 ? -0.373 23.578 15.039 1 98.81 114 GLY B C 1
ATOM 3094 O O . GLY B 1 114 ? -0.345 23.062 16.156 1 98.81 114 GLY B O 1
ATOM 3095 N N . GLY B 1 115 ? -1.163 23.141 14.039 1 98.81 115 GLY B N 1
ATOM 3096 C CA . GLY B 1 115 ? -2.055 22.016 14.188 1 98.81 115 GLY B CA 1
ATOM 3097 C C . GLY B 1 115 ? -2.076 21.109 12.969 1 98.81 115 GLY B C 1
ATOM 3098 O O . GLY B 1 115 ? -1.809 21.547 11.852 1 98.81 115 GLY B O 1
ATOM 3099 N N . HIS B 1 116 ? -2.357 19.875 13.203 1 98.56 116 HIS B N 1
ATOM 3100 C CA . HIS B 1 116 ? -2.467 18.906 12.117 1 98.56 116 HIS B CA 1
ATOM 3101 C C . HIS B 1 116 ? -3.387 17.75 12.492 1 98.56 116 HIS B C 1
ATOM 3103 O O . HIS B 1 116 ? -2.965 16.812 13.172 1 98.56 116 HIS B O 1
ATOM 3109 N N . PRO B 1 117 ? -4.633 17.812 12.016 1 97.81 117 PRO B N 1
ATOM 3110 C CA . PRO B 1 117 ? -5.477 16.641 12.211 1 97.81 117 PRO B CA 1
ATOM 3111 C C . PRO B 1 117 ? -5.031 15.445 11.367 1 97.81 117 PRO B C 1
ATOM 3113 O O . PRO B 1 117 ? -4.867 15.57 10.148 1 97.81 117 PRO B O 1
ATOM 3116 N N . MET B 1 118 ? -4.789 14.375 12.047 1 94.69 118 MET B N 1
ATOM 3117 C CA . MET B 1 118 ? -4.469 13.133 11.352 1 94.69 118 MET B CA 1
ATOM 3118 C C . MET B 1 118 ? -5.738 12.406 10.922 1 94.69 118 MET B C 1
ATOM 3120 O O . MET B 1 118 ? -5.953 11.258 11.297 1 94.69 118 MET B O 1
ATOM 3124 N N . ALA B 1 119 ? -6.469 13.156 10.203 1 89.81 119 ALA B N 1
ATOM 3125 C CA . ALA B 1 119 ? -7.762 12.711 9.68 1 89.81 119 ALA B CA 1
ATOM 3126 C C . ALA B 1 119 ? -7.961 13.172 8.242 1 89.81 119 ALA B C 1
ATOM 3128 O O . ALA B 1 119 ? -7.391 14.188 7.824 1 89.81 119 ALA B O 1
ATOM 3129 N N . GLY B 1 120 ? -8.531 12.461 7.434 1 85 120 GLY B N 1
ATOM 3130 C CA . GLY B 1 120 ? -8.805 12.812 6.047 1 85 120 GLY B CA 1
ATOM 3131 C C . GLY B 1 120 ? -9.203 11.617 5.199 1 85 120 GLY B C 1
ATOM 3132 O O . GLY B 1 120 ? -9.102 10.469 5.641 1 85 120 GLY B O 1
ATOM 3133 N N . THR B 1 121 ? -9.773 11.984 4.102 1 80.44 121 THR B N 1
ATOM 3134 C CA . THR B 1 121 ? -10.148 10.984 3.102 1 80.44 121 THR B CA 1
ATOM 3135 C C . THR B 1 121 ? -9.523 11.32 1.75 1 80.44 121 THR B C 1
ATOM 3137 O O . THR B 1 121 ? -8.82 12.328 1.614 1 80.44 121 THR B O 1
ATOM 3140 N N . GLU B 1 122 ? -9.641 10.508 0.817 1 78.94 122 GLU B N 1
ATOM 3141 C CA . GLU B 1 122 ? -9.133 10.742 -0.531 1 78.94 122 GLU B CA 1
ATOM 3142 C C . GLU B 1 122 ? -10 11.742 -1.286 1 78.94 122 GLU B C 1
ATOM 3144 O O . GLU B 1 122 ? -9.609 12.227 -2.352 1 78.94 122 GLU B O 1
ATOM 3149 N N . LYS B 1 123 ? -11.094 12.133 -0.694 1 82.31 123 LYS B N 1
ATOM 3150 C CA . LYS B 1 123 ? -12.008 13.07 -1.332 1 82.31 123 LYS B CA 1
ATOM 3151 C C . LYS B 1 123 ? -11.609 14.516 -1.034 1 82.31 123 LYS B C 1
ATOM 3153 O O . LYS B 1 123 ? -10.922 14.781 -0.046 1 82.31 123 LYS B O 1
ATOM 3158 N N . ILE B 1 124 ? -11.953 15.406 -1.947 1 86.81 124 ILE B N 1
ATOM 3159 C CA . ILE B 1 124 ? -11.57 16.812 -1.809 1 86.81 124 ILE B CA 1
ATOM 3160 C C . ILE B 1 124 ? -12.812 17.688 -1.895 1 86.81 124 ILE B C 1
ATOM 3162 O O . ILE B 1 124 ? -13.75 17.391 -2.641 1 86.81 124 ILE B O 1
ATOM 3166 N N . GLY B 1 125 ? -12.75 18.766 -1.049 1 93.19 125 GLY B N 1
ATOM 3167 C CA . GLY B 1 125 ? -13.797 19.766 -1.201 1 93.19 125 GLY B CA 1
ATOM 3168 C C . GLY B 1 125 ? -14.773 19.781 -0.042 1 93.19 125 GLY B C 1
ATOM 3169 O O . GLY B 1 125 ? -14.906 18.797 0.687 1 93.19 125 GLY B O 1
ATOM 3170 N N . TYR B 1 126 ? -15.477 20.891 0.026 1 97.25 126 TYR B N 1
ATOM 3171 C CA . TYR B 1 126 ? -16.438 21.141 1.099 1 97.25 126 TYR B CA 1
ATOM 3172 C C . TYR B 1 126 ? -17.562 20.125 1.062 1 97.25 126 TYR B C 1
ATOM 3174 O O . TYR B 1 126 ? -18.062 19.703 2.109 1 97.25 126 TYR B O 1
ATOM 3182 N N . GLU B 1 127 ? -17.891 19.688 -0.165 1 96.06 127 GLU B N 1
ATOM 3183 C CA . GLU B 1 127 ? -19.047 18.828 -0.364 1 96.06 127 GLU B CA 1
ATOM 3184 C C . GLU B 1 127 ? -18.828 17.469 0.289 1 96.06 127 GLU B C 1
ATOM 3186 O O . GLU B 1 127 ? -19.797 16.75 0.566 1 96.06 127 GLU B O 1
ATOM 3191 N N . HIS B 1 128 ? -17.656 17.125 0.576 1 95.62 128 HIS B N 1
ATOM 3192 C CA . HIS B 1 128 ? -17.359 15.828 1.178 1 95.62 128 HIS B CA 1
ATOM 3193 C C . HIS B 1 128 ? -17.062 15.961 2.668 1 95.62 128 HIS B C 1
ATOM 3195 O O . HIS B 1 128 ? -16.781 14.969 3.342 1 95.62 128 HIS B O 1
ATOM 3201 N N . SER B 1 129 ? -17.172 17.156 3.189 1 97.5 129 SER B N 1
ATOM 3202 C CA . SER B 1 129 ? -16.891 17.406 4.598 1 97.5 129 SER B CA 1
ATOM 3203 C C . SER B 1 129 ? -18.031 16.922 5.484 1 97.5 129 SER B C 1
ATOM 3205 O O . SER B 1 129 ? -19.188 16.891 5.051 1 97.5 129 SER B O 1
ATOM 3207 N N . PHE B 1 130 ? -17.688 16.5 6.68 1 97.31 130 PHE B N 1
ATOM 3208 C CA . PHE B 1 130 ? -18.703 16.062 7.641 1 97.31 130 PHE B CA 1
ATOM 3209 C C . PHE B 1 130 ? -18.203 16.234 9.07 1 97.31 130 PHE B C 1
ATOM 3211 O O . PHE B 1 130 ? -16.984 16.219 9.312 1 97.31 130 PHE B O 1
ATOM 3218 N N . ASP B 1 131 ? -19.078 16.375 10.016 1 97.12 131 ASP B N 1
ATOM 3219 C CA . ASP B 1 131 ? -18.781 16.859 11.367 1 97.12 131 ASP B CA 1
ATOM 3220 C C . ASP B 1 131 ? -18.047 15.781 12.172 1 97.12 131 ASP B C 1
ATOM 3222 O O . ASP B 1 131 ? -17.312 16.109 13.109 1 97.12 131 ASP B O 1
ATOM 3226 N N . ALA B 1 132 ? -18.188 14.484 11.852 1 97.31 132 ALA B N 1
ATOM 3227 C CA . ALA B 1 132 ? -17.641 13.398 12.664 1 97.31 132 ALA B CA 1
ATOM 3228 C C . ALA B 1 132 ? -16.266 12.984 12.172 1 97.31 132 ALA B C 1
ATOM 3230 O O . ALA B 1 132 ? -15.703 11.984 12.648 1 97.31 132 ALA B O 1
ATOM 3231 N N . LEU B 1 133 ? -15.656 13.734 11.281 1 96.88 133 LEU B N 1
ATOM 3232 C CA . LEU B 1 133 ? -14.398 13.367 10.641 1 96.88 133 LEU B CA 1
ATOM 3233 C C . LEU B 1 133 ? -13.297 13.18 11.68 1 96.88 133 LEU B C 1
ATOM 3235 O O . LEU B 1 133 ? -12.422 12.328 11.508 1 96.88 133 LEU B O 1
ATOM 3239 N N . PHE B 1 134 ? -13.359 13.93 12.758 1 96.94 134 PHE B N 1
ATOM 3240 C CA . PHE B 1 134 ? -12.219 14.023 13.664 1 96.94 134 PHE B CA 1
ATOM 3241 C C . PHE B 1 134 ? -12.438 13.156 14.898 1 96.94 134 PHE B C 1
ATOM 3243 O O . PHE B 1 134 ? -11.555 13.055 15.758 1 96.94 134 PHE B O 1
ATOM 3250 N N . ASN B 1 135 ? -13.625 12.562 14.984 1 96.31 135 ASN B N 1
ATOM 3251 C CA . ASN B 1 135 ? -13.938 11.742 16.156 1 96.31 135 ASN B CA 1
ATOM 3252 C C . ASN B 1 135 ? -12.938 10.609 16.328 1 96.31 135 ASN B C 1
ATOM 3254 O O . ASN B 1 135 ? -12.836 9.727 15.477 1 96.31 135 ASN B O 1
ATOM 3258 N N . GLY B 1 136 ? -12.141 10.695 17.406 1 95.25 136 GLY B N 1
ATOM 3259 C CA . GLY B 1 136 ? -11.188 9.648 17.734 1 95.25 136 GLY B CA 1
ATOM 3260 C C . GLY B 1 136 ? -9.859 9.797 17.016 1 95.25 136 GLY B C 1
ATOM 3261 O O . GLY B 1 136 ? -8.938 9.016 17.234 1 95.25 136 GLY B O 1
ATOM 3262 N N . ALA B 1 137 ? -9.742 10.789 16.234 1 95.38 137 ALA B N 1
ATOM 3263 C CA . ALA B 1 137 ? -8.516 10.984 15.461 1 95.38 137 ALA B CA 1
ATOM 3264 C C . ALA B 1 137 ? -7.461 11.727 16.266 1 95.38 137 ALA B C 1
ATOM 3266 O O . ALA B 1 137 ? -7.789 12.57 17.109 1 95.38 137 ALA B O 1
ATOM 3267 N N . TYR B 1 138 ? -6.266 11.352 16.047 1 96.31 138 TYR B N 1
ATOM 3268 C CA . TYR B 1 138 ? -5.18 12.148 16.594 1 96.31 138 TYR B CA 1
ATOM 3269 C C . TYR B 1 138 ? -5.152 13.547 15.984 1 96.31 138 TYR B C 1
ATOM 3271 O O . TYR B 1 138 ? -5.379 13.703 14.781 1 96.31 138 TYR B O 1
ATOM 3279 N N . TYR B 1 139 ? -4.93 14.516 16.766 1 98.31 139 TYR B N 1
ATOM 3280 C CA . TYR B 1 139 ? -4.691 15.898 16.375 1 98.31 139 TYR B CA 1
ATOM 3281 C C . TYR B 1 139 ? -3.41 16.438 17 1 98.31 139 TYR B C 1
ATOM 3283 O O . TYR B 1 139 ? -3.342 16.625 18.219 1 98.31 139 TYR B O 1
ATOM 3291 N N . PHE B 1 140 ? -2.4 16.641 16.141 1 98.56 140 PHE B N 1
ATOM 3292 C CA . PHE B 1 140 ? -1.138 17.172 16.641 1 98.56 140 PHE B CA 1
ATOM 3293 C C . PHE B 1 140 ? -1.218 18.688 16.828 1 98.56 140 PHE B C 1
ATOM 3295 O O . PHE B 1 140 ? -1.73 19.391 15.953 1 98.56 140 PHE B O 1
ATOM 3302 N N . ILE B 1 141 ? -0.83 19.156 17.938 1 98.88 141 ILE B N 1
ATOM 3303 C CA . ILE B 1 141 ? -0.536 20.578 18.094 1 98.88 141 ILE B CA 1
ATOM 3304 C C . ILE B 1 141 ? 0.95 20.766 18.391 1 98.88 141 ILE B C 1
ATOM 3306 O O . ILE B 1 141 ? 1.564 19.938 19.062 1 98.88 141 ILE B O 1
ATOM 3310 N N . THR B 1 142 ? 1.521 21.797 17.844 1 98.81 142 THR B N 1
ATOM 3311 C CA . THR B 1 142 ? 2.961 22.016 17.938 1 98.81 142 THR B CA 1
ATOM 3312 C C . THR B 1 142 ? 3.268 23.359 18.594 1 98.81 142 THR B C 1
ATOM 3314 O O . THR B 1 142 ? 3.822 24.25 17.953 1 98.81 142 THR B O 1
ATOM 3317 N N . PRO B 1 143 ? 2.99 23.438 19.875 1 98.75 143 PRO B N 1
ATOM 3318 C CA . PRO B 1 143 ? 3.326 24.688 20.578 1 98.75 143 PRO B CA 1
ATOM 3319 C C . PRO B 1 143 ? 4.824 24.969 20.578 1 98.75 143 PRO B C 1
ATOM 3321 O O . PRO B 1 143 ? 5.637 24.047 20.453 1 98.75 143 PRO B O 1
ATOM 3324 N N . THR B 1 144 ? 5.145 26.25 20.547 1 98.31 144 THR B N 1
ATOM 3325 C CA . THR B 1 144 ? 6.527 26.719 20.641 1 98.31 144 THR B CA 1
ATOM 3326 C C . THR B 1 144 ? 6.77 27.469 21.953 1 98.31 144 THR B C 1
ATOM 3328 O O . THR B 1 144 ? 5.844 27.656 22.734 1 98.31 144 THR B O 1
ATOM 3331 N N . GLU B 1 145 ? 8 27.891 22.172 1 97.25 145 GLU B N 1
ATOM 3332 C CA . GLU B 1 145 ? 8.398 28.547 23.422 1 97.25 145 GLU B CA 1
ATOM 3333 C C . GLU B 1 145 ? 7.738 29.906 23.562 1 97.25 145 GLU B C 1
ATOM 3335 O O . GLU B 1 145 ? 7.625 30.438 24.672 1 97.25 145 GLU B O 1
ATOM 3340 N N . ILE B 1 146 ? 7.18 30.453 22.516 1 98 146 ILE B N 1
ATOM 3341 C CA . ILE B 1 146 ? 6.652 31.812 22.594 1 98 146 ILE B CA 1
ATOM 3342 C C . ILE B 1 146 ? 5.152 31.766 22.875 1 98 146 ILE B C 1
ATOM 3344 O O . ILE B 1 146 ? 4.523 32.812 23.094 1 98 146 ILE B O 1
ATOM 3348 N N . ASN B 1 147 ? 4.609 30.625 22.875 1 98.5 147 ASN B N 1
ATOM 3349 C CA . ASN B 1 147 ? 3.176 30.484 23.125 1 98.5 147 ASN B CA 1
ATOM 3350 C C . ASN B 1 147 ? 2.857 30.578 24.609 1 98.5 147 ASN B C 1
ATOM 3352 O O . ASN B 1 147 ? 3.643 30.109 25.438 1 98.5 147 ASN B O 1
ATOM 3356 N N . ARG B 1 148 ? 1.705 31.141 24.938 1 97.69 148 ARG B N 1
ATOM 3357 C CA . ARG B 1 148 ? 1.188 31.141 26.297 1 97.69 148 ARG B CA 1
ATOM 3358 C C . ARG B 1 148 ? 0.548 29.797 26.625 1 97.69 148 ARG B C 1
ATOM 3360 O O . ARG B 1 148 ? -0.185 29.234 25.812 1 97.69 148 ARG B O 1
ATOM 3367 N N . LYS B 1 149 ? 0.818 29.328 27.797 1 97.94 149 LYS B N 1
ATOM 3368 C CA . LYS B 1 149 ? 0.274 28.047 28.266 1 97.94 149 LYS B CA 1
ATOM 3369 C C . LYS B 1 149 ? -1.251 28.047 28.219 1 97.94 149 LYS B C 1
ATOM 3371 O O . LYS B 1 149 ? -1.87 27.047 27.859 1 97.94 149 LYS B O 1
ATOM 3376 N N . GLU B 1 150 ? -1.802 29.125 28.562 1 97.69 150 GLU B N 1
ATOM 3377 C CA . GLU B 1 150 ? -3.256 29.234 28.578 1 97.69 150 GLU B CA 1
ATOM 3378 C C . GLU B 1 150 ? -3.844 29.062 27.188 1 97.69 150 GLU B C 1
ATOM 3380 O O . GLU B 1 150 ? -4.91 28.469 27.031 1 97.69 150 GLU B O 1
ATOM 3385 N N . ASP B 1 151 ? -3.184 29.625 26.219 1 97.94 151 ASP B N 1
ATOM 3386 C CA . ASP B 1 151 ? -3.641 29.516 24.828 1 97.94 151 ASP B CA 1
ATOM 3387 C C . ASP B 1 151 ? -3.559 28.062 24.344 1 97.94 151 ASP B C 1
ATOM 3389 O O . ASP B 1 151 ? -4.449 27.578 23.641 1 97.94 151 ASP B O 1
ATOM 3393 N N . ILE B 1 152 ? -2.477 27.375 24.75 1 98.62 152 ILE B N 1
ATOM 3394 C CA . ILE B 1 152 ? -2.297 25.969 24.406 1 98.62 152 ILE B CA 1
ATOM 3395 C C . ILE B 1 152 ? -3.445 25.141 24.984 1 98.62 152 ILE B C 1
ATOM 3397 O O . ILE B 1 152 ? -4.062 24.344 24.281 1 98.62 152 ILE B O 1
ATOM 3401 N N . GLU B 1 153 ? -3.783 25.391 26.172 1 98.38 153 GLU B N 1
ATOM 3402 C CA . GLU B 1 153 ? -4.848 24.641 26.844 1 98.38 153 GLU B CA 1
ATOM 3403 C C . GLU B 1 153 ? -6.207 24.938 26.219 1 98.38 153 GLU B C 1
ATOM 3405 O O . GLU B 1 153 ? -7.043 24.047 26.078 1 98.38 153 GLU B O 1
ATOM 3410 N N . LYS B 1 154 ? -6.395 26.234 25.891 1 97.81 154 LYS B N 1
ATOM 3411 C CA . LYS B 1 154 ? -7.641 26.625 25.25 1 97.81 154 LYS B CA 1
ATOM 3412 C C . LYS B 1 154 ? -7.828 25.891 23.922 1 97.81 154 LYS B C 1
ATOM 3414 O O . LYS B 1 154 ? -8.914 25.391 23.641 1 97.81 154 LYS B O 1
ATOM 3419 N N . LEU B 1 155 ? -6.773 25.828 23.156 1 98.62 155 LEU B N 1
ATOM 3420 C CA . LEU B 1 155 ? -6.848 25.141 21.875 1 98.62 155 LEU B CA 1
ATOM 3421 C C . LEU B 1 155 ? -7.082 23.641 22.078 1 98.62 155 LEU B C 1
ATOM 3423 O O . LEU B 1 155 ? -7.91 23.047 21.375 1 98.62 155 LEU B O 1
ATOM 3427 N N . LYS B 1 156 ? -6.402 23.047 23 1 98.69 156 LYS B N 1
ATOM 3428 C CA . LYS B 1 156 ? -6.574 21.641 23.297 1 98.69 156 LYS B CA 1
ATOM 3429 C C . LYS B 1 156 ? -8.023 21.312 23.656 1 98.69 156 LYS B C 1
ATOM 3431 O O . LYS B 1 156 ? -8.602 20.359 23.125 1 98.69 156 LYS B O 1
ATOM 3436 N N . LYS B 1 157 ? -8.555 22.125 24.5 1 98.25 157 LYS B N 1
ATOM 3437 C CA . LYS B 1 157 ? -9.93 21.922 24.938 1 98.25 157 LYS B CA 1
ATOM 3438 C C . LYS B 1 157 ? -10.906 22.031 23.766 1 98.25 157 LYS B C 1
ATOM 3440 O O . LYS B 1 157 ? -11.852 21.25 23.672 1 98.25 157 LYS B O 1
ATOM 3445 N N . LEU B 1 158 ? -10.656 23 22.953 1 98.25 158 LEU B N 1
ATOM 3446 C CA . LEU B 1 158 ? -11.508 23.172 21.781 1 98.25 158 LEU B CA 1
ATOM 3447 C C . LEU B 1 158 ? -11.469 21.922 20.891 1 98.25 158 LEU B C 1
ATOM 3449 O O . LEU B 1 158 ? -12.516 21.422 20.484 1 98.25 158 LEU B O 1
ATOM 3453 N N . LEU B 1 159 ? -10.266 21.422 20.609 1 98.69 159 LEU B N 1
ATOM 3454 C CA . LEU B 1 159 ? -10.094 20.281 19.719 1 98.69 159 LEU B CA 1
ATOM 3455 C C . LEU B 1 159 ? -10.672 19.016 20.359 1 98.69 159 LEU B C 1
ATOM 3457 O O . LEU B 1 159 ? -11.273 18.188 19.656 1 98.69 159 LEU B O 1
ATOM 3461 N N . GLN B 1 160 ? -10.539 18.875 21.594 1 98.44 160 GLN B N 1
ATOM 3462 C CA . GLN B 1 160 ? -11.094 17.734 22.312 1 98.44 160 GLN B CA 1
ATOM 3463 C C . GLN B 1 160 ? -12.625 17.75 22.266 1 98.44 160 GLN B C 1
ATOM 3465 O O . GLN B 1 160 ? -13.258 16.703 22.266 1 98.44 160 GLN B O 1
ATOM 3470 N N . SER B 1 161 ? -13.18 18.922 22.234 1 97.5 161 SER B N 1
ATOM 3471 C CA . SER B 1 161 ? -14.633 19.062 22.234 1 97.5 161 SER B CA 1
ATOM 3472 C C . SER B 1 161 ? -15.242 18.453 20.969 1 97.5 161 SER B C 1
ATOM 3474 O O . SER B 1 161 ? -16.422 18.125 20.953 1 97.5 161 SER B O 1
ATOM 3476 N N . ILE B 1 162 ? -14.406 18.312 19.938 1 97.56 162 ILE B N 1
ATOM 3477 C CA . ILE B 1 162 ? -14.945 17.734 18.719 1 97.56 162 ILE B CA 1
ATOM 3478 C C . ILE B 1 162 ? -14.445 16.297 18.562 1 97.56 162 ILE B C 1
ATOM 3480 O O . ILE B 1 162 ? -14.508 15.719 17.469 1 97.56 162 ILE B O 1
ATOM 3484 N N . GLY B 1 163 ? -13.844 15.75 19.578 1 97.69 163 GLY B N 1
ATOM 3485 C CA . GLY B 1 163 ? -13.602 14.32 19.672 1 97.69 163 GLY B CA 1
ATOM 3486 C C . GLY B 1 163 ? -12.156 13.945 19.359 1 97.69 163 GLY B C 1
ATOM 3487 O O . GLY B 1 163 ? -11.805 12.758 19.375 1 97.69 163 GLY B O 1
ATOM 3488 N N . CYS B 1 164 ? -11.258 14.875 19.234 1 97.81 164 CYS B N 1
ATOM 3489 C CA . CYS B 1 164 ? -9.875 14.586 18.859 1 97.81 164 CYS B CA 1
ATOM 3490 C C . CYS B 1 164 ? -9.07 14.094 20.047 1 97.81 164 CYS B C 1
ATOM 3492 O O . CYS B 1 164 ? -9.352 14.469 21.188 1 97.81 164 CYS B O 1
ATOM 3494 N N . LYS B 1 165 ? -8.102 13.25 19.734 1 97.56 165 LYS B N 1
ATOM 3495 C CA . LYS B 1 165 ? -7.012 12.938 20.656 1 97.56 165 LYS B CA 1
ATOM 3496 C C . LYS B 1 165 ? -5.82 13.859 20.438 1 97.56 165 LYS B C 1
ATOM 3498 O O . LYS B 1 165 ? -4.992 13.617 19.547 1 97.56 165 LYS B O 1
ATOM 3503 N N . VAL B 1 166 ? -5.711 14.828 21.312 1 98.5 166 VAL B N 1
ATOM 3504 C CA . VAL B 1 166 ? -4.75 15.898 21.062 1 98.5 166 VAL B CA 1
ATOM 3505 C C . VAL B 1 166 ? -3.375 15.492 21.594 1 98.5 166 VAL B C 1
ATOM 3507 O O . VAL B 1 166 ? -3.25 15.039 22.734 1 98.5 166 VAL B O 1
ATOM 3510 N N . GLU B 1 167 ? -2.352 15.555 20.734 1 97.94 167 GLU B N 1
ATOM 3511 C CA . GLU B 1 167 ? -0.964 15.25 21.078 1 97.94 167 GLU B CA 1
ATOM 3512 C C . GLU B 1 167 ? -0.067 16.469 20.859 1 97.94 167 GLU B C 1
ATOM 3514 O O . GLU B 1 167 ? -0.047 17.047 19.781 1 97.94 167 GLU B O 1
ATOM 3519 N N . GLU B 1 168 ? 0.576 16.906 21.969 1 98.44 168 GLU B N 1
ATOM 3520 C CA . GLU B 1 168 ? 1.589 17.953 21.828 1 98.44 168 GLU B CA 1
ATOM 3521 C C . GLU B 1 168 ? 2.924 17.375 21.375 1 98.44 168 GLU B C 1
ATOM 3523 O O . GLU B 1 168 ? 3.422 16.406 21.969 1 98.44 168 GLU B O 1
ATOM 3528 N N . ILE B 1 169 ? 3.418 17.922 20.312 1 98.06 169 ILE B N 1
ATOM 3529 C CA . ILE B 1 169 ? 4.664 17.375 19.781 1 98.06 169 ILE B CA 1
ATOM 3530 C C . ILE B 1 169 ? 5.523 18.516 19.219 1 98.06 169 ILE B C 1
ATOM 3532 O O . ILE B 1 169 ? 4.996 19.531 18.781 1 98.06 169 ILE B O 1
ATOM 3536 N N . ASP B 1 170 ? 6.832 18.359 19.281 1 98.38 170 ASP B N 1
ATOM 3537 C CA . ASP B 1 170 ? 7.746 19.281 18.625 1 98.38 170 ASP B CA 1
ATOM 3538 C C . ASP B 1 170 ? 7.484 19.328 17.125 1 98.38 170 ASP B C 1
ATOM 3540 O O . ASP B 1 170 ? 7.23 18.297 16.5 1 98.38 170 ASP B O 1
ATOM 3544 N N . PHE B 1 171 ? 7.574 20.547 16.531 1 98.62 171 PHE B N 1
ATOM 3545 C CA . PHE B 1 171 ? 7.172 20.703 15.141 1 98.62 171 PHE B CA 1
ATOM 3546 C C . PHE B 1 171 ? 8.148 19.984 14.219 1 98.62 171 PHE B C 1
ATOM 3548 O O . PHE B 1 171 ? 7.75 19.484 13.156 1 98.62 171 PHE B O 1
ATOM 3555 N N . GLU B 1 172 ? 9.453 19.891 14.508 1 98.31 172 GLU B N 1
ATOM 3556 C CA . GLU B 1 172 ? 10.398 19.141 13.695 1 98.31 172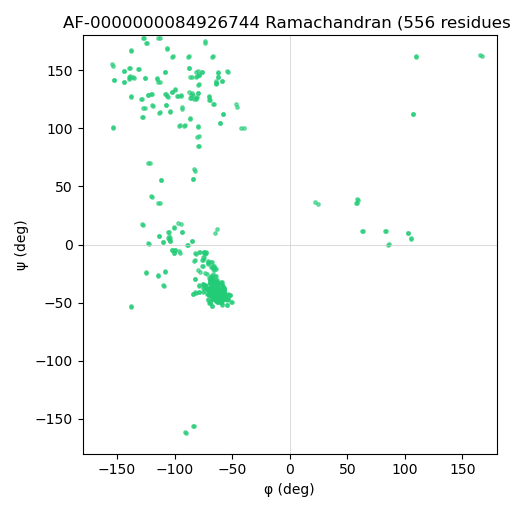 GLU B CA 1
ATOM 3557 C C . GLU B 1 172 ? 10.156 17.641 13.82 1 98.31 172 GLU B C 1
ATOM 3559 O O . GLU B 1 172 ? 10.227 16.906 12.828 1 98.31 172 GLU B O 1
ATOM 3564 N N . LEU B 1 173 ? 9.93 17.172 15.055 1 97.44 173 LEU B N 1
ATOM 3565 C CA . LEU B 1 173 ? 9.602 15.773 15.273 1 97.44 173 LEU B CA 1
ATOM 3566 C C . LEU B 1 173 ? 8.312 15.391 14.555 1 97.44 173 LEU B C 1
ATOM 3568 O O . LEU B 1 173 ? 8.227 14.312 13.961 1 97.44 173 LEU B O 1
ATOM 3572 N N . HIS B 1 174 ? 7.312 16.297 14.633 1 98.25 174 HIS B N 1
ATOM 3573 C CA . HIS B 1 174 ? 6.078 16.094 13.883 1 98.25 174 HIS B CA 1
ATOM 3574 C C . HIS B 1 174 ? 6.367 15.797 12.414 1 98.25 174 HIS B C 1
ATOM 3576 O O . HIS B 1 174 ? 5.859 14.812 11.867 1 98.25 174 HIS B O 1
ATOM 3582 N N . ASP B 1 175 ? 7.207 16.625 11.805 1 98.31 175 ASP B N 1
ATOM 3583 C CA . ASP B 1 175 ? 7.469 16.484 10.375 1 98.31 175 ASP B CA 1
ATOM 3584 C C . ASP B 1 175 ? 8.25 15.211 10.086 1 98.31 175 ASP B C 1
ATOM 3586 O O . ASP B 1 175 ? 8.078 14.602 9.023 1 98.31 175 ASP B O 1
ATOM 3590 N N . LYS B 1 176 ? 9.094 14.781 11.016 1 97.19 176 LYS B N 1
ATOM 3591 C CA . LYS B 1 176 ? 9.789 13.508 10.867 1 97.19 176 LYS B CA 1
ATOM 3592 C C . LYS B 1 176 ? 8.82 12.336 10.93 1 97.19 176 LYS B C 1
ATOM 3594 O O . LYS B 1 176 ? 8.891 11.414 10.109 1 97.19 176 LYS B O 1
ATOM 3599 N N . ILE B 1 177 ? 7.918 12.391 11.867 1 96.25 177 ILE B N 1
ATOM 3600 C CA . ILE B 1 177 ? 6.949 11.32 12.07 1 96.25 177 ILE B CA 1
ATOM 3601 C C . ILE B 1 177 ? 6.055 11.195 10.836 1 96.25 177 ILE B C 1
ATOM 3603 O O . ILE B 1 177 ? 5.918 10.109 10.266 1 96.25 177 ILE B O 1
ATOM 3607 N N . THR B 1 178 ? 5.508 12.297 10.375 1 97.19 178 THR B N 1
ATOM 3608 C CA . THR B 1 178 ? 4.582 12.258 9.25 1 97.19 178 THR B CA 1
ATOM 3609 C C . THR B 1 178 ? 5.312 11.898 7.957 1 97.19 178 THR B C 1
ATOM 3611 O O . THR B 1 178 ? 4.73 11.289 7.059 1 97.19 178 THR B O 1
ATOM 3614 N N . ALA B 1 179 ? 6.613 12.266 7.883 1 97.31 179 ALA B N 1
ATOM 3615 C CA . ALA B 1 179 ? 7.398 11.883 6.711 1 97.31 179 ALA B CA 1
ATOM 3616 C C . ALA B 1 179 ? 7.504 10.367 6.59 1 97.31 179 ALA B C 1
ATOM 3618 O O . ALA B 1 179 ? 7.383 9.812 5.496 1 97.31 179 ALA B O 1
ATOM 3619 N N . VAL B 1 180 ? 7.676 9.711 7.703 1 96.62 180 VAL B N 1
ATOM 3620 C CA . VAL B 1 180 ? 7.883 8.266 7.707 1 96.62 180 VAL B CA 1
ATOM 3621 C C . VAL B 1 180 ? 6.559 7.555 7.438 1 96.62 180 VAL B C 1
ATOM 3623 O O . VAL B 1 180 ? 6.5 6.617 6.641 1 96.62 180 VAL B O 1
ATOM 3626 N N . ILE B 1 181 ? 5.484 8.031 8.016 1 95.69 181 ILE B N 1
ATOM 3627 C CA . ILE B 1 181 ? 4.277 7.215 8.031 1 95.69 181 ILE B CA 1
ATOM 3628 C C . ILE B 1 181 ? 3.32 7.691 6.938 1 95.69 181 ILE B C 1
ATOM 3630 O O . ILE B 1 181 ? 2.328 7.02 6.633 1 95.69 181 ILE B O 1
ATOM 3634 N N . SER B 1 182 ? 3.65 8.82 6.277 1 96.56 182 SER B N 1
ATOM 3635 C CA . SER B 1 182 ? 2.695 9.352 5.309 1 96.56 182 SER B CA 1
ATOM 3636 C C . SER B 1 182 ? 3.402 9.836 4.047 1 96.56 182 SER B C 1
ATOM 3638 O O . SER B 1 182 ? 3.1 9.375 2.945 1 96.56 182 SER B O 1
ATOM 3640 N N . HIS B 1 183 ? 4.453 10.742 4.16 1 98.06 183 HIS B N 1
ATOM 3641 C CA . HIS B 1 183 ? 5.039 11.359 2.979 1 98.06 183 HIS B CA 1
ATOM 3642 C C . HIS B 1 183 ? 5.777 10.328 2.129 1 98.06 183 HIS B C 1
ATOM 3644 O O . HIS B 1 183 ? 5.484 10.172 0.942 1 98.06 183 HIS B O 1
ATOM 3650 N N . LEU B 1 184 ? 6.676 9.602 2.756 1 98.25 184 LEU B N 1
ATOM 3651 C CA . LEU B 1 184 ? 7.426 8.578 2.037 1 98.25 184 LEU B CA 1
ATOM 3652 C C . LEU B 1 184 ? 6.488 7.531 1.44 1 98.25 184 LEU B C 1
ATOM 3654 O O . LEU B 1 184 ? 6.629 7.164 0.271 1 98.25 184 LEU B O 1
ATOM 3658 N N . PRO B 1 185 ? 5.473 7.082 2.203 1 98.19 185 PRO B N 1
ATOM 3659 C CA . PRO B 1 185 ? 4.539 6.098 1.652 1 98.19 185 PRO B CA 1
ATOM 3660 C C . PRO B 1 185 ? 3.863 6.574 0.368 1 98.19 185 PRO B C 1
ATOM 3662 O O . PRO B 1 185 ? 3.658 5.785 -0.556 1 98.19 185 PRO B O 1
ATOM 3665 N N . HIS B 1 186 ? 3.525 7.84 0.254 1 98.19 186 HIS B N 1
ATOM 3666 C CA . HIS B 1 186 ? 2.887 8.352 -0.954 1 98.19 186 HIS B CA 1
ATOM 3667 C C . HIS B 1 186 ? 3.861 8.367 -2.127 1 98.19 186 HIS B C 1
ATOM 3669 O O . HIS B 1 186 ? 3.48 8.07 -3.262 1 98.19 186 HIS B O 1
ATOM 3675 N N . VAL B 1 187 ? 5.105 8.703 -1.863 1 98.75 187 VAL B N 1
ATOM 3676 C CA . VAL B 1 187 ? 6.129 8.68 -2.902 1 98.75 187 VAL B CA 1
ATOM 3677 C C . VAL B 1 187 ? 6.324 7.246 -3.396 1 98.75 187 VAL B C 1
ATOM 3679 O O . VAL B 1 187 ? 6.363 7 -4.605 1 98.75 187 VAL B O 1
ATOM 3682 N N . VAL B 1 188 ? 6.379 6.332 -2.473 1 98.75 188 VAL B N 1
ATOM 3683 C CA . VAL B 1 188 ? 6.625 4.922 -2.756 1 98.75 188 VAL B CA 1
ATOM 3684 C C . VAL B 1 188 ? 5.445 4.336 -3.529 1 98.75 188 VAL B C 1
ATOM 3686 O O . VAL B 1 188 ? 5.633 3.648 -4.535 1 98.75 188 VAL B O 1
ATOM 3689 N N . SER B 1 189 ? 4.242 4.637 -3.076 1 98.25 189 SER B N 1
ATOM 3690 C CA . SER B 1 189 ? 3.031 4.164 -3.738 1 98.25 189 SER B CA 1
ATOM 3691 C C . SER B 1 189 ? 2.957 4.664 -5.176 1 98.25 189 SER B C 1
ATOM 3693 O O . SER B 1 189 ? 2.715 3.885 -6.102 1 98.25 189 SER B O 1
ATOM 3695 N N . ALA B 1 190 ? 3.152 5.953 -5.355 1 98.06 190 ALA B N 1
ATOM 3696 C CA . ALA B 1 190 ? 3.141 6.531 -6.695 1 98.06 190 ALA B CA 1
ATOM 3697 C C . ALA B 1 190 ? 4.203 5.883 -7.582 1 98.06 190 ALA B C 1
ATOM 3699 O O . ALA B 1 190 ? 3.975 5.664 -8.773 1 98.06 190 ALA B O 1
ATOM 3700 N N . GLY B 1 191 ? 5.367 5.594 -7.004 1 98.06 191 GLY B N 1
ATOM 3701 C CA . GLY B 1 191 ? 6.426 4.918 -7.742 1 98.06 191 GLY B CA 1
ATOM 3702 C C . GLY B 1 191 ? 5.996 3.572 -8.297 1 98.06 191 GLY B C 1
ATOM 3703 O O . GLY B 1 191 ? 6.289 3.25 -9.453 1 98.06 191 GLY B O 1
ATOM 3704 N N . LEU B 1 192 ? 5.301 2.777 -7.48 1 97.81 192 LEU B N 1
ATOM 3705 C CA . LEU B 1 192 ? 4.816 1.474 -7.918 1 97.81 192 LEU B CA 1
ATOM 3706 C C . LEU B 1 192 ? 3.893 1.615 -9.125 1 97.81 192 LEU B C 1
ATOM 3708 O O . LEU B 1 192 ? 4.004 0.856 -10.086 1 97.81 192 LEU B O 1
ATOM 3712 N N . VAL B 1 193 ? 2.98 2.602 -9.047 1 97.19 193 VAL B N 1
ATOM 3713 C CA . VAL B 1 193 ? 2.037 2.812 -10.141 1 97.19 193 VAL B CA 1
ATOM 3714 C C . VAL B 1 193 ? 2.793 3.229 -11.406 1 97.19 193 VAL B C 1
ATOM 3716 O O . VAL B 1 193 ? 2.498 2.746 -12.5 1 97.19 193 VAL B O 1
ATOM 3719 N N . ASN B 1 194 ? 3.771 4.062 -11.203 1 96.38 194 ASN B N 1
ATOM 3720 C CA . ASN B 1 194 ? 4.535 4.574 -12.336 1 96.38 194 ASN B CA 1
ATOM 3721 C C . ASN B 1 194 ? 5.355 3.473 -13 1 96.38 194 ASN B C 1
ATOM 3723 O O . ASN B 1 194 ? 5.824 3.639 -14.125 1 96.38 194 ASN B O 1
ATOM 3727 N N . MET B 1 195 ? 5.637 2.326 -12.32 1 94.81 195 MET B N 1
ATOM 3728 C CA . MET B 1 195 ? 6.344 1.186 -12.891 1 94.81 195 MET B CA 1
ATOM 3729 C C . MET B 1 195 ? 5.508 0.516 -13.977 1 94.81 195 MET B C 1
ATOM 3731 O O . MET B 1 195 ? 6.043 -0.214 -14.812 1 94.81 195 MET B O 1
ATOM 3735 N N . LEU B 1 196 ? 4.148 0.588 -13.945 1 91.88 196 LEU B N 1
ATOM 3736 C CA . LEU B 1 196 ? 3.281 -0.048 -14.93 1 91.88 196 LEU B CA 1
ATOM 3737 C C . LEU B 1 196 ? 3.506 0.545 -16.312 1 91.88 196 LEU B C 1
ATOM 3739 O O . LEU B 1 196 ? 3.104 -0.046 -17.328 1 91.8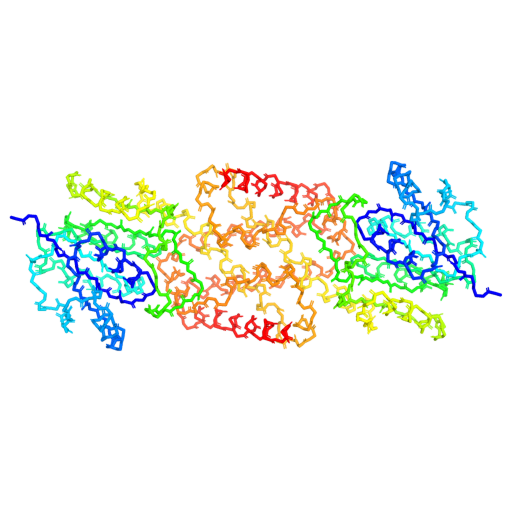8 196 LEU B O 1
ATOM 3743 N N . ASN B 1 197 ? 4.582 1.349 -16.609 1 72.31 197 ASN B N 1
ATOM 3744 C CA . ASN B 1 197 ? 4.977 1.967 -17.859 1 72.31 197 ASN B CA 1
ATOM 3745 C C . ASN B 1 197 ? 3.795 2.1 -18.828 1 72.31 197 ASN B C 1
ATOM 3747 O O . ASN B 1 197 ? 3.955 1.971 -20.031 1 72.31 197 ASN B O 1
ATOM 3751 N N . SER B 1 198 ? 2.639 2.359 -18.453 1 67.12 198 SER B N 1
ATOM 3752 C CA . SER B 1 198 ? 1.428 2.555 -19.234 1 67.12 198 SER B CA 1
ATOM 3753 C C . SER B 1 198 ? 1.053 1.287 -20 1 67.12 198 SER B C 1
ATOM 3755 O O . SER B 1 198 ? 0.195 1.318 -20.875 1 67.12 198 SER B O 1
ATOM 3757 N N . SER B 1 199 ? 1.734 0.312 -19.609 1 79.25 199 SER B N 1
ATOM 3758 C CA . SER B 1 199 ? 1.387 -0.925 -20.297 1 79.25 199 SER B CA 1
ATOM 3759 C C . SER B 1 199 ? 0.008 -1.424 -19.875 1 79.25 199 SER B C 1
ATOM 3761 O O . SER B 1 199 ? -0.234 -1.674 -18.688 1 79.25 199 SER B O 1
ATOM 3763 N N . GLU B 1 200 ? -0.792 -1.681 -20.797 1 81.31 200 GLU B N 1
ATOM 3764 C CA . GLU B 1 200 ? -2.176 -2.096 -20.594 1 81.31 200 GLU B CA 1
ATOM 3765 C C . GLU B 1 200 ? -2.25 -3.486 -19.969 1 81.31 200 GLU B C 1
ATOM 3767 O O . GLU B 1 200 ? -3.156 -3.773 -19.188 1 81.31 200 GLU B O 1
ATOM 3772 N N . ILE B 1 201 ? -1.232 -4.301 -20.203 1 87.31 201 ILE B N 1
ATOM 3773 C CA . ILE B 1 201 ? -1.301 -5.684 -19.75 1 87.31 201 ILE B CA 1
ATOM 3774 C C . ILE B 1 201 ? -1.151 -5.727 -18.219 1 87.31 201 ILE B C 1
ATOM 3776 O O . ILE B 1 201 ? -1.806 -6.531 -17.547 1 87.31 201 ILE B O 1
ATOM 3780 N N . TYR B 1 202 ? -0.322 -4.887 -17.688 1 89 202 TYR B N 1
ATOM 3781 C CA . TYR B 1 202 ? -0.152 -4.855 -16.25 1 89 202 TYR B CA 1
ATOM 3782 C C . TYR B 1 202 ? -1.417 -4.352 -15.562 1 89 202 TYR B C 1
ATOM 3784 O O . TYR B 1 202 ? -1.859 -4.926 -14.562 1 89 202 TYR B O 1
ATOM 3792 N N . CYS B 1 203 ? -2.037 -3.377 -16.188 1 88.56 203 CYS B N 1
ATOM 3793 C CA . CYS B 1 203 ? -3.234 -2.768 -15.617 1 88.56 203 CYS B CA 1
ATOM 3794 C C . CYS B 1 203 ? -4.395 -3.752 -15.602 1 88.56 203 CYS B C 1
ATOM 3796 O O . CYS B 1 203 ? -5.184 -3.777 -14.656 1 88.56 203 CYS B O 1
ATOM 3798 N N . LYS B 1 204 ? -4.41 -4.582 -16.609 1 88.88 204 LYS B N 1
ATOM 3799 C CA . LYS B 1 204 ? -5.484 -5.559 -16.766 1 88.88 204 LYS B CA 1
ATOM 3800 C C . LYS B 1 204 ? -5.488 -6.551 -15.609 1 88.88 204 LYS B C 1
ATOM 3802 O O . LYS B 1 204 ? -6.551 -6.969 -15.141 1 88.88 204 LYS B O 1
ATOM 3807 N N . PHE B 1 205 ? -4.34 -6.848 -15.094 1 91.62 205 PHE B N 1
ATOM 3808 C CA . PHE B 1 205 ? -4.25 -7.938 -14.125 1 91.62 205 PHE B CA 1
ATOM 3809 C C . PHE B 1 205 ? -3.965 -7.406 -12.727 1 91.62 205 PHE B C 1
ATOM 3811 O O . PHE B 1 205 ? -3.818 -8.18 -11.781 1 91.62 205 PHE B O 1
ATOM 3818 N N . ALA B 1 206 ? -3.896 -6.074 -12.664 1 88.06 206 ALA B N 1
ATOM 3819 C CA . ALA B 1 206 ? -3.666 -5.484 -11.344 1 88.06 206 ALA B CA 1
ATOM 3820 C C . ALA B 1 206 ? -4.789 -5.848 -10.375 1 88.06 206 ALA B C 1
ATOM 3822 O O . ALA B 1 206 ? -5.926 -5.395 -10.539 1 88.06 206 ALA B O 1
ATOM 3823 N N . GLY B 1 207 ? -4.574 -6.766 -9.438 1 83.06 207 GLY B N 1
ATOM 3824 C CA . GLY B 1 207 ? -5.574 -7.316 -8.539 1 83.06 207 GLY B CA 1
ATOM 3825 C C . GLY B 1 207 ? -5.695 -6.543 -7.238 1 83.06 207 GLY B C 1
ATOM 3826 O O . GLY B 1 207 ? -5.211 -5.414 -7.133 1 83.06 207 GLY B O 1
ATOM 3827 N N . GLY B 1 208 ? -6.305 -7.238 -6.266 1 82.44 208 GLY B N 1
ATOM 3828 C CA . GLY B 1 208 ? -6.645 -6.633 -4.988 1 82.44 208 GLY B CA 1
ATOM 3829 C C . GLY B 1 208 ? -5.434 -6.168 -4.203 1 82.44 208 GLY B C 1
ATOM 3830 O O . GLY B 1 208 ? -5.422 -5.062 -3.662 1 82.44 208 GLY B O 1
ATOM 3831 N N . GLY B 1 209 ? -4.309 -6.957 -4.227 1 87.19 209 GLY B N 1
ATOM 3832 C CA . GLY B 1 209 ? -3.119 -6.559 -3.494 1 87.19 209 GLY B CA 1
ATOM 3833 C C . GLY B 1 209 ? -2.486 -5.289 -4.027 1 87.19 209 GLY B C 1
ATOM 3834 O O . GLY B 1 209 ? -2.129 -4.395 -3.256 1 87.19 209 GLY B O 1
ATOM 3835 N N . PHE B 1 210 ? -2.406 -5.188 -5.375 1 93.88 210 PHE B N 1
ATOM 3836 C CA . PHE B 1 210 ? -1.827 -4.008 -6.004 1 93.88 210 PHE B CA 1
ATOM 3837 C C . PHE B 1 210 ? -2.713 -2.785 -5.785 1 93.88 210 PHE B C 1
ATOM 3839 O O . PHE B 1 210 ? -2.217 -1.692 -5.508 1 93.88 210 PHE B O 1
ATOM 3846 N N . LYS B 1 211 ? -3.988 -3.014 -5.879 1 91.94 211 LYS B N 1
ATOM 3847 C CA . LYS B 1 211 ? -4.934 -1.924 -5.66 1 91.94 211 LYS B CA 1
ATOM 3848 C C . LYS B 1 211 ? -4.848 -1.396 -4.23 1 91.94 211 LYS B C 1
ATOM 3850 O O . LYS B 1 211 ? -4.91 -0.186 -4.008 1 91.94 211 LYS B O 1
ATOM 3855 N N . ASP B 1 212 ? -4.602 -2.262 -3.328 1 90.81 212 ASP B N 1
ATOM 3856 C CA . ASP B 1 212 ? -4.512 -1.869 -1.926 1 90.81 212 ASP B CA 1
ATOM 3857 C C . ASP B 1 212 ? -3.264 -1.026 -1.671 1 90.81 212 ASP B C 1
ATOM 3859 O O . ASP B 1 212 ? -3.346 0.049 -1.073 1 90.81 212 ASP B O 1
ATOM 3863 N N . ILE B 1 213 ? -2.15 -1.479 -2.125 1 95.56 213 ILE B N 1
ATOM 3864 C CA . ILE B 1 213 ? -0.887 -0.82 -1.81 1 95.56 213 ILE B CA 1
ATOM 3865 C C . ILE B 1 213 ? -0.799 0.511 -2.553 1 95.56 213 ILE B C 1
ATOM 3867 O O . ILE B 1 213 ? -0.026 1.393 -2.172 1 95.56 213 ILE B O 1
ATOM 3871 N N . THR B 1 214 ? -1.673 0.691 -3.594 1 96 214 THR B N 1
ATOM 3872 C CA . THR B 1 214 ? -1.542 1.905 -4.391 1 96 214 THR B CA 1
ATOM 3873 C C . THR B 1 214 ? -2.758 2.809 -4.203 1 96 214 THR B C 1
ATOM 3875 O O . THR B 1 214 ? -2.918 3.799 -4.922 1 96 214 THR B O 1
ATOM 3878 N N . ARG B 1 215 ? -3.656 2.49 -3.295 1 93.25 215 ARG B N 1
ATOM 3879 C CA . ARG B 1 215 ? -4.891 3.242 -3.08 1 93.25 215 ARG B CA 1
ATOM 3880 C C . ARG B 1 215 ? -4.598 4.73 -2.902 1 93.25 215 ARG B C 1
ATOM 3882 O O . ARG B 1 215 ? -5.273 5.574 -3.494 1 93.25 215 ARG B O 1
ATOM 3889 N N . ILE B 1 216 ? -3.588 5.047 -2.15 1 94 216 ILE B N 1
ATOM 3890 C CA . ILE B 1 216 ? -3.309 6.426 -1.766 1 94 216 ILE B CA 1
ATOM 3891 C C . ILE B 1 216 ? -2.727 7.184 -2.957 1 94 216 ILE B C 1
ATOM 3893 O O . ILE B 1 216 ? -2.613 8.414 -2.922 1 94 216 ILE B O 1
ATOM 3897 N N . SER B 1 217 ? -2.402 6.523 -4.094 1 95.38 217 SER B N 1
ATOM 3898 C CA . SER B 1 217 ? -1.867 7.168 -5.289 1 95.38 217 SER B CA 1
ATOM 3899 C C . SER B 1 217 ? -2.955 7.918 -6.047 1 95.38 217 SER B C 1
ATOM 3901 O O . SER B 1 217 ? -2.662 8.703 -6.949 1 95.38 217 SER B O 1
ATOM 3903 N N . SER B 1 218 ? -4.211 7.73 -5.707 1 93.62 218 SER B N 1
ATOM 3904 C CA . SER B 1 218 ? -5.316 8.445 -6.336 1 93.62 218 SER B CA 1
ATOM 3905 C C . SER B 1 218 ? -5.543 9.805 -5.676 1 93.62 218 SER B C 1
ATOM 3907 O O . SER B 1 218 ? -6.43 10.555 -6.082 1 93.62 218 SER B O 1
ATOM 3909 N N . SER B 1 219 ? -4.711 10.156 -4.727 1 92.38 219 SER B N 1
ATOM 3910 C CA . SER B 1 219 ? -4.828 11.414 -3.99 1 92.38 219 SER B CA 1
ATOM 3911 C C . SER B 1 219 ? -4.406 12.602 -4.848 1 92.38 219 SER B C 1
ATOM 3913 O O . SER B 1 219 ? -3.941 12.422 -5.973 1 92.38 219 SER B O 1
ATOM 3915 N N . SER B 1 220 ? -4.59 13.805 -4.328 1 93.31 220 SER B N 1
ATOM 3916 C CA . SER B 1 220 ? -4.352 15.055 -5.043 1 93.31 220 SER B CA 1
ATOM 3917 C C . SER B 1 220 ? -2.871 15.227 -5.363 1 93.31 220 SER B C 1
ATOM 3919 O O . SER B 1 220 ? -2.043 15.336 -4.461 1 93.31 220 SER B O 1
ATOM 3921 N N . PRO B 1 221 ? -2.531 15.359 -6.695 1 96.81 221 PRO B N 1
ATOM 3922 C CA . PRO B 1 221 ? -1.132 15.594 -7.066 1 96.81 221 PRO B CA 1
ATOM 3923 C C . PRO B 1 221 ? -0.581 16.906 -6.492 1 96.81 221 PRO B C 1
ATOM 3925 O O . PRO B 1 221 ? 0.56 16.938 -6.023 1 96.81 221 PRO B O 1
ATOM 3928 N N . LYS B 1 222 ? -1.365 17.922 -6.5 1 95.56 222 LYS B N 1
ATOM 3929 C CA . LYS B 1 222 ? -0.934 19.219 -5.957 1 95.56 222 LYS B CA 1
ATOM 3930 C C . LYS B 1 222 ? -0.627 19.109 -4.465 1 95.56 222 LYS B C 1
ATOM 3932 O O . LYS B 1 222 ? 0.392 19.625 -3.998 1 95.56 222 LYS B O 1
ATOM 3937 N N . MET B 1 223 ? -1.483 18.453 -3.699 1 94.44 223 MET B N 1
ATOM 3938 C CA . MET B 1 223 ? -1.294 18.312 -2.26 1 94.44 223 MET B CA 1
ATOM 3939 C C . MET B 1 223 ? 0.032 17.609 -1.954 1 94.44 223 MET B C 1
ATOM 3941 O O . MET B 1 223 ? 0.814 18.109 -1.135 1 94.44 223 MET B O 1
ATOM 3945 N N . TRP B 1 224 ? 0.313 16.609 -2.684 1 97.12 224 TRP B N 1
ATOM 3946 C CA . TRP B 1 224 ? 1.484 15.805 -2.346 1 97.12 224 TRP B CA 1
ATOM 3947 C C . TRP B 1 224 ? 2.758 16.438 -2.891 1 97.12 224 TRP B C 1
ATOM 3949 O O . TRP B 1 224 ? 3.832 16.297 -2.301 1 97.12 224 TRP B O 1
ATOM 3959 N N . ALA B 1 225 ? 2.598 17.156 -4.004 1 98.25 225 ALA B N 1
ATOM 3960 C CA . ALA B 1 225 ? 3.73 17.969 -4.441 1 98.25 225 ALA B CA 1
ATOM 3961 C C . ALA B 1 225 ? 4.074 19.047 -3.4 1 98.25 225 ALA B C 1
ATOM 3963 O O . ALA B 1 225 ? 5.242 19.219 -3.047 1 98.25 225 ALA B O 1
ATOM 3964 N N . ASP B 1 226 ? 3.053 19.703 -2.859 1 97.38 226 ASP B N 1
ATOM 3965 C CA . ASP B 1 226 ? 3.236 20.734 -1.837 1 97.38 226 ASP B CA 1
ATOM 3966 C C . ASP B 1 226 ? 3.893 20.141 -0.588 1 97.38 226 ASP B C 1
ATOM 3968 O O . ASP B 1 226 ? 4.82 20.734 -0.034 1 97.38 226 ASP B O 1
ATOM 3972 N N . ILE B 1 227 ? 3.393 19 -0.153 1 97.94 227 ILE B N 1
ATOM 3973 C CA . ILE B 1 227 ? 3.912 18.328 1.037 1 97.94 227 ILE B CA 1
ATOM 3974 C C . ILE B 1 227 ? 5.375 17.953 0.819 1 97.94 227 ILE B C 1
ATOM 3976 O O . ILE B 1 227 ? 6.219 18.188 1.69 1 97.94 227 ILE B O 1
ATOM 3980 N N . SER B 1 228 ? 5.68 17.422 -0.353 1 98.62 228 SER B N 1
ATOM 3981 C CA . SER B 1 228 ? 7.047 17 -0.665 1 98.62 228 SER B CA 1
ATOM 3982 C C . SER B 1 228 ? 8.008 18.188 -0.605 1 98.62 228 SER B C 1
ATOM 3984 O O . SER B 1 228 ? 9.086 18.078 -0.018 1 98.62 228 SER B O 1
ATOM 3986 N N . VAL B 1 229 ? 7.582 19.297 -1.161 1 97.94 229 VAL B N 1
ATOM 3987 C CA . VAL B 1 229 ? 8.422 20.484 -1.203 1 97.94 229 VAL B CA 1
ATOM 3988 C C . VAL B 1 229 ? 8.547 21.078 0.197 1 97.94 229 VAL B C 1
ATOM 3990 O O . VAL B 1 229 ? 9.625 21.516 0.604 1 97.94 229 VAL B O 1
ATOM 3993 N N . SER B 1 230 ? 7.473 21.062 0.954 1 97.62 230 SER B N 1
ATOM 3994 C CA . SER B 1 230 ? 7.43 21.672 2.275 1 97.62 230 SER B CA 1
ATOM 3995 C C . SER B 1 230 ? 8.281 20.906 3.275 1 97.62 230 SER B C 1
ATOM 3997 O O . SER B 1 230 ? 8.836 21.484 4.207 1 97.62 230 SER B O 1
ATOM 3999 N N . ASN B 1 231 ? 8.383 19.641 3.107 1 98.25 231 ASN B N 1
ATOM 4000 C CA . ASN B 1 231 ? 9.18 18.781 3.986 1 98.25 231 ASN B CA 1
ATOM 4001 C C . ASN B 1 231 ? 10.367 18.172 3.252 1 98.25 231 ASN B C 1
ATOM 4003 O O . ASN B 1 231 ? 10.719 17.016 3.49 1 98.25 231 ASN B O 1
ATOM 4007 N N . LYS B 1 232 ? 10.93 18.953 2.357 1 98.19 232 LYS B N 1
ATOM 4008 C CA . LYS B 1 232 ? 11.93 18.516 1.389 1 98.19 232 LYS B CA 1
ATOM 4009 C C . LYS B 1 232 ? 13.109 17.844 2.084 1 98.19 232 LYS B C 1
ATOM 4011 O O . LYS B 1 232 ? 13.469 16.719 1.752 1 98.19 232 LYS B O 1
ATOM 4016 N N . ASN B 1 233 ? 13.734 18.469 3.09 1 98.06 233 ASN B N 1
ATOM 4017 C CA . ASN B 1 233 ? 14.961 17.969 3.691 1 98.06 233 ASN B CA 1
ATOM 4018 C C . ASN B 1 233 ? 14.75 16.625 4.375 1 98.06 233 ASN B C 1
ATOM 4020 O O . ASN B 1 233 ? 15.531 15.688 4.18 1 98.06 233 ASN B O 1
ATOM 4024 N N . THR B 1 234 ? 13.688 16.5 5.133 1 98.19 234 THR B N 1
ATOM 4025 C CA . THR B 1 234 ? 13.367 15.25 5.812 1 98.19 234 THR B CA 1
ATOM 4026 C C . THR B 1 234 ? 13.062 14.148 4.801 1 98.19 234 THR B C 1
ATOM 4028 O O . THR B 1 234 ? 13.531 13.016 4.945 1 98.19 234 THR B O 1
ATOM 4031 N N . LEU B 1 235 ? 12.305 14.508 3.787 1 98.56 235 LEU B N 1
ATOM 4032 C CA . LEU B 1 235 ? 11.891 13.531 2.783 1 98.56 235 LEU B CA 1
ATOM 4033 C C . LEU B 1 235 ? 13.086 13.047 1.973 1 98.56 235 LEU B C 1
ATOM 4035 O O . LEU B 1 235 ? 13.18 11.859 1.646 1 98.56 235 LEU B O 1
ATOM 4039 N N . LEU B 1 236 ? 14.031 13.961 1.642 1 98.75 236 LEU B N 1
ATOM 4040 C CA . LEU B 1 236 ? 15.242 13.586 0.922 1 98.75 236 LEU B CA 1
ATOM 4041 C C . LEU B 1 236 ? 16.031 12.539 1.704 1 98.75 236 LEU B C 1
ATOM 4043 O O . LEU B 1 236 ? 16.484 11.539 1.139 1 98.75 236 LEU B O 1
ATOM 4047 N N . GLU B 1 237 ? 16.172 12.75 2.984 1 98.31 237 GLU B N 1
ATOM 4048 C CA . GLU B 1 237 ? 16.891 11.812 3.84 1 98.31 237 GLU B CA 1
ATOM 4049 C C . GLU B 1 237 ? 16.203 10.461 3.902 1 98.31 237 GLU B C 1
ATOM 4051 O O . GLU B 1 237 ? 16.844 9.414 3.844 1 98.31 237 GLU B O 1
ATOM 4056 N N . LEU B 1 238 ? 14.938 10.477 3.984 1 97.81 238 LEU B N 1
ATOM 4057 C CA . LEU B 1 238 ? 14.156 9.25 4.094 1 97.81 238 LEU B CA 1
ATOM 4058 C C . LEU B 1 238 ? 14.203 8.453 2.797 1 97.81 238 LEU B C 1
ATOM 4060 O O . LEU B 1 238 ? 14.344 7.227 2.822 1 97.81 238 LEU B O 1
ATOM 4064 N N . ILE B 1 239 ? 14.062 9.164 1.674 1 98.75 239 ILE B N 1
ATOM 4065 C CA . ILE B 1 239 ? 14.125 8.5 0.379 1 98.75 239 ILE B CA 1
ATOM 4066 C C . ILE B 1 239 ? 15.492 7.828 0.214 1 98.75 239 ILE B C 1
ATOM 4068 O O . ILE B 1 239 ? 15.578 6.691 -0.256 1 98.75 239 ILE B O 1
ATOM 4072 N N . GLU B 1 240 ? 16.531 8.539 0.63 1 98.56 240 GLU B N 1
ATOM 4073 C CA . GLU B 1 240 ? 17.875 7.969 0.564 1 98.56 240 GLU B CA 1
ATOM 4074 C C . GLU B 1 240 ? 17.984 6.711 1.419 1 98.56 240 GLU B C 1
ATOM 4076 O O . GLU B 1 240 ? 18.531 5.695 0.975 1 98.56 240 GLU B O 1
ATOM 4081 N N . SER B 1 241 ? 17.516 6.777 2.637 1 98.06 241 SER B N 1
ATOM 4082 C CA . SER B 1 241 ? 17.531 5.629 3.533 1 98.06 241 SER B CA 1
ATOM 4083 C C . SER B 1 241 ? 16.719 4.469 2.971 1 98.06 241 SER B C 1
ATOM 4085 O O . SER B 1 241 ? 17.125 3.309 3.092 1 98.06 241 SER B O 1
ATOM 4087 N N . TYR B 1 242 ? 15.602 4.773 2.395 1 98.56 242 TYR B N 1
ATOM 4088 C CA . TYR B 1 242 ? 14.734 3.756 1.812 1 98.56 242 TYR B CA 1
ATOM 4089 C C . TYR B 1 242 ? 15.406 3.084 0.619 1 98.56 242 TYR B C 1
ATOM 4091 O O . TYR B 1 242 ? 15.336 1.862 0.464 1 98.56 242 TYR B O 1
ATOM 4099 N N . ILE B 1 243 ? 16.062 3.885 -0.253 1 98.75 243 ILE B N 1
ATOM 4100 C CA . ILE B 1 243 ? 16.812 3.357 -1.39 1 98.75 243 ILE B CA 1
ATOM 4101 C C . ILE B 1 243 ? 17.891 2.41 -0.896 1 98.75 243 ILE B C 1
ATOM 4103 O O . ILE B 1 243 ? 18.094 1.331 -1.462 1 98.75 243 ILE B O 1
ATOM 4107 N N . GLU B 1 244 ? 18.578 2.799 0.153 1 98.62 244 GLU B N 1
ATOM 4108 C CA . GLU B 1 244 ? 19.609 1.946 0.712 1 98.62 244 GLU B CA 1
ATOM 4109 C C . GLU B 1 244 ? 19.047 0.626 1.215 1 98.62 244 GLU B C 1
ATOM 4111 O O . GLU B 1 244 ? 19.656 -0.428 1.057 1 98.62 244 GLU B O 1
ATOM 4116 N N . LEU B 1 245 ? 17.922 0.714 1.848 1 98.06 245 LEU B N 1
ATOM 4117 C CA . LEU B 1 245 ? 17.25 -0.487 2.316 1 98.06 245 LEU B CA 1
ATOM 4118 C C . LEU B 1 245 ? 16.938 -1.422 1.154 1 98.06 245 LEU B C 1
ATOM 4120 O O . LEU B 1 245 ? 17.156 -2.631 1.246 1 98.06 245 LEU B O 1
ATOM 4124 N N . LEU B 1 246 ? 16.406 -0.883 0.032 1 98.75 246 LEU B N 1
ATOM 4125 C CA . LEU B 1 246 ? 16.094 -1.675 -1.153 1 98.75 246 LEU B CA 1
ATOM 4126 C C . LEU B 1 246 ? 17.375 -2.264 -1.762 1 98.75 246 LEU B C 1
ATOM 4128 O O . LEU B 1 246 ? 17.359 -3.4 -2.236 1 98.75 246 LEU B O 1
ATOM 4132 N N . LYS B 1 247 ? 18.453 -1.483 -1.789 1 98.75 247 LYS B N 1
ATOM 4133 C CA . LYS B 1 247 ? 19.734 -1.971 -2.299 1 98.75 247 LYS B CA 1
ATOM 4134 C C . LYS B 1 247 ? 20.234 -3.164 -1.487 1 98.75 247 LYS B C 1
ATOM 4136 O O . LYS B 1 247 ? 20.781 -4.117 -2.047 1 98.75 247 LYS B O 1
ATOM 4141 N N . ASN B 1 248 ? 20.078 -3.068 -0.184 1 98.69 248 ASN B N 1
ATOM 4142 C CA . ASN B 1 248 ? 20.469 -4.176 0.675 1 98.69 248 ASN B CA 1
ATOM 4143 C C . ASN B 1 248 ? 19.656 -5.438 0.383 1 98.69 248 ASN B C 1
ATOM 4145 O O . ASN B 1 248 ? 20.219 -6.539 0.357 1 98.69 248 ASN B O 1
ATOM 4149 N N . PHE B 1 249 ? 18.375 -5.309 0.249 1 98.75 249 PHE B N 1
ATOM 4150 C CA . PHE B 1 249 ? 17.562 -6.453 -0.128 1 98.75 249 PHE B CA 1
ATOM 4151 C C . PHE B 1 249 ? 18 -7.023 -1.468 1 98.75 249 PHE B C 1
ATOM 4153 O O . PHE B 1 249 ? 18.125 -8.242 -1.62 1 98.75 249 PHE B O 1
ATOM 4160 N N . LYS B 1 250 ? 18.188 -6.094 -2.449 1 98.69 250 LYS B N 1
ATOM 4161 C CA . LYS B 1 250 ? 18.656 -6.496 -3.773 1 98.69 250 LYS B CA 1
ATOM 4162 C C . LYS B 1 250 ? 19.938 -7.301 -3.68 1 98.69 250 LYS B C 1
ATOM 4164 O O . LYS B 1 250 ? 20.094 -8.328 -4.348 1 98.69 250 LYS B O 1
ATOM 4169 N N . LEU B 1 251 ? 20.875 -6.863 -2.848 1 98.69 251 LEU B N 1
ATOM 4170 C CA . LEU B 1 251 ? 22.141 -7.547 -2.654 1 98.69 251 LEU B CA 1
ATOM 4171 C C . LEU B 1 251 ? 21.922 -8.938 -2.055 1 98.69 251 LEU B C 1
ATOM 4173 O O . LEU B 1 251 ? 22.562 -9.898 -2.471 1 98.69 251 LEU B O 1
ATOM 4177 N N . SER B 1 252 ? 21.047 -9.031 -1.033 1 98.69 252 SER B N 1
ATOM 4178 C CA . SER B 1 252 ? 20.734 -10.32 -0.445 1 98.69 252 SER B CA 1
ATOM 4179 C C . SER B 1 252 ? 20.156 -11.281 -1.489 1 98.69 252 SER B C 1
ATOM 4181 O O . SER B 1 252 ? 20.484 -12.469 -1.492 1 98.69 252 SER B O 1
ATOM 4183 N N . LEU B 1 253 ? 19.266 -10.719 -2.344 1 98.62 253 LEU B N 1
ATOM 4184 C CA . LEU B 1 253 ? 18.672 -11.516 -3.402 1 98.62 253 LEU B CA 1
ATOM 4185 C C . LEU B 1 253 ? 19.719 -11.953 -4.422 1 98.62 253 LEU B C 1
ATOM 4187 O O . LEU B 1 253 ? 19.75 -13.117 -4.828 1 98.62 253 LEU B O 1
ATOM 4191 N N . GLN B 1 254 ? 20.594 -11.016 -4.832 1 98.31 254 GLN B N 1
ATOM 4192 C CA . GLN B 1 254 ? 21.672 -11.297 -5.777 1 98.31 254 GLN B CA 1
ATOM 4193 C C . GLN B 1 254 ? 22.578 -12.422 -5.273 1 98.31 254 GLN B C 1
ATOM 4195 O O . GLN B 1 254 ? 22.984 -13.297 -6.039 1 98.31 254 GLN B O 1
ATOM 4200 N N . ASN B 1 255 ? 22.859 -12.438 -3.996 1 98 255 ASN B N 1
ATOM 4201 C CA . ASN B 1 255 ? 23.766 -13.406 -3.385 1 98 255 ASN B CA 1
ATOM 4202 C C . ASN B 1 255 ? 23.031 -14.664 -2.939 1 98 255 ASN B C 1
ATOM 4204 O O . ASN B 1 255 ? 23.625 -15.555 -2.326 1 98 255 ASN B O 1
ATOM 4208 N N . GLN B 1 256 ? 21.766 -14.727 -3.125 1 96.88 256 GLN B N 1
ATOM 4209 C CA . GLN B 1 256 ? 20.922 -15.859 -2.787 1 96.88 256 GLN B CA 1
ATOM 4210 C C . GLN B 1 256 ? 21.016 -16.188 -1.3 1 96.88 256 GLN B C 1
ATOM 4212 O O . GLN B 1 256 ? 21.125 -17.359 -0.924 1 96.88 256 GLN B O 1
ATOM 4217 N N . ASN B 1 257 ? 21.141 -15.148 -0.528 1 98.12 257 ASN B N 1
ATOM 4218 C CA . ASN B 1 257 ? 21.109 -15.297 0.922 1 98.12 257 ASN B CA 1
ATOM 4219 C C . ASN B 1 257 ? 19.672 -15.438 1.429 1 98.12 257 ASN B C 1
ATOM 4221 O O . ASN B 1 257 ? 19.078 -14.469 1.905 1 98.12 257 ASN B O 1
ATOM 4225 N N . TYR B 1 258 ? 19.156 -16.656 1.413 1 98.12 258 TYR B N 1
ATOM 4226 C CA . TYR B 1 258 ? 17.75 -16.938 1.717 1 98.12 258 TYR B CA 1
ATOM 4227 C C . TYR B 1 258 ? 17.391 -16.422 3.105 1 98.12 258 TYR B C 1
ATOM 4229 O O . TYR B 1 258 ? 16.297 -15.859 3.305 1 98.12 258 TYR B O 1
ATOM 4237 N N . ASN B 1 259 ? 18.281 -16.594 4.059 1 98.31 259 ASN B N 1
ATOM 4238 C CA . ASN B 1 259 ? 18 -16.188 5.434 1 98.31 259 ASN B CA 1
ATOM 4239 C C . ASN B 1 259 ? 17.766 -14.688 5.547 1 98.31 259 ASN B C 1
ATOM 4241 O O . ASN B 1 259 ? 16.859 -14.25 6.27 1 98.31 259 ASN B O 1
ATOM 4245 N N . GLU B 1 260 ? 18.562 -13.914 4.867 1 98.56 260 GLU B N 1
ATOM 4246 C CA . GLU B 1 260 ? 18.406 -12.469 4.895 1 98.56 260 GLU B CA 1
ATOM 4247 C C . GLU B 1 260 ? 17.109 -12.031 4.203 1 98.56 260 GLU B C 1
ATOM 4249 O O . GLU B 1 260 ? 16.438 -11.102 4.652 1 98.56 260 GLU B O 1
ATOM 4254 N N . ILE B 1 261 ? 16.812 -12.742 3.117 1 98.69 261 ILE B N 1
ATOM 4255 C CA . ILE B 1 261 ? 15.578 -12.445 2.395 1 98.69 261 ILE B CA 1
ATOM 4256 C C . ILE B 1 261 ? 14.375 -12.758 3.277 1 98.69 261 ILE B C 1
ATOM 4258 O O . ILE B 1 261 ? 13.461 -11.938 3.406 1 98.69 261 ILE B O 1
ATOM 4262 N N . TYR B 1 262 ? 14.406 -13.93 3.902 1 98.62 262 TYR B N 1
ATOM 4263 C CA . TYR B 1 262 ? 13.352 -14.336 4.824 1 98.62 262 TYR B CA 1
ATOM 4264 C C . TYR B 1 262 ? 13.211 -13.336 5.965 1 98.62 262 TYR B C 1
ATOM 4266 O O . TYR B 1 262 ? 12.094 -12.922 6.297 1 98.62 262 TYR B O 1
ATOM 4274 N N . SER B 1 263 ? 14.297 -12.922 6.555 1 98.38 263 SER B N 1
ATOM 4275 C CA . SER B 1 263 ? 14.305 -12.016 7.695 1 98.38 263 SER B CA 1
ATOM 4276 C C . SER B 1 263 ? 13.711 -10.656 7.324 1 98.38 263 SER B C 1
ATOM 4278 O O . SER B 1 263 ? 13.055 -10.016 8.148 1 98.38 263 SER B O 1
ATOM 4280 N N . TYR B 1 264 ? 13.984 -10.211 6.129 1 98.19 264 TYR B N 1
ATOM 4281 C CA . TYR B 1 264 ? 13.438 -8.961 5.613 1 98.19 264 TYR B CA 1
ATOM 4282 C C . TYR B 1 264 ? 11.914 -8.945 5.723 1 98.19 264 TYR B C 1
ATOM 4284 O O . TYR B 1 264 ? 11.336 -7.988 6.234 1 98.19 264 TYR B O 1
ATOM 4292 N N . PHE B 1 265 ? 11.281 -10.023 5.305 1 98.12 265 PHE B N 1
ATOM 4293 C CA . PHE B 1 265 ? 9.828 -10.125 5.32 1 98.12 265 PHE B CA 1
ATOM 4294 C C . PHE B 1 265 ? 9.32 -10.43 6.723 1 98.12 265 PHE B C 1
ATOM 4296 O O . PHE B 1 265 ? 8.266 -9.938 7.125 1 98.12 265 PHE B O 1
ATOM 4303 N N . GLU B 1 266 ? 10.055 -11.203 7.457 1 97.88 266 GLU B N 1
ATOM 4304 C CA . GLU B 1 266 ? 9.648 -11.578 8.812 1 97.88 266 GLU B CA 1
ATOM 4305 C C . GLU B 1 266 ? 9.594 -10.352 9.727 1 97.88 266 GLU B C 1
ATOM 4307 O O . GLU B 1 266 ? 8.625 -10.172 10.469 1 97.88 266 GLU B O 1
ATOM 4312 N N . LYS B 1 267 ? 10.672 -9.562 9.664 1 96.88 267 LYS B N 1
ATOM 4313 C CA . LYS B 1 267 ? 10.719 -8.344 10.469 1 96.88 267 LYS B CA 1
ATOM 4314 C C . LYS B 1 267 ? 9.539 -7.43 10.148 1 96.88 267 LYS B C 1
ATOM 4316 O O . LYS B 1 267 ? 8.891 -6.906 11.055 1 96.88 267 LYS B O 1
ATOM 4321 N N . ALA B 1 268 ? 9.273 -7.254 8.867 1 96.75 268 ALA B N 1
ATOM 4322 C CA . ALA B 1 268 ? 8.164 -6.406 8.445 1 96.75 268 ALA B CA 1
ATOM 4323 C C . ALA B 1 268 ? 6.836 -6.93 8.977 1 96.75 268 ALA B C 1
ATOM 4325 O O . ALA B 1 268 ? 6.02 -6.156 9.484 1 96.75 268 ALA B O 1
ATOM 4326 N N . LYS B 1 269 ? 6.645 -8.242 8.906 1 95.62 269 LYS B N 1
ATOM 4327 C CA . LYS B 1 269 ? 5.402 -8.836 9.391 1 95.62 269 LYS B CA 1
ATOM 4328 C C . LYS B 1 269 ? 5.219 -8.594 10.883 1 95.62 269 LYS B C 1
ATOM 4330 O O . LYS B 1 269 ? 4.133 -8.227 11.328 1 95.62 269 LYS B O 1
ATOM 4335 N N . LEU B 1 270 ? 6.23 -8.766 11.617 1 94.44 270 LEU B N 1
ATOM 4336 C CA . LEU B 1 270 ? 6.16 -8.609 13.07 1 94.44 270 LEU B CA 1
ATOM 4337 C C . LEU B 1 270 ? 5.781 -7.184 13.445 1 94.44 270 LEU B C 1
ATOM 4339 O O . LEU B 1 270 ? 4.902 -6.969 14.281 1 94.44 270 LEU B O 1
ATOM 4343 N N . ILE B 1 271 ? 6.422 -6.258 12.812 1 94.12 271 ILE B N 1
ATOM 4344 C CA . ILE B 1 271 ? 6.176 -4.848 13.094 1 94.12 271 ILE B CA 1
ATOM 4345 C C . ILE B 1 271 ? 4.762 -4.473 12.664 1 94.12 271 ILE B C 1
ATOM 4347 O O . ILE B 1 271 ? 4.02 -3.84 13.414 1 94.12 271 ILE B O 1
ATOM 4351 N N . ARG B 1 272 ? 4.363 -4.883 11.453 1 94.19 272 ARG B N 1
ATOM 4352 C CA . ARG B 1 272 ? 3.049 -4.555 10.914 1 94.19 272 ARG B CA 1
ATOM 4353 C C . ARG B 1 272 ? 1.938 -5.148 11.773 1 94.19 272 ARG B C 1
ATOM 4355 O O . ARG B 1 272 ? 0.93 -4.488 12.039 1 94.19 272 ARG B O 1
ATOM 4362 N N . ASP B 1 273 ? 2.145 -6.391 12.227 1 92.06 273 ASP B N 1
ATOM 4363 C CA . ASP B 1 273 ? 1.148 -7.055 13.055 1 92.06 273 ASP B CA 1
ATOM 4364 C C . ASP B 1 273 ? 0.994 -6.344 14.398 1 92.06 273 ASP B C 1
ATOM 4366 O O . ASP B 1 273 ? -0.106 -6.285 14.953 1 92.06 273 ASP B O 1
ATOM 4370 N N . LYS B 1 274 ? 2.016 -5.812 14.836 1 90.06 274 LYS B N 1
ATOM 4371 C CA . LYS B 1 274 ? 1.963 -5.047 16.078 1 90.06 274 LYS B CA 1
ATOM 4372 C C . LYS B 1 274 ? 1.174 -3.754 15.898 1 90.06 274 LYS B C 1
ATOM 4374 O O . LYS B 1 274 ? 0.39 -3.369 16.766 1 90.06 274 LYS B O 1
ATOM 4379 N N . ILE B 1 275 ? 1.361 -3.078 14.812 1 90.19 275 ILE B N 1
ATOM 4380 C CA . ILE B 1 275 ? 0.67 -1.83 14.5 1 90.19 275 ILE B CA 1
ATOM 4381 C C . ILE B 1 275 ? -0.836 -2.074 14.453 1 90.19 275 ILE B C 1
ATOM 4383 O O . ILE B 1 275 ? -1.619 -1.27 14.961 1 90.19 275 ILE B O 1
ATOM 4387 N N . VAL B 1 276 ? -1.242 -3.158 13.828 1 87.19 276 VAL B N 1
ATOM 4388 C CA . VAL B 1 276 ? -2.658 -3.473 13.664 1 87.19 276 VAL B CA 1
ATOM 4389 C C . VAL B 1 276 ? -3.262 -3.859 15.008 1 87.19 276 VAL B C 1
ATOM 4391 O O . VAL B 1 276 ? -4.406 -3.508 15.305 1 87.19 276 VAL B O 1
ATOM 4394 N N . SER B 1 277 ? -2.523 -4.602 15.82 1 82.38 277 SER B N 1
ATOM 4395 C CA . SER B 1 277 ? -3.02 -5.035 17.125 1 82.38 277 SER B CA 1
ATOM 4396 C C . SER B 1 277 ? -3.17 -3.857 18.078 1 82.38 277 SER B C 1
ATOM 4398 O O . SER B 1 277 ? -4.113 -3.812 18.875 1 82.38 277 SER B O 1
ATOM 4400 N N . ASP B 1 278 ? -2.295 -2.902 18.047 1 74.25 278 ASP B N 1
ATOM 4401 C CA . ASP B 1 278 ? -2.322 -1.739 18.922 1 74.25 278 ASP B CA 1
ATOM 4402 C C . ASP B 1 278 ? -3.426 -0.766 18.516 1 74.25 278 ASP B C 1
ATOM 4404 O O . ASP B 1 278 ? -3.906 0.017 19.344 1 74.25 278 ASP B O 1
ATOM 4408 N N . GLY B 1 279 ? -3.695 -0.645 17.281 1 64.94 279 GLY B N 1
ATOM 4409 C CA . GLY B 1 279 ? -4.727 0.262 16.797 1 64.94 279 GLY B CA 1
ATOM 4410 C C . GLY B 1 279 ? -6.133 -0.227 17.094 1 64.94 279 GLY B C 1
ATOM 4411 O O . GLY B 1 279 ? -7.109 0.473 16.812 1 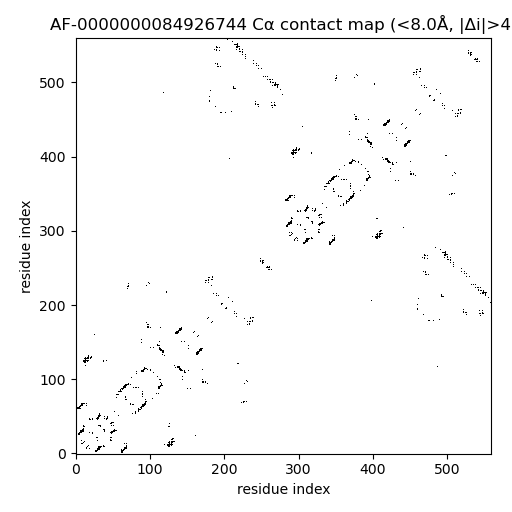64.94 279 GLY B O 1
ATOM 4412 N N . LYS B 1 280 ? -6.188 -1.506 17.641 1 54.56 280 LYS B N 1
ATOM 4413 C CA . LYS B 1 280 ? -7.469 -2.027 18.109 1 54.56 280 LYS B CA 1
ATOM 4414 C C . LYS B 1 280 ? -7.738 -1.602 19.547 1 54.56 280 LYS B C 1
ATOM 4416 O O . LYS B 1 280 ? -6.805 -1.414 20.328 1 54.56 280 LYS B O 1
#

InterPro domains:
  IPR003099 Prephenate dehydrogenase [PS51176] (4-280)
  IPR008927 6-phosphogluconate dehydrogenase-like, C-terminal domain superfamily [SSF48179] (171-275)
  IPR036291 NAD(P)-binding domain superfamily [SSF51735] (5-166)
  IPR046825 Prephenate dehydrogenase, dimerization domain [PF20463] (172-266)
  IPR046826 Prephenate dehydrogenase, nucleotide-binding domain [PF02153] (19-167)
  IPR050812 Prephenate/Arogenate Dehydrogenase [PTHR21363] (4-276)

Solvent-accessible surface area (backbone atoms only — not comparable to full-atom values): 28663 Å² total; per-residue (Å²): 124,85,51,53,27,33,36,33,38,18,44,28,30,67,30,27,14,50,40,40,30,42,31,72,72,67,37,45,28,32,36,28,49,93,54,55,66,46,54,51,50,34,35,74,71,65,37,28,77,43,81,46,90,47,72,87,71,47,67,67,62,34,40,35,33,38,40,34,46,59,59,83,54,39,52,66,50,47,57,49,42,56,75,40,38,76,84,22,40,34,32,36,46,30,88,62,36,45,67,54,50,50,52,30,60,76,68,64,43,44,45,51,36,43,27,28,57,66,55,84,69,80,68,77,34,35,90,69,31,44,47,69,65,37,53,71,22,47,26,40,33,28,68,56,93,67,40,52,69,68,57,54,52,53,51,48,51,56,46,42,72,51,37,29,44,73,41,82,40,53,34,60,57,47,37,50,46,43,31,66,47,44,51,48,50,47,55,53,24,18,50,58,51,53,66,44,71,83,39,63,71,48,48,73,64,51,46,71,69,38,49,41,37,32,52,71,23,57,37,62,26,65,60,53,33,42,51,47,63,72,43,36,71,63,44,49,53,48,51,52,52,49,47,50,54,51,51,51,52,48,49,30,57,75,67,63,36,60,67,58,44,26,46,52,34,41,54,12,17,54,54,47,50,47,39,58,58,64,75,97,125,85,50,52,26,33,36,34,37,18,45,28,31,66,28,27,13,49,41,40,29,42,32,72,73,67,35,45,27,32,36,29,49,93,54,57,64,46,53,51,51,32,35,73,72,65,38,28,77,44,80,47,90,47,71,86,70,47,68,70,62,33,41,34,33,38,41,36,48,60,61,80,56,39,51,68,49,46,57,49,44,56,76,40,35,77,84,26,41,35,33,36,48,29,90,63,36,45,66,55,50,50,50,30,59,77,67,64,43,42,46,51,37,44,26,29,57,66,55,84,67,78,68,77,32,35,89,70,31,44,48,68,66,38,53,71,21,47,26,39,32,28,67,56,92,68,40,52,70,66,58,54,51,51,50,49,51,56,47,41,73,52,37,28,43,74,40,84,42,52,34,62,58,47,38,51,45,43,31,65,47,44,52,48,49,46,55,54,23,17,49,58,51,53,66,46,71,85,39,62,68,49,49,71,65,49,46,70,70,37,49,42,36,31,54,73,23,57,36,61,27,66,59,51,32,41,51,47,63,71,44,35,70,64,45,51,52,47,52,52,53,50,46,51,52,51,49,51,51,47,50,29,59,75,67,64,37,60,68,60,45,26,46,53,33,41,54,11,19,55,53,48,50,48,40,59,58,65,76,98